Protein AF-0000000080553803 (afdb_homodimer)

Foldseek 3Di:
DCPPPPPPPPPPVPPPPPCPVPVVDDDPLLVCQQPQELAHEADPPDDAAHKYFDAQQVDWFQALCCVPPVDTGRQGDAPWEWSHKAKAKEQPDWDPPLLVDPPRSSVVSCVVSVALKAWEKEWEWADDNIIIIIMIITIDSDDDDCPAPVVCLQPPPDVVLVLQFKKKAKAWPWDDVVLRVLCVVPRMDRQSVAFPWDWDDDPRYIYIYTYQVRHPSSNVSVVVCVVTLQGTKMKMWIWGHDDDSSNDDIHTNGIMIHHRHDNVSHHYDYPPPPPPCPVPPVVVSVPVVPPPVPPD/DPPPPPPPPPPPVPPPPPCPVPVVDDDPLLVCQQPQELAHEADPPDDAAHKYFDAQQVDWFQALCCVPPVDTGRQGDAPWEWSHKAKAKEQPDWDPPLLVDPPRSSVVSCVVSVALKAWEKEWEWADDNIIIIIMIITIDSDDDDCPAPVVCLQPPPDVVLVLQFKKKAKAWPWDDVVLRVLCVVPRMDRQSVQFPWDWDDDPRYIYIYTYQVRHPSSNVSVVVCVVTLQGTKMKMWIWGHDDDSSNDDIHTNGIMIHHRHDNVSHHYDYPPPPPPCPVPPVVVSVPVVPPPVPPD

InterPro domains:
  IPR009769 Protein ENHANCED DISEASE RESISTANCE 2, C-terminal [PF07059] (51-262)
  IPR045096 Protein ENHANCED DISEASE RESISTANCE 2-like [PTHR12136] (18-272)

Nearest PDB structures (foldseek):
  6ezn-assembly1_H  TM=3.234E-01  e=1.136E-02  Saccharomyces cerevisiae S288C
  8age-assembly1_F  TM=3.409E-01  e=4.183E-02  Saccharomyces cerevisiae
  4m9q-assembly3_C  TM=5.114E-01  e=4.791E+00  Chlamydomonas reinhardtii
  8z9m-assembly1_C  TM=2.057E-01  e=4.791E+00  Homo sapiens
  6ezn-assembly1_H  TM=3.234E-01  e=8.336E-03  Saccharomyces cerevisiae S288C

Radius of gyration: 34.24 Å; Cα contacts (8 Å, |Δi|>4): 1120; chains: 2; bounding box: 95×106×85 Å

Secondary structure (DSSP, 8-state):
---------------------------HHHHHHHHHSSSEE--TTT--SEEE---GGGSEEE-TTHHHH--EEE--SBSSEEEEEEEEEESS----SGGGSTT-HHHHHHHHHT---EEEEEEEEE-SSSEEEEEEEEEESSPPPTTSHHHHHHH-S-HHHHHTTEEEEEEEEES-HHHHHHHHTTSEEEHHHHSEEEEEE-SSEEEEEEEGGG-HHHHHHHHHHHHTGGG-EEEEEEEE---SGGGPSP-EEEEEEEES--GGGPEE------SSTHHHHHHHHHHHHHGGGG--/---------------------------HHHHHHHHHSSSEE--TTT--SEEE---GGGSEEE-TTHHHH--EEE--SBSSEEEEEEEEEESS----SGGGSTT-HHHHHHHHHT---EEEEEEEEE-SSSEEEEEEEEEESSPPPTTSHHHHHHH-S-HHHHHTTEEEEEEEEES-HHHHHHHHTTSEEEHHHHSEEEEEE-SSEEEEEEEGGG-HHHHHHHHHHHHTGGG-EEEEEEEEPP-SGGGPSP-EEEEEEEES--GGGPEE------SSTHHHHHHHHHHHHHGGGG--

Solvent-accessible surface area (backbone atoms only — not comparable to full-atom values): 32830 Å² total; per-residue (Å²): 138,82,80,76,78,78,73,76,76,76,75,72,71,75,70,69,70,75,74,70,66,75,69,82,73,74,56,67,45,45,54,48,34,34,68,67,35,75,35,26,72,36,52,81,88,75,32,60,46,18,31,28,72,62,68,38,56,82,40,75,29,49,29,69,55,19,93,79,69,70,43,63,34,63,31,44,67,56,70,22,43,68,34,38,42,44,40,34,30,20,78,82,52,72,82,71,68,58,77,73,41,89,81,31,65,57,55,48,35,42,62,73,60,71,57,82,43,37,36,47,31,42,36,38,35,41,72,62,92,50,21,33,36,46,31,42,34,21,33,30,73,62,83,72,54,80,88,36,68,63,38,46,62,71,65,53,93,46,68,66,61,41,25,70,18,36,24,41,38,43,44,65,76,39,57,59,65,55,58,40,29,39,50,52,76,61,25,64,46,46,43,38,74,60,29,52,64,46,81,47,79,58,95,51,33,37,36,39,37,36,35,36,66,67,18,69,68,56,36,51,49,50,54,55,46,63,74,44,28,61,58,27,26,35,39,38,35,35,32,62,55,58,87,52,70,85,49,42,46,44,54,31,44,30,49,35,25,44,20,27,40,54,78,84,56,39,41,77,51,78,76,66,79,61,85,82,66,61,72,67,57,61,57,60,69,64,49,66,69,61,60,72,68,65,78,119,138,84,78,78,79,77,76,76,78,76,75,72,74,75,70,69,70,77,74,70,68,76,69,82,72,75,57,66,45,45,56,49,35,35,67,66,33,74,35,26,72,36,53,82,87,76,33,59,45,18,32,28,71,62,67,38,57,82,40,74,30,51,28,68,56,21,93,82,68,71,44,64,34,62,30,45,67,56,70,23,44,66,33,36,42,44,41,34,30,21,77,83,52,72,82,70,67,57,77,76,42,89,82,29,65,57,54,50,34,42,61,72,58,70,55,82,41,37,36,47,32,42,36,39,33,39,72,64,93,51,20,35,35,47,33,42,34,21,33,29,74,64,82,72,55,80,88,36,68,63,39,46,61,72,66,52,94,48,70,66,62,42,24,71,17,38,26,40,39,42,45,66,75,39,56,60,67,55,56,41,29,38,49,52,76,61,23,63,47,45,45,38,75,60,29,52,64,46,78,47,79,57,94,52,34,37,37,39,36,36,36,36,66,66,18,69,68,56,36,51,50,49,53,56,45,61,75,42,28,60,58,25,26,35,40,38,33,33,30,63,56,58,87,51,71,87,49,41,47,44,54,33,43,30,48,35,24,43,21,26,38,53,81,84,56,39,41,76,50,78,76,67,80,60,86,80,66,62,73,66,58,61,57,60,68,64,50,65,69,62,60,72,69,65,78,119

Structure (mmCIF, N/CA/C/O backbone):
data_AF-0000000080553803-model_v1
#
loop_
_entity.id
_entity.type
_entity.pdbx_description
1 polymer 'Protein ENHANCED DISEASE RESISTANCE 2 C-terminal domain-containing protein'
#
loop_
_atom_site.group_PDB
_atom_site.id
_atom_site.type_symbol
_atom_site.label_atom_id
_atom_site.label_alt_id
_atom_site.label_comp_id
_atom_site.label_asym_id
_atom_site.label_entity_id
_atom_site.label_seq_id
_atom_site.pdbx_PDB_ins_code
_atom_site.Cartn_x
_atom_site.Cartn_y
_atom_site.Cartn_z
_atom_site.occupancy
_atom_site.B_iso_or_equiv
_atom_site.auth_seq_id
_atom_site.auth_comp_id
_atom_site.auth_asym_id
_atom_site.auth_atom_id
_atom_site.pdbx_PDB_model_num
ATOM 1 N N . MET A 1 1 ? -37.656 -58.031 52.625 1 25.09 1 MET A N 1
ATOM 2 C CA . MET A 1 1 ? -37.719 -58.375 51.219 1 25.09 1 MET A CA 1
ATOM 3 C C . MET A 1 1 ? -36.656 -57.625 50.406 1 25.09 1 MET A C 1
ATOM 5 O O . MET A 1 1 ? -36.594 -56.406 50.469 1 25.09 1 MET A O 1
ATOM 9 N N . ASN A 1 2 ? -35.5 -58.312 50.156 1 25.55 2 ASN A N 1
ATOM 10 C CA . ASN A 1 2 ? -34.094 -58.219 49.719 1 25.55 2 ASN A CA 1
ATOM 11 C C . ASN A 1 2 ? -34 -57.906 48.219 1 25.55 2 ASN A C 1
ATOM 13 O O . ASN A 1 2 ? -34.094 -58.812 47.375 1 25.55 2 ASN A O 1
ATOM 17 N N . GLN A 1 3 ? -34.781 -56.906 47.781 1 27.84 3 GLN A N 1
ATOM 18 C CA . GLN A 1 3 ? -34.781 -56.688 46.344 1 27.84 3 GLN A CA 1
ATOM 19 C C . GLN A 1 3 ? -33.375 -56.469 45.812 1 27.84 3 GLN A C 1
ATOM 21 O O . GLN A 1 3 ? -32.656 -55.594 46.281 1 27.84 3 GLN A O 1
ATOM 26 N N . THR A 1 4 ? -32.781 -57.594 45.375 1 24.77 4 THR A N 1
ATOM 27 C CA . THR A 1 4 ? -31.438 -57.781 44.812 1 24.77 4 THR A CA 1
ATOM 28 C C . THR A 1 4 ? -31.266 -56.875 43.594 1 24.77 4 THR A C 1
ATOM 30 O O . THR A 1 4 ? -32.062 -56.938 42.656 1 24.77 4 THR A O 1
ATOM 33 N N . LYS A 1 5 ? -30.594 -55.688 43.781 1 29.11 5 LYS A N 1
ATOM 34 C CA . LYS A 1 5 ? -30.141 -54.656 42.906 1 29.11 5 LYS A CA 1
ATOM 35 C C . LYS A 1 5 ? -29.297 -55.219 41.75 1 29.11 5 LYS A C 1
ATOM 37 O O . LYS A 1 5 ? -28.172 -55.656 41.969 1 29.11 5 LYS A O 1
ATOM 42 N N . SER A 1 6 ? -29.984 -56.156 40.875 1 26 6 SER A N 1
ATOM 43 C CA . SER A 1 6 ? -29.172 -56.75 39.812 1 26 6 SER A CA 1
ATOM 44 C C . SER A 1 6 ? -28.5 -55.688 38.969 1 26 6 SER A C 1
ATOM 46 O O . SER A 1 6 ? -29.172 -54.781 38.469 1 26 6 SER A O 1
ATOM 48 N N . THR A 1 7 ? -27.266 -55.281 39.344 1 29.62 7 THR A N 1
ATOM 49 C CA . THR A 1 7 ? -26.281 -54.406 38.75 1 29.62 7 THR A CA 1
ATOM 50 C C . THR A 1 7 ? -25.938 -54.875 37.312 1 29.62 7 THR A C 1
ATOM 52 O O . THR A 1 7 ? -25.25 -55.875 37.156 1 29.62 7 THR A O 1
ATOM 55 N N . THR A 1 8 ? -27.016 -55.125 36.438 1 27.75 8 THR A N 1
ATOM 56 C CA . THR A 1 8 ? -26.594 -55.562 35.125 1 27.75 8 THR A CA 1
ATOM 57 C C . THR A 1 8 ? -25.594 -54.562 34.531 1 27.75 8 THR A C 1
ATOM 59 O O . THR A 1 8 ? -25.891 -53.375 34.406 1 27.75 8 THR A O 1
ATOM 62 N N . ASP A 1 9 ? -24.281 -54.812 34.75 1 27.23 9 ASP A N 1
ATOM 63 C CA . ASP A 1 9 ? -23.062 -54.219 34.188 1 27.23 9 ASP A CA 1
ATOM 64 C C . ASP A 1 9 ? -23.078 -54.281 32.656 1 27.23 9 ASP A C 1
ATOM 66 O O . ASP A 1 9 ? -22.953 -55.344 32.062 1 27.23 9 ASP A O 1
ATOM 70 N N . ASN A 1 10 ? -24.188 -53.656 32.031 1 27.34 10 ASN A N 1
ATOM 71 C CA . ASN A 1 10 ? -24.125 -53.625 30.562 1 27.34 10 ASN A CA 1
ATOM 72 C C . ASN A 1 10 ? -22.797 -53.094 30.062 1 27.34 10 ASN A C 1
ATOM 74 O O . ASN A 1 10 ? -22.438 -51.938 30.344 1 27.34 10 ASN A O 1
ATOM 78 N N . ASP A 1 11 ? -21.781 -54 30 1 29.2 11 ASP A N 1
ATOM 79 C CA . ASP A 1 11 ? -20.484 -53.844 29.344 1 29.2 11 ASP A CA 1
ATOM 80 C C . ASP A 1 11 ? -20.656 -53.344 27.906 1 29.2 11 ASP A C 1
ATOM 82 O O . ASP A 1 11 ? -20.953 -54.125 27 1 29.2 11 ASP A O 1
ATOM 86 N N . ASN A 1 12 ? -21.5 -52.281 27.734 1 26.81 12 ASN A N 1
ATOM 87 C CA . ASN A 1 12 ? -21.484 -51.75 26.375 1 26.81 12 ASN A CA 1
ATOM 88 C C . ASN A 1 12 ? -20.047 -51.5 25.891 1 26.81 12 ASN A C 1
ATOM 90 O O . ASN A 1 12 ? -19.391 -50.562 26.344 1 26.81 12 ASN A O 1
ATOM 94 N N . LYS A 1 13 ? -19.312 -52.625 25.578 1 28.53 13 LYS A N 1
ATOM 95 C CA . LYS A 1 13 ? -18.031 -52.562 24.891 1 28.53 13 LYS A CA 1
ATOM 96 C C . LYS A 1 13 ? -18.094 -51.656 23.672 1 28.53 13 LYS A C 1
ATOM 98 O O . LYS A 1 13 ? -18.875 -51.906 22.75 1 28.53 13 LYS A O 1
ATOM 103 N N . ASN A 1 14 ? -18 -50.312 24.016 1 28.55 14 ASN A N 1
ATOM 104 C CA . ASN A 1 14 ? -17.797 -49.312 22.984 1 28.55 14 ASN A CA 1
ATOM 105 C C . ASN A 1 14 ? -16.797 -49.781 21.922 1 28.55 14 ASN A C 1
ATOM 107 O O . ASN A 1 14 ? -15.625 -50 22.219 1 28.55 14 ASN A O 1
ATOM 111 N N . SER A 1 15 ? -17.234 -50.844 21.094 1 32.84 15 SER A N 1
ATOM 112 C CA . SER A 1 15 ? -16.422 -51.188 19.938 1 32.84 15 SER A CA 1
ATOM 113 C C . SER A 1 15 ? -15.898 -49.938 19.234 1 32.84 15 SER A C 1
ATOM 115 O O . SER A 1 15 ? -16.672 -49.031 18.906 1 32.84 15 SER A O 1
ATOM 117 N N . LYS A 1 16 ? -14.609 -49.656 19.516 1 34.75 16 LYS A N 1
ATOM 118 C CA . LYS A 1 16 ? -13.836 -48.625 18.812 1 34.75 16 LYS A CA 1
ATOM 119 C C . LYS A 1 16 ? -14.039 -48.75 17.312 1 34.75 16 LYS A C 1
ATOM 121 O O . LYS A 1 16 ? -13.844 -49.812 16.719 1 34.75 16 LYS A O 1
ATOM 126 N N . PRO A 1 17 ? -15.008 -48.094 16.812 1 32.72 17 PRO A N 1
ATOM 127 C CA . PRO A 1 17 ? -14.961 -48.188 15.359 1 32.72 17 PRO A CA 1
ATOM 128 C C . PRO A 1 17 ? -13.539 -48.156 14.812 1 32.72 17 PRO A C 1
ATOM 130 O O . PRO A 1 17 ? -12.664 -47.5 15.391 1 32.72 17 PRO A O 1
ATOM 133 N N . ALA A 1 18 ? -13.078 -49.156 14.172 1 32.66 18 ALA A N 1
ATOM 134 C CA . ALA A 1 18 ? -11.828 -49.156 13.414 1 32.66 18 ALA A CA 1
ATOM 135 C C . ALA A 1 18 ? -11.648 -47.844 12.648 1 32.66 18 ALA A C 1
ATOM 137 O O . ALA A 1 18 ? -12.469 -47.5 11.797 1 32.66 18 ALA A O 1
ATOM 138 N N . LYS A 1 19 ? -11.172 -46.875 13.352 1 34.78 19 LYS A N 1
ATOM 139 C CA . LYS A 1 19 ? -10.727 -45.688 12.633 1 34.78 19 LYS A CA 1
ATOM 140 C C . LYS A 1 19 ? -10.047 -46.062 11.312 1 34.78 19 LYS A C 1
ATOM 142 O O . LYS A 1 19 ? -8.891 -46.5 11.312 1 34.78 19 LYS A O 1
ATOM 147 N N . THR A 1 20 ? -10.805 -46.812 10.508 1 31.81 20 THR A N 1
ATOM 148 C CA . THR A 1 20 ? -10.164 -46.906 9.203 1 31.81 20 THR A CA 1
ATOM 149 C C . THR A 1 20 ? -9.609 -45.562 8.773 1 31.81 20 THR A C 1
ATOM 151 O O . THR A 1 20 ? -10.367 -44.625 8.516 1 31.81 20 THR A O 1
ATOM 154 N N . GLU A 1 21 ? -8.703 -45.125 9.438 1 35.12 21 GLU A N 1
ATOM 155 C CA . GLU A 1 21 ? -7.926 -43.969 8.977 1 35.12 21 GLU A CA 1
ATOM 156 C C . GLU A 1 21 ? -7.621 -44.062 7.484 1 35.12 21 GLU A C 1
ATOM 158 O O . GLU A 1 21 ? -6.91 -44.969 7.055 1 35.12 21 GLU A O 1
ATOM 163 N N . SER A 1 22 ? -8.586 -44.125 6.562 1 35.66 22 SER A N 1
ATOM 164 C CA . SER A 1 22 ? -8.273 -43.906 5.156 1 35.66 22 SER A CA 1
ATOM 165 C C . SER A 1 22 ? -7.086 -42.969 5.008 1 35.66 22 SER A C 1
ATOM 167 O O . SER A 1 22 ? -7.203 -41.75 5.285 1 35.66 22 SER A O 1
ATOM 169 N N . ILE A 1 23 ? -5.949 -43.25 5.445 1 40.53 23 ILE A N 1
ATOM 170 C CA . ILE A 1 23 ? -4.699 -42.562 5.156 1 40.53 23 ILE A CA 1
ATOM 171 C C . ILE A 1 23 ? -4.676 -42.125 3.691 1 40.53 23 ILE A C 1
ATOM 173 O O . ILE A 1 23 ? -4.691 -42.969 2.791 1 40.53 23 ILE A O 1
ATOM 177 N N . THR A 1 24 ? -5.488 -41.281 3.131 1 48.38 24 THR A N 1
ATOM 178 C CA . THR A 1 24 ? -5.355 -40.656 1.814 1 48.38 24 THR A CA 1
ATOM 179 C C . THR A 1 24 ? -3.889 -40.594 1.396 1 48.38 24 THR A C 1
ATOM 181 O O . THR A 1 24 ? -3.107 -39.844 1.98 1 48.38 24 THR A O 1
ATOM 184 N N . THR A 1 25 ? -3.223 -41.719 1.091 1 60.03 25 THR A N 1
ATOM 185 C CA . THR A 1 25 ? -1.844 -41.938 0.678 1 60.03 25 THR A CA 1
ATOM 186 C C . THR A 1 25 ? -1.479 -41.062 -0.513 1 60.03 25 THR A C 1
ATOM 188 O O . THR A 1 25 ? -2.23 -41 -1.486 1 60.03 25 THR A O 1
ATOM 191 N N . VAL A 1 26 ? -0.701 -40.062 -0.409 1 71.94 26 VAL A N 1
ATOM 192 C CA . VAL A 1 26 ? -0.118 -39.25 -1.476 1 71.94 26 VAL A CA 1
ATOM 193 C C . VAL A 1 26 ? 0.531 -40.156 -2.518 1 71.94 26 VAL A C 1
ATOM 195 O O . VAL A 1 26 ? 1.333 -41.031 -2.176 1 71.94 26 VAL A O 1
ATOM 198 N N . PRO A 1 27 ? -0.029 -40.188 -3.74 1 81.12 27 PRO A N 1
ATOM 199 C CA . PRO A 1 27 ? 0.591 -41 -4.793 1 81.12 27 PRO A CA 1
ATOM 200 C C . PRO A 1 27 ? 2.111 -40.844 -4.816 1 81.12 27 PRO A C 1
ATOM 202 O O . PRO A 1 27 ? 2.65 -39.781 -4.523 1 81.12 27 PRO A O 1
ATOM 205 N N . GLU A 1 28 ? 2.748 -41.938 -5.16 1 84.31 28 GLU A N 1
ATOM 206 C CA . GLU A 1 28 ? 4.207 -42 -5.152 1 84.31 28 GLU A CA 1
ATOM 207 C C . GLU A 1 28 ? 4.82 -40.938 -6.055 1 84.31 28 GLU A C 1
ATOM 209 O O . GLU A 1 28 ? 5.855 -40.375 -5.723 1 84.31 28 GLU A O 1
ATOM 214 N N . TRP A 1 29 ? 4.223 -40.75 -7.207 1 88.5 29 TRP A N 1
ATOM 215 C CA . TRP A 1 29 ? 4.82 -39.781 -8.141 1 88.5 29 TRP A CA 1
ATOM 216 C C . TRP A 1 29 ? 4.812 -38.375 -7.551 1 88.5 29 TRP A C 1
ATOM 218 O O . TRP A 1 29 ? 5.703 -37.594 -7.84 1 88.5 29 TRP A O 1
ATOM 228 N N . ILE A 1 30 ? 3.877 -38.062 -6.723 1 88.44 30 ILE A N 1
ATOM 229 C CA . ILE A 1 30 ? 3.814 -36.75 -6.082 1 88.44 30 ILE A CA 1
ATOM 230 C C . ILE A 1 30 ? 4.945 -36.625 -5.066 1 88.44 30 ILE A C 1
ATOM 232 O O . ILE A 1 30 ? 5.578 -35.562 -4.969 1 88.44 30 ILE A O 1
ATOM 236 N N . THR A 1 31 ? 5.16 -37.656 -4.359 1 86.88 31 THR A N 1
ATOM 237 C CA . THR A 1 31 ? 6.281 -37.656 -3.424 1 86.88 31 THR A CA 1
ATOM 238 C C . THR A 1 31 ? 7.598 -37.438 -4.156 1 86.88 31 THR A C 1
ATOM 240 O O . THR A 1 31 ? 8.453 -36.688 -3.688 1 86.88 31 THR A O 1
ATOM 243 N N . LYS A 1 32 ? 7.695 -38.062 -5.254 1 87.25 32 LYS A N 1
ATOM 244 C CA . LYS A 1 32 ? 8.891 -37.906 -6.07 1 87.25 32 LYS A CA 1
ATOM 245 C C . LYS A 1 32 ? 9.055 -36.469 -6.535 1 87.25 32 LYS A C 1
ATOM 247 O O . LYS A 1 32 ? 10.156 -35.906 -6.5 1 87.25 32 LYS A O 1
ATOM 252 N N . THR A 1 33 ? 8 -35.875 -6.949 1 88.88 33 THR A N 1
ATOM 253 C CA . THR A 1 33 ? 8.078 -34.5 -7.453 1 88.88 33 THR A CA 1
ATOM 254 C C . THR A 1 33 ? 8.312 -33.5 -6.316 1 88.88 33 THR A C 1
ATOM 256 O O . THR A 1 33 ? 8.992 -32.5 -6.492 1 88.88 33 THR A O 1
ATOM 259 N N . ILE A 1 34 ? 7.809 -33.75 -5.211 1 86.88 34 ILE A N 1
ATOM 260 C CA . ILE A 1 34 ? 8.016 -32.906 -4.043 1 86.88 34 ILE A CA 1
ATOM 261 C C . ILE A 1 34 ? 9.492 -32.906 -3.652 1 86.88 34 ILE A C 1
ATOM 263 O O . ILE A 1 34 ? 10.078 -31.859 -3.393 1 86.88 34 ILE A O 1
ATOM 267 N N . ASN A 1 35 ? 10.047 -34 -3.762 1 85.19 35 ASN A N 1
ATOM 268 C CA . ASN A 1 35 ? 11.414 -34.156 -3.27 1 85.19 35 ASN A CA 1
ATOM 269 C C . ASN A 1 35 ? 12.438 -33.906 -4.367 1 85.19 35 ASN A C 1
ATOM 271 O O . ASN A 1 35 ? 13.617 -33.688 -4.082 1 85.19 35 ASN A O 1
ATOM 275 N N . GLY A 1 36 ? 12.062 -33.906 -5.547 1 84.5 36 GLY A N 1
ATOM 276 C CA . GLY A 1 36 ? 13.008 -33.906 -6.648 1 84.5 36 GLY A CA 1
ATOM 277 C C . GLY A 1 36 ? 13.352 -32.5 -7.133 1 84.5 36 GLY A C 1
ATOM 278 O O . GLY A 1 36 ? 14.281 -32.312 -7.922 1 84.5 36 GLY A O 1
ATOM 279 N N . GLY A 1 37 ? 12.719 -31.5 -6.652 1 85.38 37 GLY A N 1
ATOM 280 C CA . GLY A 1 37 ? 12.969 -30.156 -7.176 1 85.38 37 GLY A CA 1
ATOM 281 C C . GLY A 1 37 ? 14.062 -29.422 -6.43 1 85.38 37 GLY A C 1
ATOM 282 O O . GLY A 1 37 ? 14.383 -29.766 -5.293 1 85.38 37 GLY A O 1
ATOM 283 N N . SER A 1 38 ? 14.719 -28.516 -7.227 1 81.88 38 SER A N 1
ATOM 284 C CA . SER A 1 38 ? 15.758 -27.688 -6.609 1 81.88 38 SER A CA 1
ATOM 285 C C . SER A 1 38 ? 15.172 -26.75 -5.566 1 81.88 38 SER A C 1
ATOM 287 O O . SER A 1 38 ? 15.836 -26.422 -4.582 1 81.88 38 SER A O 1
ATOM 289 N N . PHE A 1 39 ? 14.039 -26.297 -5.781 1 91.94 39 PHE A N 1
ATOM 290 C CA . PHE A 1 39 ? 13.297 -25.516 -4.805 1 91.94 39 PHE A CA 1
ATOM 291 C C . PHE A 1 39 ? 12.469 -26.406 -3.9 1 91.94 39 PHE A C 1
ATOM 293 O O . PHE A 1 39 ? 11.359 -26.812 -4.262 1 91.94 39 PHE A O 1
ATOM 300 N N . ARG A 1 40 ? 12.93 -26.656 -2.688 1 92.94 40 ARG A N 1
ATOM 301 C CA . ARG A 1 40 ? 12.5 -27.812 -1.894 1 92.94 40 ARG A CA 1
ATOM 302 C C . ARG A 1 40 ? 11.305 -27.453 -1.019 1 92.94 40 ARG A C 1
ATOM 304 O O . ARG A 1 40 ? 11.078 -26.281 -0.714 1 92.94 40 ARG A O 1
ATOM 311 N N . HIS A 1 41 ? 10.594 -28.5 -0.688 1 96.31 41 HIS A N 1
ATOM 312 C CA . HIS A 1 41 ? 9.539 -28.359 0.313 1 96.31 41 HIS A CA 1
ATOM 313 C C . HIS A 1 41 ? 10.125 -28.141 1.702 1 96.31 41 HIS A C 1
ATOM 315 O O . HIS A 1 41 ? 11.031 -28.859 2.125 1 96.31 41 HIS A O 1
ATOM 321 N N . VAL A 1 42 ? 9.633 -27.141 2.387 1 96.94 42 VAL A N 1
ATOM 322 C CA . VAL A 1 42 ? 10.188 -26.781 3.688 1 96.94 42 VAL A CA 1
ATOM 323 C C . VAL A 1 42 ? 9.055 -26.578 4.695 1 96.94 42 VAL A C 1
ATOM 325 O O . VAL A 1 42 ? 7.883 -26.703 4.348 1 96.94 42 VAL A O 1
ATOM 328 N N . ASP A 1 43 ? 9.453 -26.391 5.926 1 96.62 43 ASP A N 1
ATOM 329 C CA . ASP A 1 43 ? 8.492 -26.125 6.988 1 96.62 43 ASP A CA 1
ATOM 330 C C . ASP A 1 43 ? 7.785 -24.781 6.766 1 96.62 43 ASP A C 1
ATOM 332 O O . ASP A 1 43 ? 8.414 -23.797 6.391 1 96.62 43 ASP A O 1
ATOM 336 N N . LEU A 1 44 ? 6.559 -24.734 7.059 1 96.06 44 LEU A N 1
ATOM 337 C CA . LEU A 1 44 ? 5.699 -23.594 6.785 1 96.06 44 LEU A CA 1
ATOM 338 C C . LEU A 1 44 ? 6.156 -22.375 7.578 1 96.06 44 LEU A C 1
ATOM 340 O O . LEU A 1 44 ? 6.121 -21.25 7.074 1 96.06 44 LEU A O 1
ATOM 344 N N . GLU A 1 45 ? 6.613 -22.5 8.766 1 93.94 45 GLU A N 1
ATOM 345 C CA . GLU A 1 45 ? 6.902 -21.375 9.664 1 93.94 45 GLU A CA 1
ATOM 346 C C . GLU A 1 45 ? 8.391 -21.031 9.656 1 93.94 45 GLU A C 1
ATOM 348 O O . GLU A 1 45 ? 8.758 -19.859 9.727 1 93.94 45 GLU A O 1
ATOM 353 N N . THR A 1 46 ? 9.188 -22.062 9.477 1 94.44 46 THR A N 1
ATOM 354 C CA . THR A 1 46 ? 10.609 -21.828 9.711 1 94.44 46 THR A CA 1
ATOM 355 C C . THR A 1 46 ? 11.422 -22.109 8.445 1 94.44 46 THR A C 1
ATOM 357 O O . THR A 1 46 ? 12.625 -21.859 8.406 1 94.44 46 THR A O 1
ATOM 360 N N . GLY A 1 47 ? 10.781 -22.688 7.496 1 95.81 47 GLY A N 1
ATOM 361 C CA . GLY A 1 47 ? 11.5 -23.109 6.301 1 95.81 47 GLY A CA 1
ATOM 362 C C . GLY A 1 47 ? 12.164 -21.953 5.574 1 95.81 47 GLY A C 1
ATOM 363 O O . GLY A 1 47 ? 11.664 -20.828 5.594 1 95.81 47 GLY A O 1
ATOM 364 N N . THR A 1 48 ? 13.328 -22.266 4.992 1 96.19 48 THR A N 1
ATOM 365 C CA . THR A 1 48 ? 14.047 -21.297 4.164 1 96.19 48 THR A CA 1
ATOM 366 C C . THR A 1 48 ? 14.422 -21.922 2.82 1 96.19 48 THR A C 1
ATOM 368 O O . THR A 1 48 ? 14.578 -23.141 2.713 1 96.19 48 THR A O 1
ATOM 371 N N . ASN A 1 49 ? 14.484 -20.984 1.88 1 96.44 49 ASN A N 1
ATOM 372 C CA . ASN A 1 49 ? 14.859 -21.375 0.522 1 96.44 49 ASN A CA 1
ATOM 373 C C . ASN A 1 49 ? 14.031 -22.547 0.016 1 96.44 49 ASN A C 1
ATOM 375 O O . ASN A 1 49 ? 14.586 -23.562 -0.406 1 96.44 49 ASN A O 1
ATOM 379 N N . GLY A 1 50 ? 12.75 -22.359 0.062 1 97.19 50 GLY A N 1
ATOM 380 C CA . GLY A 1 50 ? 11.836 -23.422 -0.357 1 97.19 50 GLY A CA 1
ATOM 381 C C . GLY A 1 50 ? 10.383 -22.984 -0.36 1 97.19 50 GLY A C 1
ATOM 382 O O . GLY A 1 50 ? 10.094 -21.781 -0.339 1 97.19 50 GLY A O 1
ATOM 383 N N . TRP A 1 51 ? 9.578 -23.922 -0.541 1 97.88 51 TRP A N 1
ATOM 384 C CA . TRP A 1 51 ? 8.141 -23.656 -0.603 1 97.88 51 TRP A CA 1
ATOM 385 C C . TRP A 1 51 ? 7.387 -24.5 0.418 1 97.88 51 TRP A C 1
ATOM 387 O O . TRP A 1 51 ? 7.91 -25.5 0.917 1 97.88 51 TRP A O 1
ATOM 397 N N . ALA A 1 52 ? 6.227 -24.094 0.794 1 97.81 52 ALA A N 1
ATOM 398 C CA . ALA A 1 52 ? 5.297 -24.797 1.678 1 97.81 52 ALA A CA 1
ATOM 399 C C . ALA A 1 52 ? 3.852 -24.562 1.245 1 97.81 52 ALA A C 1
ATOM 401 O O . ALA A 1 52 ? 3.594 -23.859 0.266 1 97.81 52 ALA A O 1
ATOM 402 N N . SER A 1 53 ? 2.965 -25.266 1.843 1 97 53 SER A N 1
ATOM 403 C CA . SER A 1 53 ? 1.537 -25.125 1.57 1 97 53 SER A CA 1
ATOM 404 C C . SER A 1 53 ? 0.819 -24.422 2.727 1 97 53 SER A C 1
ATOM 406 O O . SER A 1 53 ? 0.588 -25.031 3.771 1 97 53 SER A O 1
ATOM 408 N N . PRO A 1 54 ? 0.463 -23.219 2.502 1 97.94 54 PRO A N 1
ATOM 409 C CA . PRO A 1 54 ? -0.267 -22.531 3.574 1 97.94 54 PRO A CA 1
ATOM 410 C C . PRO A 1 54 ? -1.722 -22.984 3.678 1 97.94 54 PRO A C 1
ATOM 412 O O . PRO A 1 54 ? -2.273 -23.531 2.715 1 97.94 54 PRO A O 1
ATOM 415 N N . PRO A 1 55 ? -2.311 -22.812 4.879 1 97.19 55 PRO A N 1
ATOM 416 C CA . PRO A 1 55 ? -3.75 -23.094 4.945 1 97.19 55 PRO A CA 1
ATOM 417 C C . PRO A 1 55 ? -4.566 -22.141 4.062 1 97.19 55 PRO A C 1
ATOM 419 O O . PRO A 1 55 ? -4.234 -20.969 3.934 1 97.19 55 PRO A O 1
ATOM 422 N N . GLY A 1 56 ? -5.574 -22.75 3.484 1 97.81 56 GLY A N 1
ATOM 423 C CA . GLY A 1 56 ? -6.379 -21.953 2.574 1 97.81 56 GLY A CA 1
ATOM 424 C C . GLY A 1 56 ? -7.059 -20.781 3.252 1 97.81 56 GLY A C 1
ATOM 425 O O . GLY A 1 56 ? -7.375 -19.781 2.604 1 97.81 56 GLY A O 1
ATOM 426 N N . ASN A 1 57 ? -7.215 -20.812 4.512 1 97.5 57 ASN A N 1
ATOM 427 C CA . ASN A 1 57 ? -7.965 -19.812 5.254 1 97.5 57 ASN A CA 1
ATOM 428 C C . ASN A 1 57 ? -7.18 -18.516 5.379 1 97.5 57 ASN A C 1
ATOM 430 O O . ASN A 1 57 ? -7.727 -17.5 5.816 1 97.5 57 ASN A O 1
ATOM 434 N N . VAL A 1 58 ? -5.953 -18.516 5.008 1 97.19 58 VAL A N 1
ATOM 435 C CA . VAL A 1 58 ? -5.191 -17.266 5.031 1 97.19 58 VAL A CA 1
ATOM 436 C C . VAL A 1 58 ? -5.672 -16.344 3.918 1 97.19 58 VAL A C 1
ATOM 438 O O . VAL A 1 58 ? -5.375 -15.148 3.924 1 97.19 58 VAL A O 1
ATOM 441 N N . PHE A 1 59 ? -6.391 -16.906 2.977 1 98.12 59 PHE A N 1
ATOM 442 C CA . PHE A 1 59 ? -6.922 -16.125 1.865 1 98.12 59 PHE A CA 1
ATOM 443 C C . PHE A 1 59 ? -8.406 -15.836 2.062 1 98.12 59 PHE A C 1
ATOM 445 O O . PHE A 1 59 ? -9.109 -16.609 2.707 1 98.12 59 PHE A O 1
ATOM 452 N N . SER A 1 60 ? -8.828 -14.75 1.512 1 97.94 60 SER A N 1
ATOM 453 C CA . SER A 1 60 ? -10.234 -14.367 1.511 1 97.94 60 SER A CA 1
ATOM 454 C C . SER A 1 60 ? -10.805 -14.359 0.095 1 97.94 60 SER A C 1
ATOM 456 O O . SER A 1 60 ? -10.266 -13.695 -0.792 1 97.94 60 SER A O 1
ATOM 458 N N . LEU A 1 61 ? -11.883 -15.086 -0.045 1 98.31 61 LEU A N 1
ATOM 459 C CA . LEU A 1 61 ? -12.508 -15.203 -1.358 1 98.31 61 LEU A CA 1
ATOM 460 C C . LEU A 1 61 ? -13.945 -14.711 -1.323 1 98.31 61 LEU A C 1
ATOM 462 O O . LEU A 1 61 ? -14.523 -14.523 -0.247 1 98.31 61 LEU A O 1
ATOM 466 N N . ARG A 1 62 ? -14.484 -14.516 -2.52 1 97.94 62 ARG A N 1
ATOM 467 C CA . ARG A 1 62 ? -15.883 -14.133 -2.625 1 97.94 62 ARG A CA 1
ATOM 468 C C . ARG A 1 62 ? -16.797 -15.227 -2.072 1 97.94 62 ARG A C 1
ATOM 470 O O . ARG A 1 62 ? -16.719 -16.375 -2.502 1 97.94 62 ARG A O 1
ATOM 477 N N . SER A 1 63 ? -17.656 -14.797 -1.175 1 97.38 63 SER A N 1
ATOM 478 C CA . SER A 1 63 ? -18.562 -15.734 -0.53 1 97.38 63 SER A CA 1
ATOM 479 C C . SER A 1 63 ? -19.797 -15.984 -1.387 1 97.38 63 SER A C 1
ATOM 481 O O . SER A 1 63 ? -19.906 -15.469 -2.502 1 97.38 63 SER A O 1
ATOM 483 N N . HIS A 1 64 ? -20.766 -16.766 -0.909 1 96.31 64 HIS A N 1
ATOM 484 C CA . HIS A 1 64 ? -21.969 -17.172 -1.622 1 96.31 64 HIS A CA 1
ATOM 485 C C . HIS A 1 64 ? -22.812 -15.977 -2.033 1 96.31 64 HIS A C 1
ATOM 487 O O . HIS A 1 64 ? -23.469 -16 -3.08 1 96.31 64 HIS A O 1
ATOM 493 N N . ASN A 1 65 ? -22.781 -14.977 -1.227 1 94.94 65 ASN A N 1
ATOM 494 C CA . ASN A 1 65 ? -23.641 -13.82 -1.488 1 94.94 65 ASN A CA 1
ATOM 495 C C . ASN A 1 65 ? -22.797 -12.57 -1.756 1 94.94 65 ASN A C 1
ATOM 497 O O . ASN A 1 65 ? -23.234 -11.453 -1.442 1 94.94 65 ASN A O 1
ATOM 501 N N . TYR A 1 66 ? -21.75 -12.648 -2.273 1 97.06 66 TYR A N 1
ATOM 502 C CA . TYR A 1 66 ? -20.797 -11.562 -2.41 1 97.06 66 TYR A CA 1
ATOM 503 C C . TYR A 1 66 ? -21.375 -10.414 -3.221 1 97.06 66 TYR A C 1
ATOM 505 O O . TYR A 1 66 ? -21.172 -9.242 -2.891 1 97.06 66 TYR A O 1
ATOM 513 N N . PHE A 1 67 ? -22.031 -10.703 -4.238 1 95.62 67 PHE A N 1
ATOM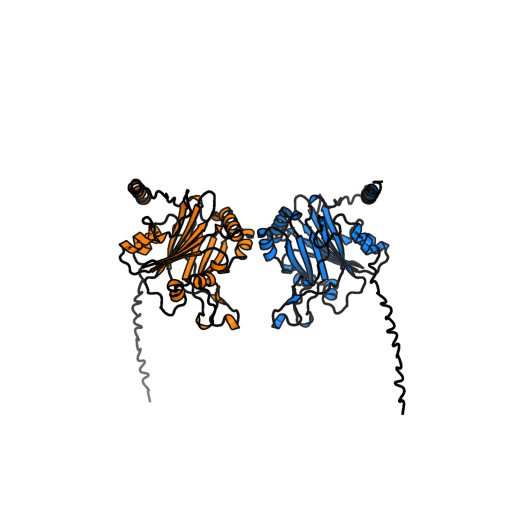 514 C CA . PHE A 1 67 ? -22.484 -9.633 -5.129 1 95.62 67 PHE A CA 1
ATOM 515 C C . PHE A 1 67 ? -23.547 -8.781 -4.457 1 95.62 67 PHE A C 1
ATOM 517 O O . PHE A 1 67 ? -23.766 -7.629 -4.844 1 95.62 67 PHE A O 1
ATOM 524 N N . THR A 1 68 ? -24.156 -9.273 -3.469 1 93.5 68 THR A N 1
ATOM 525 C CA . THR A 1 68 ? -25.156 -8.523 -2.701 1 93.5 68 THR A CA 1
ATOM 526 C C . THR A 1 68 ? -24.516 -7.895 -1.467 1 93.5 68 THR A C 1
ATOM 528 O O . THR A 1 68 ? -24.75 -6.719 -1.176 1 93.5 68 THR A O 1
ATOM 531 N N . THR A 1 69 ? -23.688 -8.672 -0.795 1 92 69 THR A N 1
ATOM 532 C CA . THR A 1 69 ? -23.203 -8.25 0.512 1 92 69 THR A CA 1
ATOM 533 C C . THR A 1 69 ? -21.797 -7.664 0.401 1 92 69 THR A C 1
ATOM 535 O O . THR A 1 69 ? -21.328 -6.957 1.301 1 92 69 THR A O 1
ATOM 538 N N . LYS A 1 70 ? -21.078 -8.07 -0.615 1 92.44 70 LYS A N 1
ATOM 539 C CA . LYS A 1 70 ? -19.688 -7.695 -0.832 1 92.44 70 LYS A CA 1
ATOM 540 C C . LYS A 1 70 ? -18.781 -8.242 0.278 1 92.44 70 LYS A C 1
ATOM 542 O O . LYS A 1 70 ? -17.75 -7.656 0.585 1 92.44 70 LYS A O 1
ATOM 547 N N . GLN A 1 71 ? -19.234 -9.344 0.86 1 93.88 71 GLN A N 1
ATOM 548 C CA . GLN A 1 71 ? -18.469 -9.977 1.938 1 93.88 71 GLN A CA 1
ATOM 549 C C . GLN A 1 71 ? -17.656 -11.156 1.421 1 93.88 71 GLN A C 1
ATOM 551 O O . GLN A 1 71 ? -18.141 -11.953 0.616 1 93.88 71 GLN A O 1
ATOM 556 N N . LYS A 1 72 ? -16.484 -11.227 1.898 1 97 72 LYS A N 1
ATOM 557 C CA . LYS A 1 72 ? -15.617 -12.352 1.571 1 97 72 LYS A CA 1
ATOM 558 C C . LYS A 1 72 ? -15.555 -13.352 2.721 1 97 72 LYS A C 1
ATOM 560 O O . LYS A 1 72 ? -15.992 -13.055 3.834 1 97 72 LYS A O 1
ATOM 565 N N . SER A 1 73 ? -15.117 -14.492 2.41 1 97.19 73 SER A N 1
ATOM 566 C CA . SER A 1 73 ? -14.953 -15.562 3.393 1 97.19 73 SER A CA 1
ATOM 567 C C . SER A 1 73 ? -13.617 -16.266 3.225 1 97.19 73 SER A C 1
ATOM 569 O O . SER A 1 73 ? -12.969 -16.156 2.18 1 97.19 73 SER A O 1
ATOM 571 N N . PRO A 1 74 ? -13.195 -16.969 4.34 1 97.25 74 PRO A N 1
ATOM 572 C CA . PRO A 1 74 ? -11.961 -17.75 4.203 1 97.25 74 PRO A CA 1
ATOM 573 C C . PRO A 1 74 ? -12.039 -18.766 3.068 1 97.25 74 PRO A C 1
ATOM 575 O O . PRO A 1 74 ? -13.102 -19.328 2.814 1 97.25 74 PRO A O 1
ATOM 578 N N . GLY A 1 75 ? -10.914 -19.016 2.418 1 96.56 75 GLY A N 1
ATOM 579 C CA . GLY A 1 75 ? -10.844 -19.797 1.195 1 96.56 75 GLY A CA 1
ATOM 580 C C . GLY A 1 75 ? -11.141 -21.266 1.416 1 96.56 75 GLY A C 1
ATOM 581 O O . GLY A 1 75 ? -11.633 -21.953 0.516 1 96.56 75 GLY A O 1
ATOM 582 N N . GLY A 1 76 ? -10.758 -21.828 2.576 1 95.62 76 GLY A N 1
ATOM 583 C CA . GLY A 1 76 ? -11 -23.234 2.854 1 95.62 76 GLY A CA 1
ATOM 584 C C . GLY A 1 76 ? -10.031 -24.156 2.148 1 95.62 76 GLY A C 1
ATOM 585 O O . GLY A 1 76 ? -8.844 -23.859 2.035 1 95.62 76 GLY A O 1
ATOM 586 N N . ASP A 1 77 ? -10.578 -25.312 1.622 1 95.62 77 ASP A N 1
ATOM 587 C CA . ASP A 1 77 ? -9.727 -26.344 1.035 1 95.62 77 ASP A CA 1
ATOM 588 C C . ASP A 1 77 ? -9.352 -26 -0.404 1 95.62 77 ASP A C 1
ATOM 590 O O . ASP A 1 77 ? -10.164 -25.422 -1.137 1 95.62 77 ASP A O 1
ATOM 594 N N . TYR A 1 78 ? -8.203 -26.484 -0.715 1 97.31 78 TYR A N 1
ATOM 595 C CA . TYR A 1 78 ? -7.758 -26.359 -2.1 1 97.31 78 TYR A CA 1
ATOM 596 C C . TYR A 1 78 ? -8.406 -27.422 -2.977 1 97.31 78 TYR A C 1
ATOM 598 O O . TYR A 1 78 ? -8.562 -28.562 -2.557 1 97.31 78 TYR A O 1
ATOM 606 N N . LEU A 1 79 ? -8.727 -27.016 -4.184 1 97.5 79 LEU A N 1
ATOM 607 C CA . LEU A 1 79 ? -9.211 -28 -5.152 1 97.5 79 LEU A CA 1
ATOM 608 C C . LEU A 1 79 ? -8.086 -28.938 -5.578 1 97.5 79 LEU A C 1
ATOM 610 O O . LEU A 1 79 ? -8.32 -30.125 -5.801 1 97.5 79 LEU A O 1
ATOM 614 N N . LEU A 1 80 ? -6.922 -28.375 -5.754 1 97.56 80 LEU A N 1
ATOM 615 C CA . LEU A 1 80 ? -5.75 -29.156 -6.137 1 97.56 80 LEU A CA 1
ATOM 616 C C . LEU A 1 80 ? -4.625 -28.984 -5.121 1 97.56 80 LEU A C 1
ATOM 618 O O . LEU A 1 80 ? -4.504 -27.922 -4.5 1 97.56 80 LEU A O 1
ATOM 622 N N . SER A 1 81 ? -3.812 -30.031 -5.027 1 95.69 81 SER A N 1
ATOM 623 C CA . SER A 1 81 ? -2.703 -30 -4.082 1 95.69 81 SER A CA 1
ATOM 624 C C . SER A 1 81 ? -1.407 -29.562 -4.758 1 95.69 81 SER A C 1
ATOM 626 O O . SER A 1 81 ? -1.142 -29.953 -5.902 1 95.69 81 SER A O 1
ATOM 628 N N . LEU A 1 82 ? -0.659 -28.828 -4.031 1 96.88 82 LEU A N 1
ATOM 629 C CA . LEU A 1 82 ? 0.646 -28.422 -4.539 1 96.88 82 LEU A CA 1
ATOM 630 C C . LEU A 1 82 ? 1.588 -29.609 -4.637 1 96.88 82 LEU A C 1
ATOM 632 O O . LEU A 1 82 ? 1.948 -30.203 -3.621 1 96.88 82 LEU A O 1
ATOM 636 N N . ALA A 1 83 ? 1.993 -29.922 -5.812 1 95.69 83 ALA A N 1
ATOM 637 C CA . ALA A 1 83 ? 2.793 -31.109 -6.055 1 95.69 83 ALA A CA 1
ATOM 638 C C . ALA A 1 83 ? 4.273 -30.766 -6.203 1 95.69 83 ALA A C 1
ATOM 640 O O . ALA A 1 83 ? 5.141 -31.609 -5.961 1 95.69 83 ALA A O 1
ATOM 641 N N . ALA A 1 84 ? 4.527 -29.562 -6.621 1 96.62 84 ALA A N 1
ATOM 642 C CA . ALA A 1 84 ? 5.91 -29.141 -6.805 1 96.62 84 ALA A CA 1
ATOM 643 C C . ALA A 1 84 ? 5.98 -27.641 -7.098 1 96.62 84 ALA A C 1
ATOM 645 O O . ALA A 1 84 ? 4.984 -27.031 -7.504 1 96.62 84 ALA A O 1
ATOM 646 N N . VAL A 1 85 ? 7.109 -27.109 -6.867 1 97.56 85 VAL A N 1
ATOM 647 C CA . VAL A 1 85 ? 7.48 -25.75 -7.289 1 97.56 85 VAL A CA 1
ATOM 648 C C . VAL A 1 85 ? 8.883 -25.766 -7.887 1 97.56 85 VAL A C 1
ATOM 650 O O . VAL A 1 85 ? 9.805 -26.344 -7.312 1 97.56 85 VAL A O 1
ATOM 653 N N . ASP A 1 86 ? 9.023 -25.125 -9.008 1 96.62 86 ASP A N 1
ATOM 654 C CA . ASP A 1 86 ? 10.344 -25.047 -9.625 1 96.62 86 ASP A CA 1
ATOM 655 C C . ASP A 1 86 ? 10.789 -23.594 -9.789 1 96.62 86 ASP A C 1
ATOM 657 O O . ASP A 1 86 ? 9.984 -22.734 -10.164 1 96.62 86 ASP A O 1
ATOM 661 N N . TRP A 1 87 ? 11.969 -23.391 -9.406 1 96.19 87 TRP A N 1
ATOM 662 C CA . TRP A 1 87 ? 12.711 -22.156 -9.695 1 96.19 87 TRP A CA 1
ATOM 663 C C . TRP A 1 87 ? 13.797 -22.422 -10.727 1 96.19 87 TRP A C 1
ATOM 665 O O . TRP A 1 87 ? 14.805 -23.078 -10.438 1 96.19 87 TRP A O 1
ATOM 675 N N . LEU A 1 88 ? 13.555 -21.859 -11.945 1 95.25 88 LEU A N 1
ATOM 676 C CA . LEU A 1 88 ? 14.398 -22.203 -13.086 1 95.25 88 LEU A CA 1
ATOM 677 C C . LEU A 1 88 ? 15.062 -20.953 -13.664 1 95.25 88 LEU A C 1
ATOM 679 O O . LEU A 1 88 ? 14.539 -19.844 -13.539 1 95.25 88 LEU A O 1
ATOM 683 N N . LYS A 1 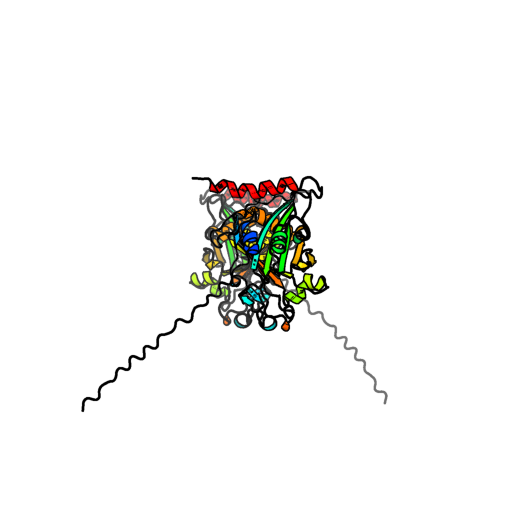89 ? 16.188 -21.219 -14.234 1 93.88 89 LYS A N 1
ATOM 684 C CA . LYS A 1 89 ? 16.922 -20.156 -14.914 1 93.88 89 LYS A CA 1
ATOM 685 C C . LYS A 1 89 ? 17.375 -20.609 -16.297 1 93.88 89 LYS A C 1
ATOM 687 O O . LYS A 1 89 ? 17.812 -21.75 -16.469 1 93.88 89 LYS A O 1
ATOM 692 N N . SER A 1 90 ? 17.109 -19.75 -17.266 1 91.06 90 SER A N 1
ATOM 693 C CA . SER A 1 90 ? 17.594 -19.984 -18.625 1 91.06 90 SER A CA 1
ATOM 694 C C . SER A 1 90 ? 18.344 -18.766 -19.141 1 91.06 90 SER A C 1
ATOM 696 O O . SER A 1 90 ? 17.938 -17.625 -18.906 1 91.06 90 SER A O 1
ATOM 698 N N . THR A 1 91 ? 19.484 -18.938 -19.859 1 83.88 91 THR A N 1
ATOM 699 C CA . THR A 1 91 ? 20.312 -17.828 -20.312 1 83.88 91 THR A CA 1
ATOM 700 C C . THR A 1 91 ? 19.875 -17.344 -21.688 1 83.88 91 THR A C 1
ATOM 702 O O . THR A 1 91 ? 20.234 -16.234 -22.109 1 83.88 91 THR A O 1
ATOM 705 N N . THR A 1 92 ? 19.125 -18.062 -22.281 1 82.94 92 THR A N 1
ATOM 706 C CA . THR A 1 92 ? 18.844 -17.734 -23.672 1 82.94 92 THR A CA 1
ATOM 707 C C . THR A 1 92 ? 17.453 -17.125 -23.812 1 82.94 92 THR A C 1
ATOM 709 O O . THR A 1 92 ? 17.297 -16 -24.328 1 82.94 92 THR A O 1
ATOM 712 N N . ASN A 1 93 ? 16.438 -17.891 -23.422 1 85.88 93 ASN A N 1
ATOM 713 C CA . ASN A 1 93 ? 15.062 -17.422 -23.578 1 85.88 93 ASN A CA 1
ATOM 714 C C . ASN A 1 93 ? 14.188 -17.844 -22.406 1 85.88 93 ASN A C 1
ATOM 716 O O . ASN A 1 93 ? 14.531 -18.781 -21.672 1 85.88 93 ASN A O 1
ATOM 720 N N . LYS A 1 94 ? 13.133 -17.078 -22.297 1 88.75 94 LYS A N 1
ATOM 721 C CA . LYS A 1 94 ? 12.141 -17.562 -21.344 1 88.75 94 LYS A CA 1
ATOM 722 C C . LYS A 1 94 ? 11.594 -18.922 -21.75 1 88.75 94 LYS A C 1
ATOM 724 O O . LYS A 1 94 ? 11.539 -19.234 -22.938 1 88.75 94 LYS A O 1
ATOM 729 N N . LEU A 1 95 ? 11.172 -19.703 -20.797 1 92.81 95 LEU A N 1
ATOM 730 C CA . LEU A 1 95 ? 10.648 -21.047 -21.078 1 92.81 95 LEU A CA 1
ATOM 731 C C . LEU A 1 95 ? 9.125 -21.031 -21.172 1 92.81 95 LEU A C 1
ATOM 733 O O . LEU A 1 95 ? 8.445 -20.703 -20.203 1 92.81 95 LEU A O 1
ATOM 737 N N . ASP A 1 96 ? 8.656 -21.281 -22.328 1 94.88 96 ASP A N 1
ATOM 738 C CA . ASP A 1 96 ? 7.219 -21.406 -22.562 1 94.88 96 ASP A CA 1
ATOM 739 C C . ASP A 1 96 ? 6.766 -22.859 -22.422 1 94.88 96 ASP A C 1
ATOM 741 O O . ASP A 1 96 ? 7.547 -23.781 -22.641 1 94.88 96 ASP A O 1
ATOM 745 N N . HIS A 1 97 ? 5.52 -23.016 -22.016 1 97.5 97 HIS A N 1
ATOM 746 C CA . HIS A 1 97 ? 4.898 -24.328 -22.047 1 97.5 97 HIS A CA 1
ATOM 747 C C . HIS A 1 97 ? 5.82 -25.375 -21.438 1 97.5 97 HIS A C 1
ATOM 749 O O . HIS A 1 97 ? 6.133 -26.391 -22.078 1 97.5 97 HIS A O 1
ATOM 755 N N . ILE A 1 98 ? 6.086 -25.172 -20.203 1 96.25 98 ILE A N 1
ATOM 756 C CA . ILE A 1 98 ? 7.102 -25.938 -19.484 1 96.25 98 ILE A CA 1
ATOM 757 C C . ILE A 1 98 ? 6.719 -27.406 -19.453 1 96.25 98 ILE A C 1
ATOM 759 O O . ILE A 1 98 ? 7.586 -28.281 -19.5 1 96.25 98 ILE A O 1
ATOM 763 N N . LEU A 1 99 ? 5.457 -27.75 -19.406 1 97.06 99 LEU A N 1
ATOM 764 C CA . LEU A 1 99 ? 5.02 -29.125 -19.266 1 97.06 99 LEU A CA 1
ATOM 765 C C . LEU A 1 99 ? 5.121 -29.875 -20.594 1 97.06 99 LEU A C 1
ATOM 767 O O . LEU A 1 99 ? 4.984 -31.094 -20.625 1 97.06 99 LEU A O 1
ATOM 771 N N . SER A 1 100 ? 5.332 -29.188 -21.656 1 95.94 100 SER A N 1
ATOM 772 C CA . SER A 1 100 ? 5.531 -29.844 -22.938 1 95.94 100 SER A CA 1
ATOM 773 C C . SER A 1 100 ? 6.984 -30.266 -23.125 1 95.94 100 SER A C 1
ATOM 775 O O . SER A 1 100 ? 7.301 -31.031 -24.031 1 95.94 100 SER A O 1
ATOM 777 N N . ARG A 1 101 ? 7.848 -29.797 -22.297 1 93.25 101 ARG A N 1
ATOM 778 C CA . ARG A 1 101 ? 9.273 -30.078 -22.438 1 93.25 101 ARG A CA 1
ATOM 779 C C . ARG A 1 101 ? 9.586 -31.531 -22.078 1 93.25 101 ARG A C 1
ATOM 781 O O . ARG A 1 101 ? 9.062 -32.062 -21.094 1 93.25 101 ARG A O 1
ATOM 788 N N . PRO A 1 102 ? 10.477 -32.031 -22.812 1 89.38 102 PRO A N 1
ATOM 789 C CA . PRO A 1 102 ? 10.82 -33.438 -22.531 1 89.38 102 PRO A CA 1
ATOM 790 C C . PRO A 1 102 ? 11.586 -33.625 -21.219 1 89.38 102 PRO A C 1
ATOM 792 O O . PRO A 1 102 ? 11.562 -34.688 -20.625 1 89.38 102 PRO A O 1
ATOM 795 N N . ASP A 1 103 ? 12.25 -32.562 -20.719 1 88.75 103 ASP A N 1
ATOM 796 C CA . ASP A 1 103 ? 13.07 -32.688 -19.531 1 88.75 103 ASP A CA 1
ATOM 797 C C . ASP A 1 103 ? 12.312 -32.219 -18.281 1 88.75 103 ASP A C 1
ATOM 799 O O . ASP A 1 103 ? 12.898 -32.062 -17.219 1 88.75 103 ASP A O 1
ATOM 803 N N . ASN A 1 104 ? 11.086 -31.984 -18.484 1 93.25 104 ASN A N 1
ATOM 804 C CA . ASN A 1 104 ? 10.312 -31.562 -17.312 1 93.25 104 ASN A CA 1
ATOM 805 C C . ASN A 1 104 ? 10.117 -32.719 -16.328 1 93.25 104 ASN A C 1
ATOM 807 O O . ASN A 1 104 ? 9.523 -33.719 -16.672 1 93.25 104 ASN A O 1
ATOM 811 N N . ARG A 1 105 ? 10.547 -32.469 -15.172 1 92.62 105 ARG A N 1
ATOM 812 C CA . ARG A 1 105 ? 10.594 -33.531 -14.18 1 92.62 105 ARG A CA 1
ATOM 813 C C . ARG A 1 105 ? 9.188 -33.906 -13.711 1 92.62 105 ARG A C 1
ATOM 815 O O . ARG A 1 105 ? 8.945 -35.062 -13.32 1 92.62 105 ARG A O 1
ATOM 822 N N . VAL A 1 106 ? 8.297 -33.031 -13.68 1 94.44 106 VAL A N 1
ATOM 823 C CA . VAL A 1 106 ? 6.973 -33.281 -13.117 1 94.44 106 VAL A CA 1
ATOM 824 C C . VAL A 1 106 ? 6.141 -34.125 -14.078 1 94.44 106 VAL A C 1
ATOM 826 O O . VAL A 1 106 ? 5.555 -35.125 -13.688 1 94.44 106 VAL A O 1
ATOM 829 N N . ILE A 1 107 ? 6.109 -33.719 -15.297 1 91.88 107 ILE A N 1
ATOM 830 C CA . ILE A 1 107 ? 5.348 -34.5 -16.281 1 91.88 107 ILE A CA 1
ATOM 831 C C . ILE A 1 107 ? 5.934 -35.875 -16.438 1 91.88 107 ILE A C 1
ATOM 833 O O . ILE A 1 107 ? 5.199 -36.844 -16.641 1 91.88 107 ILE A O 1
ATOM 837 N N . HIS A 1 108 ? 7.23 -36 -16.375 1 91.94 108 HIS A N 1
ATOM 838 C CA . HIS A 1 108 ? 7.883 -37.281 -16.438 1 91.94 108 HIS A CA 1
ATOM 839 C C . HIS A 1 108 ? 7.441 -38.188 -15.297 1 91.94 108 HIS A C 1
ATOM 841 O O . HIS A 1 108 ? 7.176 -39.375 -15.5 1 91.94 108 HIS A O 1
ATOM 847 N N . ALA A 1 109 ? 7.453 -37.594 -14.164 1 92.81 109 ALA A N 1
ATOM 848 C CA . ALA A 1 109 ? 7.02 -38.344 -12.992 1 92.81 109 ALA A CA 1
ATOM 849 C C . ALA A 1 109 ? 5.57 -38.812 -13.148 1 92.81 109 ALA A C 1
ATOM 851 O O . ALA A 1 109 ? 5.234 -39.938 -12.836 1 92.81 109 ALA A O 1
ATOM 852 N N . LEU A 1 110 ? 4.742 -37.969 -13.609 1 91.62 110 LEU A N 1
ATOM 853 C CA . LEU A 1 110 ? 3.33 -38.312 -13.805 1 91.62 110 LEU A CA 1
ATOM 854 C C . LEU A 1 110 ? 3.16 -39.438 -14.812 1 91.62 110 LEU A C 1
ATOM 856 O O . LEU A 1 110 ? 2.465 -40.406 -14.547 1 91.62 110 LEU A O 1
ATOM 860 N N . LYS A 1 111 ? 3.809 -39.312 -15.906 1 89.06 111 LYS A N 1
ATOM 861 C CA . LYS A 1 111 ? 3.664 -40.281 -17 1 89.06 111 LYS A CA 1
ATOM 862 C C . LYS A 1 111 ? 4.215 -41.656 -16.594 1 89.06 111 LYS A C 1
ATOM 864 O O . LYS A 1 111 ? 3.641 -42.688 -16.953 1 89.06 111 LYS A O 1
ATOM 869 N N . THR A 1 112 ? 5.281 -41.625 -15.938 1 89.38 112 THR A N 1
ATOM 870 C CA . THR A 1 112 ? 5.922 -42.875 -15.539 1 89.38 112 THR A CA 1
ATOM 871 C C . THR A 1 112 ? 5.078 -43.594 -14.5 1 89.38 112 THR A C 1
ATOM 873 O O . THR A 1 112 ? 5.125 -44.844 -14.406 1 89.38 112 THR A O 1
ATOM 876 N N . SER A 1 113 ? 4.355 -42.906 -13.75 1 88.5 113 SER A N 1
ATOM 877 C CA . SER A 1 113 ? 3.541 -43.5 -12.695 1 88.5 113 SER A CA 1
ATOM 878 C C . SER A 1 113 ? 2.24 -44.062 -13.258 1 88.5 113 SER A C 1
ATOM 880 O O . SER A 1 113 ? 1.537 -44.812 -12.578 1 88.5 113 SER A O 1
ATOM 882 N N . HIS A 1 114 ? 1.871 -43.812 -14.461 1 81.81 114 HIS A N 1
ATOM 883 C CA . HIS A 1 114 ? 0.604 -44.188 -15.07 1 81.81 114 HIS A CA 1
ATOM 884 C C . HIS A 1 114 ? -0.578 -43.719 -14.234 1 81.81 114 HIS A C 1
ATOM 886 O O . HIS A 1 114 ? -1.559 -44.469 -14.07 1 81.81 114 HIS A O 1
ATOM 892 N N . SER A 1 115 ? -0.32 -42.688 -13.609 1 82.19 115 SER A N 1
ATOM 893 C CA . SER A 1 115 ? -1.374 -42.062 -12.797 1 82.19 115 SER A CA 1
ATOM 894 C C . SER A 1 115 ? -2.389 -41.344 -13.672 1 82.19 115 SER A C 1
ATOM 896 O O . SER A 1 115 ? -2.047 -40.844 -14.742 1 82.19 115 SER A O 1
ATOM 898 N N . ARG A 1 116 ? -3.613 -41.344 -13.289 1 85 116 ARG A N 1
ATOM 899 C CA . ARG A 1 116 ? -4.668 -40.594 -13.984 1 85 116 ARG A CA 1
ATOM 900 C C . ARG A 1 116 ? -4.848 -39.219 -13.406 1 85 116 ARG A C 1
ATOM 902 O O . ARG A 1 116 ? -5.926 -38.625 -13.5 1 85 116 ARG A O 1
ATOM 909 N N . SER A 1 117 ? -3.854 -38.75 -12.812 1 91.38 117 SER A N 1
ATOM 910 C CA . SER A 1 117 ? -3.889 -37.438 -12.172 1 91.38 117 SER A CA 1
ATOM 911 C C . SER A 1 117 ? -3.871 -36.312 -13.203 1 91.38 117 SER A C 1
ATOM 913 O O . SER A 1 117 ? -3.559 -36.562 -14.375 1 91.38 117 SER A O 1
ATOM 915 N N . PHE A 1 118 ? -4.367 -35.25 -12.82 1 95.69 118 PHE A N 1
ATOM 916 C CA . PHE A 1 118 ? -4.375 -34.031 -13.633 1 95.69 118 PHE A CA 1
ATOM 917 C C . PHE A 1 118 ? -3.529 -32.938 -12.992 1 95.69 118 PHE A C 1
ATOM 919 O O . PHE A 1 118 ? -3.574 -32.75 -11.773 1 95.69 118 PHE A O 1
ATOM 926 N N . ILE A 1 119 ? -2.715 -32.219 -13.844 1 97.38 119 ILE A N 1
ATOM 927 C CA . ILE A 1 119 ? -1.839 -31.172 -13.336 1 97.38 119 ILE A CA 1
ATOM 928 C C . ILE A 1 119 ? -2.326 -29.812 -13.828 1 97.38 119 ILE A C 1
ATOM 930 O O . ILE A 1 119 ? -2.654 -29.656 -15.008 1 97.38 119 ILE A O 1
ATOM 934 N N . PHE A 1 120 ? -2.488 -28.891 -12.938 1 98.44 120 PHE A N 1
ATOM 935 C CA . PHE A 1 120 ? -2.67 -27.484 -13.234 1 98.44 120 PHE A CA 1
ATOM 936 C C . PHE A 1 120 ? -1.409 -26.688 -12.898 1 98.44 120 PHE A C 1
ATOM 938 O O . PHE A 1 120 ? -1.03 -26.578 -11.734 1 98.44 120 PHE A O 1
ATOM 945 N N . ALA A 1 121 ? -0.745 -26.125 -13.938 1 98.75 121 ALA A N 1
ATOM 946 C CA . ALA A 1 121 ? 0.53 -25.453 -13.719 1 98.75 121 ALA A CA 1
ATOM 947 C C . ALA A 1 121 ? 0.419 -23.953 -14.023 1 98.75 121 ALA A C 1
ATOM 949 O O . ALA A 1 121 ? -0.302 -23.562 -14.938 1 98.75 121 ALA A O 1
ATOM 950 N N . VAL A 1 122 ? 1.047 -23.188 -13.25 1 98.81 122 VAL A N 1
ATOM 951 C CA . VAL A 1 122 ? 1.207 -21.75 -13.484 1 98.81 122 VAL A CA 1
ATOM 952 C C . VAL A 1 122 ? 2.689 -21.406 -13.617 1 98.81 122 VAL A C 1
ATOM 954 O O . VAL A 1 122 ? 3.473 -21.656 -12.695 1 98.81 122 VAL A O 1
ATOM 957 N N . ASN A 1 123 ? 3.068 -20.906 -14.742 1 98.56 123 ASN A N 1
ATOM 958 C CA . ASN A 1 123 ? 4.449 -20.562 -15.07 1 98.56 123 ASN A CA 1
ATOM 959 C C . ASN A 1 123 ? 4.641 -19.062 -15.164 1 98.56 123 ASN A C 1
ATOM 961 O O . ASN A 1 123 ? 4.273 -18.438 -16.172 1 98.56 123 ASN A O 1
ATOM 965 N N . PHE A 1 124 ? 5.227 -18.469 -14.125 1 98.06 124 PHE A N 1
ATOM 966 C CA . PHE A 1 124 ? 5.586 -17.062 -14.164 1 98.06 124 PHE A CA 1
ATOM 967 C C . PHE A 1 124 ? 6.91 -16.859 -14.883 1 98.06 124 PHE A C 1
ATOM 969 O O . PHE A 1 124 ? 7.941 -17.375 -14.453 1 98.06 124 PHE A O 1
ATOM 976 N N . GLN A 1 125 ? 6.852 -16.125 -15.906 1 97.56 125 GLN A N 1
ATOM 977 C CA . GLN A 1 125 ? 8.047 -15.781 -16.672 1 97.56 125 GLN A CA 1
ATOM 978 C C . GLN A 1 125 ? 8.578 -14.406 -16.297 1 97.56 125 GLN A C 1
ATOM 980 O O . GLN A 1 125 ? 7.926 -13.391 -16.547 1 97.56 125 GLN A O 1
ATOM 985 N N . ILE A 1 126 ? 9.711 -14.406 -15.734 1 94.38 126 ILE A N 1
ATOM 986 C CA . ILE A 1 126 ? 10.297 -13.195 -15.164 1 94.38 126 ILE A CA 1
ATOM 987 C C . ILE A 1 126 ? 11.398 -12.68 -16.078 1 94.38 126 ILE A C 1
ATOM 989 O O . ILE A 1 126 ? 12.367 -13.383 -16.359 1 94.38 126 ILE A O 1
ATOM 993 N N . PRO A 1 127 ? 11.242 -11.438 -16.484 1 82.94 127 PRO A N 1
ATOM 994 C CA . PRO A 1 127 ? 12.242 -10.883 -17.406 1 82.94 127 PRO A CA 1
ATOM 995 C C . PRO A 1 127 ? 13.531 -10.469 -16.688 1 82.94 127 PRO A C 1
ATOM 997 O O . PRO A 1 127 ? 13.523 -10.211 -15.484 1 82.94 127 PRO A O 1
ATOM 1000 N N . GLY A 1 128 ? 14.664 -10.344 -17.406 1 81.44 128 GLY A N 1
ATOM 1001 C CA . GLY A 1 128 ? 15.953 -9.852 -16.953 1 81.44 128 GLY A CA 1
ATOM 1002 C C . GLY A 1 128 ? 17.109 -10.25 -17.859 1 81.44 128 GLY A C 1
ATOM 1003 O O . GLY A 1 128 ? 16.875 -10.719 -18.984 1 81.44 128 GLY A O 1
ATOM 1004 N N . LYS A 1 129 ? 18.312 -9.898 -17.406 1 81.88 129 LYS A N 1
ATOM 1005 C CA . LYS A 1 129 ? 19.484 -10.375 -18.125 1 81.88 129 LYS A CA 1
ATOM 1006 C C . LYS A 1 129 ? 19.469 -11.891 -18.281 1 81.88 129 LYS A C 1
ATOM 1008 O O . LYS A 1 129 ? 19.781 -12.422 -19.344 1 81.88 129 LYS A O 1
ATOM 1013 N N . GLU A 1 130 ? 19.094 -12.461 -17.156 1 86.69 130 GLU A N 1
ATOM 1014 C CA . GLU A 1 130 ? 18.766 -13.875 -17.141 1 86.69 130 GLU A CA 1
ATOM 1015 C C . GLU A 1 130 ? 17.25 -14.086 -17.047 1 86.69 130 GLU A C 1
ATOM 1017 O O . GLU A 1 130 ? 16.547 -13.266 -16.469 1 86.69 130 GLU A O 1
ATOM 1022 N N . HIS A 1 131 ? 16.812 -15.133 -17.719 1 91.12 131 HIS A N 1
ATOM 1023 C CA . HIS A 1 131 ? 15.391 -15.438 -17.703 1 91.12 131 HIS A CA 1
ATOM 1024 C C . HIS A 1 131 ? 15.055 -16.438 -16.609 1 91.12 131 HIS A C 1
ATOM 1026 O O . HIS A 1 131 ? 15.562 -17.562 -16.594 1 91.12 131 HIS A O 1
ATOM 1032 N N . TYR A 1 132 ? 14.227 -16 -15.734 1 94.12 132 TYR A N 1
ATOM 1033 C CA . TYR A 1 132 ? 13.789 -16.891 -14.656 1 94.12 132 TYR A CA 1
ATOM 1034 C C . TYR A 1 132 ? 12.352 -17.344 -14.875 1 94.12 132 TYR A C 1
ATOM 1036 O O . TYR A 1 132 ? 11.555 -16.625 -15.492 1 94.12 132 TYR A O 1
ATOM 1044 N N . ASN A 1 133 ? 12.117 -18.516 -14.477 1 96.56 133 ASN A N 1
ATOM 1045 C CA . ASN A 1 133 ? 10.758 -19.047 -14.414 1 96.56 133 ASN A CA 1
ATOM 1046 C C . ASN A 1 133 ? 10.422 -19.578 -13.023 1 96.56 133 ASN A C 1
ATOM 1048 O O . ASN A 1 133 ? 11.203 -20.312 -12.43 1 96.56 133 ASN A O 1
ATOM 1052 N N . PHE A 1 134 ? 9.367 -19.109 -12.531 1 97.06 134 PHE A N 1
ATOM 1053 C CA . PHE A 1 134 ? 8.812 -19.609 -11.281 1 97.06 134 PHE A CA 1
ATOM 1054 C C . PHE A 1 134 ? 7.539 -20.406 -11.531 1 97.06 134 PHE A C 1
ATOM 1056 O O . PHE A 1 134 ? 6.508 -19.844 -11.906 1 97.06 134 PHE A O 1
ATOM 1063 N N . VAL A 1 135 ? 7.582 -21.703 -11.273 1 98 135 VAL A N 1
ATOM 1064 C CA . VAL A 1 135 ? 6.516 -22.578 -11.75 1 98 135 VAL A CA 1
ATOM 1065 C C . VAL A 1 135 ? 5.859 -23.297 -10.57 1 98 135 VAL A C 1
ATOM 1067 O O . VAL A 1 135 ? 6.547 -23.891 -9.75 1 98 135 VAL A O 1
ATOM 1070 N N . PHE A 1 136 ? 4.586 -23.219 -10.523 1 98.44 136 PHE A N 1
ATOM 1071 C CA . PHE A 1 136 ? 3.777 -23.969 -9.562 1 98.44 136 PHE A CA 1
ATOM 1072 C C . PHE A 1 136 ? 3.057 -25.125 -10.25 1 98.44 136 PHE A C 1
ATOM 1074 O O . PHE A 1 136 ? 2.473 -24.953 -11.32 1 98.44 136 PHE A O 1
ATOM 1081 N N . TYR A 1 137 ? 3.113 -26.281 -9.617 1 98.19 137 TYR A N 1
ATOM 1082 C CA . TYR A 1 137 ? 2.395 -27.453 -10.102 1 98.19 137 TYR A CA 1
ATOM 1083 C C . TYR A 1 137 ? 1.36 -27.906 -9.078 1 98.19 137 TYR A C 1
ATOM 1085 O O . TYR A 1 137 ? 1.715 -28.375 -7.992 1 98.19 137 TYR A O 1
ATOM 1093 N N . PHE A 1 138 ? 0.128 -27.828 -9.469 1 98.12 138 PHE A N 1
ATOM 1094 C CA . PHE A 1 138 ? -0.96 -28.344 -8.641 1 98.12 138 PHE A CA 1
ATOM 1095 C C . PHE A 1 138 ? -1.549 -29.609 -9.25 1 98.12 138 PHE A C 1
ATOM 1097 O O . PHE A 1 138 ? -1.713 -29.703 -10.469 1 98.12 138 PHE A O 1
ATOM 1104 N N . ALA A 1 139 ? -1.891 -30.562 -8.359 1 96.81 139 ALA A N 1
ATOM 1105 C CA . ALA A 1 139 ? -2.342 -31.844 -8.883 1 96.81 139 ALA A CA 1
ATOM 1106 C C . ALA A 1 139 ? -3.596 -32.312 -8.156 1 96.81 139 ALA A C 1
ATOM 1108 O O . ALA A 1 139 ? -3.834 -31.953 -7.004 1 96.81 139 ALA A O 1
ATOM 1109 N N . THR A 1 140 ? -4.348 -33.062 -8.883 1 95.38 140 THR A N 1
ATOM 1110 C CA . THR A 1 140 ? -5.48 -33.781 -8.289 1 95.38 140 THR A CA 1
ATOM 1111 C C . THR A 1 140 ? -5.598 -35.188 -8.867 1 95.38 140 THR A C 1
ATOM 1113 O O . THR A 1 140 ? -5.336 -35.406 -10.055 1 95.38 140 THR A O 1
ATOM 1116 N N . GLN A 1 141 ? -5.938 -36.062 -8.008 1 91.12 141 GLN A N 1
ATOM 1117 C CA . GLN A 1 141 ? -6.199 -37.438 -8.422 1 91.12 141 GLN A CA 1
ATOM 1118 C C . GLN A 1 141 ? -7.676 -37.656 -8.75 1 91.12 141 GLN A C 1
ATOM 1120 O O . GLN A 1 141 ? -8.039 -38.594 -9.438 1 91.12 141 GLN A O 1
ATOM 1125 N N . LYS A 1 142 ? -8.422 -36.812 -8.219 1 90.69 142 LYS A N 1
ATOM 1126 C CA . LYS A 1 142 ? -9.859 -36.875 -8.477 1 90.69 142 LYS A CA 1
ATOM 1127 C C . LYS A 1 142 ? -10.227 -36.031 -9.688 1 90.69 142 LYS A C 1
ATOM 1129 O O . LYS A 1 142 ? -9.641 -34.969 -9.914 1 90.69 142 LYS A O 1
ATOM 1134 N N . PRO A 1 143 ? -11.195 -36.562 -10.406 1 91.75 143 PRO A N 1
ATOM 1135 C CA . PRO A 1 143 ? -11.625 -35.75 -11.547 1 91.75 143 PRO A CA 1
ATOM 1136 C C . PRO A 1 143 ? -12.188 -34.406 -11.117 1 91.75 143 PRO A C 1
ATOM 1138 O O . PRO A 1 143 ? -12.859 -34.312 -10.086 1 91.75 143 PRO A O 1
ATOM 1141 N N . ILE A 1 144 ? -11.891 -33.375 -11.844 1 94.31 144 ILE A N 1
ATOM 1142 C CA . ILE A 1 144 ? -12.477 -32.062 -11.633 1 94.31 144 ILE A CA 1
ATOM 1143 C C . ILE A 1 144 ? -13.945 -32.094 -12.055 1 94.31 144 ILE A C 1
ATOM 1145 O O . ILE A 1 144 ? -14.266 -32.406 -13.195 1 94.31 144 ILE A O 1
ATOM 1149 N N . PRO A 1 145 ? -14.82 -31.703 -11.148 1 94.25 145 PRO A N 1
ATOM 1150 C CA . PRO A 1 145 ? -16.25 -31.766 -11.469 1 94.25 145 PRO A CA 1
ATOM 1151 C C . PRO A 1 145 ? -16.609 -30.969 -12.727 1 94.25 145 PRO A C 1
ATOM 1153 O O . PRO A 1 145 ? -16.188 -29.812 -12.875 1 94.25 145 PRO A O 1
ATOM 1156 N N . SER A 1 146 ? -17.453 -31.547 -13.555 1 94.12 146 SER A N 1
ATOM 1157 C CA . SER A 1 146 ? -17.781 -30.969 -14.859 1 94.12 146 SER A CA 1
ATOM 1158 C C . SER A 1 146 ? -18.594 -29.703 -14.711 1 94.12 146 SER A C 1
ATOM 1160 O O . SER A 1 146 ? -18.609 -28.859 -15.609 1 94.12 146 SER A O 1
ATOM 1162 N N . ASP A 1 147 ? -19.297 -29.531 -13.594 1 93.31 147 ASP A N 1
ATOM 1163 C CA . ASP A 1 147 ? -20.141 -28.359 -13.391 1 93.31 147 ASP A CA 1
ATOM 1164 C C . ASP A 1 147 ? -19.406 -27.266 -12.633 1 93.31 147 ASP A C 1
ATOM 1166 O O . ASP A 1 147 ? -19.984 -26.219 -12.32 1 93.31 147 ASP A O 1
ATOM 1170 N N . SER A 1 148 ? -18.188 -27.516 -12.383 1 95.81 148 SER A N 1
ATOM 1171 C CA . SER A 1 148 ? -17.406 -26.531 -11.641 1 95.81 148 SER A CA 1
ATOM 1172 C C . SER A 1 148 ? -16.875 -25.422 -12.555 1 95.81 148 SER A C 1
ATOM 1174 O O . SER A 1 148 ? -16.719 -25.641 -13.758 1 95.81 148 SER A O 1
ATOM 1176 N N . LEU A 1 149 ? -16.688 -24.281 -11.984 1 97.31 149 LEU A N 1
ATOM 1177 C CA . LEU A 1 149 ? -16.125 -23.156 -12.727 1 97.31 149 LEU A CA 1
ATOM 1178 C C . LEU A 1 149 ? -14.719 -23.484 -13.211 1 97.31 149 LEU A C 1
ATOM 1180 O O . LEU A 1 149 ? -14.328 -23.078 -14.312 1 97.31 149 LEU A O 1
ATOM 1184 N N . LEU A 1 150 ? -13.977 -24.234 -12.469 1 98.12 150 LEU A N 1
ATOM 1185 C CA . LEU A 1 150 ? -12.633 -24.641 -12.867 1 98.12 150 LEU A CA 1
ATOM 1186 C C . LEU A 1 150 ? -12.688 -25.516 -14.117 1 98.12 150 LEU A C 1
ATOM 1188 O O . LEU A 1 150 ? -11.867 -25.359 -15.023 1 98.12 150 LEU A O 1
ATOM 1192 N N . HIS A 1 151 ? -13.562 -26.422 -14.094 1 97.75 151 HIS A N 1
ATOM 1193 C CA . HIS A 1 151 ? -13.727 -27.266 -15.273 1 97.75 151 HIS A CA 1
ATOM 1194 C C . HIS A 1 151 ? -14 -26.438 -16.516 1 97.75 151 HIS A C 1
ATOM 1196 O O . HIS A 1 151 ? -13.414 -26.688 -17.578 1 97.75 151 HIS A O 1
ATOM 1202 N N . LYS A 1 152 ? -14.883 -25.5 -16.375 1 97.25 152 LYS A N 1
ATOM 1203 C CA . LYS A 1 152 ? -15.18 -24.609 -17.5 1 97.25 152 LYS A CA 1
ATOM 1204 C C . LYS A 1 152 ? -13.938 -23.844 -17.938 1 97.25 152 LYS A C 1
ATOM 1206 O O . LYS A 1 152 ? -13.656 -23.734 -19.125 1 97.25 152 LYS A O 1
ATOM 1211 N N . PHE A 1 153 ? -13.219 -23.359 -17.047 1 98.12 153 PHE A N 1
ATOM 1212 C CA . PHE A 1 153 ? -12.008 -22.594 -17.297 1 98.12 153 PHE A CA 1
ATOM 1213 C C . PHE A 1 153 ? -11.008 -23.406 -18.109 1 98.12 153 PHE A C 1
ATOM 1215 O O . PHE A 1 153 ? -10.391 -22.891 -19.047 1 98.12 153 PHE A O 1
ATOM 1222 N N . ILE A 1 154 ? -10.852 -24.641 -17.734 1 97.81 154 ILE A N 1
ATOM 1223 C CA . ILE A 1 154 ? -9.867 -25.531 -18.328 1 97.81 154 ILE A CA 1
ATOM 1224 C C . ILE A 1 154 ? -10.32 -25.938 -19.734 1 97.81 154 ILE A C 1
ATOM 1226 O O . ILE A 1 154 ? -9.508 -26.062 -20.641 1 97.81 154 ILE A O 1
ATOM 1230 N N . ASN A 1 155 ? -11.625 -26.047 -19.938 1 96.12 155 ASN A N 1
ATOM 1231 C CA . ASN A 1 155 ? -12.086 -26.734 -21.141 1 96.12 155 ASN A CA 1
ATOM 1232 C C . ASN A 1 155 ? -12.734 -25.781 -22.125 1 96.12 155 ASN A C 1
ATOM 1234 O O . ASN A 1 155 ? -12.977 -26.141 -23.281 1 96.12 155 ASN A O 1
ATOM 1238 N N . VAL A 1 156 ? -12.938 -24.625 -21.719 1 93.19 156 VAL A N 1
ATOM 1239 C CA . VAL A 1 156 ? -13.555 -23.672 -22.625 1 93.19 156 VAL A CA 1
ATOM 1240 C C . VAL A 1 156 ? -12.594 -23.344 -23.766 1 93.19 156 VAL A C 1
ATOM 1242 O O . VAL A 1 156 ? -11.375 -23.312 -23.562 1 93.19 156 VAL A O 1
ATOM 1245 N N . ASP A 1 157 ? -13.109 -23.25 -24.922 1 89.62 157 ASP A N 1
ATOM 1246 C CA . ASP A 1 157 ? -12.297 -22.844 -26.062 1 89.62 157 ASP A CA 1
ATOM 1247 C C . ASP A 1 157 ? -12.406 -21.328 -26.297 1 89.62 157 ASP A C 1
ATOM 1249 O O . ASP A 1 157 ? -12.875 -20.906 -27.359 1 89.62 157 ASP A O 1
ATOM 1253 N N . ASP A 1 158 ? -12.102 -20.484 -25.344 1 90.12 158 ASP A N 1
ATOM 1254 C CA . ASP A 1 158 ? -12.188 -19.031 -25.359 1 90.12 158 ASP A CA 1
ATOM 1255 C C . ASP A 1 158 ? -11.141 -18.406 -24.438 1 90.12 158 ASP A C 1
ATOM 1257 O O . ASP A 1 158 ? -11.328 -18.375 -23.219 1 90.12 158 ASP A O 1
ATOM 1261 N N . SER A 1 159 ? -10.164 -17.875 -25.016 1 92.06 159 SER A N 1
ATOM 1262 C CA . SER A 1 159 ? -9.094 -17.266 -24.234 1 92.06 159 SER A CA 1
ATOM 1263 C C . SER A 1 159 ? -9.578 -16.016 -23.516 1 92.06 159 SER A C 1
ATOM 1265 O O . SER A 1 159 ? -9.062 -15.648 -22.469 1 92.06 159 SER A O 1
ATOM 1267 N N . SER A 1 160 ? -10.539 -15.391 -24.062 1 95.12 160 SER A N 1
ATOM 1268 C CA . SER A 1 160 ? -11.07 -14.188 -23.438 1 95.12 160 SER A CA 1
ATOM 1269 C C . SER A 1 160 ? -11.727 -14.508 -22.094 1 95.12 160 SER A C 1
ATOM 1271 O O . SER A 1 160 ? -11.602 -13.75 -21.141 1 95.12 160 SER A O 1
ATOM 1273 N N . PHE A 1 161 ? -12.43 -15.648 -22.109 1 97.12 161 PHE A N 1
ATOM 1274 C CA . PHE A 1 161 ? -13.023 -16.109 -20.859 1 97.12 161 PHE A CA 1
ATOM 1275 C C . PHE A 1 161 ? -11.953 -16.312 -19.797 1 97.12 161 PHE A C 1
ATOM 1277 O O . PHE A 1 161 ? -12.109 -15.883 -18.656 1 97.12 161 PHE A O 1
ATOM 1284 N N . ARG A 1 162 ? -10.852 -16.891 -20.141 1 98 162 ARG A N 1
ATOM 1285 C CA . ARG A 1 162 ? -9.758 -17.188 -19.219 1 98 162 ARG A CA 1
ATOM 1286 C C . ARG A 1 162 ? -9.078 -15.891 -18.766 1 98 162 ARG A C 1
ATOM 1288 O O . ARG A 1 162 ? -8.812 -15.719 -17.578 1 98 162 ARG A O 1
ATOM 1295 N N . ASP A 1 163 ? -8.906 -15 -19.688 1 97.94 163 ASP A N 1
ATOM 1296 C CA . ASP A 1 163 ? -8.234 -13.734 -19.391 1 97.94 163 ASP A CA 1
ATOM 1297 C C . ASP A 1 163 ? -9.023 -12.906 -18.391 1 97.94 163 ASP A C 1
ATOM 1299 O O . ASP A 1 163 ? -8.438 -12.195 -17.562 1 97.94 163 ASP A O 1
ATOM 1303 N N . GLU A 1 164 ? -10.25 -13.078 -18.375 1 97.88 164 GLU A N 1
ATOM 1304 C CA . GLU A 1 164 ? -11.117 -12.242 -17.531 1 97.88 164 GLU A CA 1
ATOM 1305 C C . GLU A 1 164 ? -11.32 -12.859 -16.156 1 97.88 164 GLU A C 1
ATOM 1307 O O . GLU A 1 164 ? -11.875 -12.227 -15.258 1 97.88 164 GLU A O 1
ATOM 1312 N N . ARG A 1 165 ? -10.797 -14.086 -16.031 1 97.94 165 ARG A N 1
ATOM 1313 C CA . ARG A 1 165 ? -11.227 -14.789 -14.82 1 97.94 165 ARG A CA 1
ATOM 1314 C C . ARG A 1 165 ? -10.031 -15.297 -14.023 1 97.94 165 ARG A C 1
ATOM 1316 O O . ARG A 1 165 ? -10.148 -15.602 -12.836 1 97.94 165 ARG A O 1
ATOM 1323 N N . PHE A 1 166 ? -8.93 -15.516 -14.68 1 98.5 166 PHE A N 1
ATOM 1324 C CA . PHE A 1 166 ? -7.777 -16.047 -13.961 1 98.5 166 PHE A CA 1
ATOM 1325 C C . PHE A 1 166 ? -7.25 -15.031 -12.953 1 98.5 166 PHE A C 1
ATOM 1327 O O . PHE A 1 166 ? -6.719 -13.992 -13.336 1 98.5 166 PHE A O 1
ATOM 1334 N N . LYS A 1 167 ? -7.336 -15.391 -11.711 1 98.56 167 LYS A N 1
ATOM 1335 C CA . LYS A 1 167 ? -7.09 -14.445 -10.633 1 98.56 167 LYS A CA 1
ATOM 1336 C C . LYS A 1 167 ? -6 -14.953 -9.695 1 98.56 167 LYS A C 1
ATOM 1338 O O . LYS A 1 167 ? -5.949 -16.141 -9.375 1 98.56 167 LYS A O 1
ATOM 1343 N N . ILE A 1 168 ? -5.129 -14.023 -9.266 1 98.69 168 ILE A N 1
ATOM 1344 C CA . ILE A 1 168 ? -4.102 -14.32 -8.273 1 98.69 168 ILE A CA 1
ATOM 1345 C C . ILE A 1 168 ? -4.379 -13.539 -6.992 1 98.69 168 ILE A C 1
ATOM 1347 O O . ILE A 1 168 ? -4.855 -12.398 -7.043 1 98.69 168 ILE A O 1
ATOM 1351 N N . ILE A 1 169 ? -4.227 -14.117 -5.887 1 98.56 169 ILE A N 1
ATOM 1352 C CA . ILE A 1 169 ? -4.223 -13.484 -4.574 1 98.56 169 ILE A CA 1
ATOM 1353 C C . ILE A 1 169 ? -2.887 -13.734 -3.881 1 98.56 169 ILE A C 1
ATOM 1355 O O . ILE A 1 169 ? -2.414 -14.875 -3.826 1 98.56 169 ILE A O 1
ATOM 1359 N N . SER A 1 170 ? -2.25 -12.758 -3.432 1 98.12 170 SER A N 1
ATOM 1360 C CA . SER A 1 170 ? -0.951 -12.898 -2.781 1 98.12 170 SER A CA 1
ATOM 1361 C C . SER A 1 170 ? -0.834 -11.984 -1.567 1 98.12 170 SER A C 1
ATOM 1363 O O . SER A 1 170 ? -1.511 -10.961 -1.49 1 98.12 170 SER A O 1
ATOM 1365 N N . ASN A 1 171 ? -0.052 -12.406 -0.625 1 97.62 171 ASN A N 1
ATOM 1366 C CA . ASN A 1 171 ? 0.217 -11.648 0.596 1 97.62 171 ASN A CA 1
ATOM 1367 C C . ASN A 1 171 ? 1.659 -11.836 1.061 1 97.62 171 ASN A C 1
ATOM 1369 O O . ASN A 1 171 ? 2.135 -12.969 1.186 1 97.62 171 ASN A O 1
ATOM 1373 N N . VAL A 1 172 ? 2.334 -10.742 1.244 1 97.81 172 VAL A N 1
ATOM 1374 C CA . VAL A 1 172 ? 3.652 -10.82 1.864 1 97.81 172 VAL A CA 1
ATOM 1375 C C . VAL A 1 172 ? 3.504 -11.023 3.371 1 97.81 172 VAL A C 1
ATOM 1377 O O . VAL A 1 172 ? 3.111 -10.102 4.09 1 97.81 172 VAL A O 1
ATOM 1380 N N . VAL A 1 173 ? 3.855 -12.148 3.816 1 97.06 173 VAL A N 1
ATOM 1381 C CA . VAL A 1 173 ? 3.701 -12.539 5.215 1 97.06 173 VAL A CA 1
ATOM 1382 C C . VAL A 1 173 ? 4.828 -11.938 6.047 1 97.06 173 VAL A C 1
ATOM 1384 O O . VAL A 1 173 ? 4.594 -11.43 7.145 1 97.06 173 VAL A O 1
ATOM 1387 N N . LYS A 1 174 ? 6.004 -12.023 5.574 1 97.5 174 LYS A N 1
ATOM 1388 C CA . LYS A 1 174 ? 7.195 -11.438 6.191 1 97.5 174 LYS A CA 1
ATOM 1389 C C . LYS A 1 174 ? 8.008 -10.648 5.172 1 97.5 174 LYS A C 1
ATOM 1391 O O . LYS A 1 174 ? 8.148 -11.062 4.023 1 97.5 174 LYS A O 1
ATOM 1396 N N . GLY A 1 175 ? 8.508 -9.531 5.609 1 97.12 175 GLY A N 1
ATOM 1397 C CA . GLY A 1 175 ? 9.344 -8.695 4.766 1 97.12 175 GLY A CA 1
ATOM 1398 C C . GLY A 1 175 ? 9.32 -7.234 5.156 1 97.12 175 GLY A C 1
ATOM 1399 O O . GLY A 1 175 ? 8.586 -6.84 6.066 1 97.12 175 GLY A O 1
ATOM 1400 N N . PRO A 1 176 ? 10.18 -6.465 4.504 1 96.12 176 PRO A N 1
ATOM 1401 C CA . PRO A 1 176 ? 10.156 -5.023 4.766 1 96.12 176 PRO A CA 1
ATOM 1402 C C . PRO A 1 176 ? 8.789 -4.398 4.527 1 96.12 176 PRO A C 1
ATOM 1404 O O . PRO A 1 176 ? 8.086 -4.781 3.59 1 96.12 176 PRO A O 1
ATOM 1407 N N . TRP A 1 177 ? 8.461 -3.455 5.273 1 94.62 177 TRP A N 1
ATOM 1408 C CA . TRP A 1 177 ? 7.121 -2.879 5.242 1 94.62 177 TRP A CA 1
ATOM 1409 C C . TRP A 1 177 ? 6.852 -2.199 3.904 1 94.62 177 TRP A C 1
ATOM 1411 O O . TRP A 1 177 ? 5.715 -2.197 3.42 1 94.62 177 TRP A O 1
ATOM 1421 N N . VAL A 1 178 ? 7.875 -1.622 3.301 1 95.38 178 VAL A N 1
ATOM 1422 C CA . VAL A 1 178 ? 7.723 -0.947 2.016 1 95.38 178 VAL A CA 1
ATOM 1423 C C . VAL A 1 178 ? 7.328 -1.96 0.942 1 95.38 178 VAL A C 1
ATOM 1425 O O . VAL A 1 178 ? 6.5 -1.667 0.078 1 95.38 178 VAL A O 1
ATOM 1428 N N . VAL A 1 179 ? 7.953 -3.131 0.995 1 96.81 179 VAL A N 1
ATOM 1429 C CA . VAL A 1 179 ? 7.621 -4.188 0.044 1 96.81 179 VAL A CA 1
ATOM 1430 C C . VAL A 1 179 ? 6.199 -4.684 0.295 1 96.81 179 VAL A C 1
ATOM 1432 O O . VAL A 1 179 ? 5.43 -4.887 -0.648 1 96.81 179 VAL A O 1
ATOM 1435 N N . LYS A 1 180 ? 5.918 -4.844 1.544 1 97.31 180 LYS A N 1
ATOM 1436 C CA . LYS A 1 180 ? 4.559 -5.23 1.909 1 97.31 180 LYS A CA 1
ATOM 1437 C C . LYS A 1 180 ? 3.541 -4.234 1.365 1 97.31 180 LYS A C 1
ATOM 1439 O O . LYS A 1 180 ? 2.512 -4.629 0.813 1 97.31 180 LYS A O 1
ATOM 1444 N N . ALA A 1 181 ? 3.889 -3.018 1.45 1 96.56 181 ALA A N 1
ATOM 1445 C CA . ALA A 1 181 ? 2.988 -1.969 0.978 1 96.56 181 ALA A CA 1
ATOM 1446 C C . ALA A 1 181 ? 2.867 -1.994 -0.543 1 96.56 181 ALA A C 1
ATOM 1448 O O . ALA A 1 181 ? 1.761 -1.952 -1.085 1 96.56 181 ALA A O 1
ATOM 1449 N N . ALA A 1 182 ? 3.953 -2.041 -1.213 1 96.62 182 ALA A N 1
ATOM 1450 C CA . ALA A 1 182 ? 3.959 -2.066 -2.674 1 96.62 182 ALA A CA 1
ATOM 1451 C C . ALA A 1 182 ? 3.215 -3.289 -3.203 1 96.62 182 ALA A C 1
ATOM 1453 O O . ALA A 1 182 ? 2.334 -3.164 -4.059 1 96.62 182 ALA A O 1
ATOM 1454 N N . ALA A 1 183 ? 3.561 -4.395 -2.672 1 97.31 183 ALA A N 1
ATOM 1455 C CA . ALA A 1 183 ? 2.93 -5.637 -3.109 1 97.31 183 ALA A CA 1
ATOM 1456 C C . ALA A 1 183 ? 1.448 -5.656 -2.746 1 97.31 183 ALA A C 1
ATOM 1458 O O . ALA A 1 183 ? 0.64 -6.273 -3.445 1 97.31 183 ALA A O 1
ATOM 1459 N N . GLY A 1 184 ? 1.201 -5.051 -1.639 1 96.19 184 GLY A N 1
ATOM 1460 C CA . GLY A 1 184 ? -0.179 -4.996 -1.186 1 96.19 184 GLY A CA 1
ATOM 1461 C C . GLY A 1 184 ? -1.111 -4.344 -2.188 1 96.19 184 GLY A C 1
ATOM 1462 O O . GLY A 1 184 ? -2.307 -4.645 -2.221 1 96.19 184 GLY A O 1
ATOM 1463 N N . LYS A 1 185 ? -0.583 -3.486 -3.018 1 94.88 185 LYS A N 1
ATOM 1464 C CA . LYS A 1 185 ? -1.381 -2.859 -4.066 1 94.88 185 LYS A CA 1
ATOM 1465 C C . LYS A 1 185 ? -1.825 -3.883 -5.105 1 94.88 185 LYS A C 1
ATOM 1467 O O . LYS A 1 185 ? -2.77 -3.641 -5.859 1 94.88 185 LYS A O 1
ATOM 1472 N N . PHE A 1 186 ? -1.188 -4.969 -5.102 1 95.38 186 PHE A N 1
ATOM 1473 C CA . PHE A 1 186 ? -1.47 -6.043 -6.051 1 95.38 186 PHE A CA 1
ATOM 1474 C C . PHE A 1 186 ? -1.786 -7.34 -5.32 1 95.38 186 PHE A C 1
ATOM 1476 O O . PHE A 1 186 ? -1.349 -8.414 -5.738 1 95.38 186 PHE A O 1
ATOM 1483 N N . GLY A 1 187 ? -2.438 -7.191 -4.254 1 96.19 187 GLY A N 1
ATOM 1484 C CA . GLY A 1 187 ? -2.73 -8.336 -3.408 1 96.19 187 GLY A CA 1
ATOM 1485 C C . GLY A 1 187 ? -3.695 -9.32 -4.043 1 96.19 187 GLY A C 1
ATOM 1486 O O . GLY A 1 187 ? -3.67 -10.516 -3.736 1 96.19 187 GLY A O 1
ATOM 1487 N N . ALA A 1 188 ? -4.641 -8.805 -4.848 1 97.5 188 ALA A N 1
ATOM 1488 C CA . ALA A 1 188 ? -5.613 -9.609 -5.578 1 97.5 188 ALA A CA 1
ATOM 1489 C C . ALA A 1 188 ? -6.02 -8.93 -6.883 1 97.5 188 ALA A C 1
ATOM 1491 O O . ALA A 1 188 ? -6.488 -7.789 -6.879 1 97.5 188 ALA A O 1
ATOM 1492 N N . PHE A 1 189 ? -5.797 -9.617 -7.941 1 97.19 189 PHE A N 1
ATOM 1493 C CA . PHE A 1 189 ? -6.195 -9.039 -9.219 1 97.19 189 PHE A CA 1
ATOM 1494 C C . PHE A 1 189 ? -6.324 -10.117 -10.281 1 97.19 189 PHE A C 1
ATOM 1496 O O . PHE A 1 189 ? -5.773 -11.211 -10.133 1 97.19 189 PHE A O 1
ATOM 1503 N N . VAL A 1 190 ? -7.082 -9.836 -11.32 1 98.19 190 VAL A N 1
ATOM 1504 C CA . VAL A 1 190 ? -7.199 -10.727 -12.461 1 98.19 190 VAL A CA 1
ATOM 1505 C C . VAL A 1 190 ? -5.961 -10.609 -13.344 1 98.19 190 VAL A C 1
ATOM 1507 O O . VAL A 1 190 ? -5.727 -9.562 -13.953 1 98.19 190 VAL A O 1
ATOM 1510 N N . VAL A 1 191 ? -5.266 -11.648 -13.461 1 97.69 191 VAL A N 1
ATOM 1511 C CA . VAL A 1 191 ? -3.951 -11.648 -14.086 1 97.69 191 VAL A CA 1
ATOM 1512 C C . VAL A 1 191 ? -4.094 -11.375 -15.586 1 97.69 191 VAL A C 1
ATOM 1514 O O . VAL A 1 191 ? -3.369 -10.547 -16.141 1 97.69 191 VAL A O 1
ATOM 1517 N N . GLY A 1 192 ? -5.062 -11.984 -16.219 1 95.38 192 GLY A N 1
ATOM 1518 C CA . GLY A 1 192 ? -5.211 -11.906 -17.656 1 95.38 192 GLY A CA 1
ATOM 1519 C C . GLY A 1 192 ? -5.609 -10.523 -18.141 1 95.38 192 GLY A C 1
ATOM 1520 O O . GLY A 1 192 ? -5.508 -10.219 -19.328 1 95.38 192 GLY A O 1
ATOM 1521 N N . LYS A 1 193 ? -6.039 -9.711 -17.281 1 95.81 193 LYS A N 1
ATOM 1522 C CA . LYS A 1 193 ? -6.379 -8.336 -17.641 1 95.81 193 LYS A CA 1
ATOM 1523 C C . LYS A 1 193 ? -5.164 -7.422 -17.531 1 95.81 193 LYS A C 1
ATOM 1525 O O . LYS A 1 193 ? -5.156 -6.32 -18.078 1 95.81 193 LYS A O 1
ATOM 1530 N N . SER A 1 194 ? -4.176 -7.891 -16.828 1 95 194 SER A N 1
ATOM 1531 C CA . SER A 1 194 ? -3.055 -7.023 -16.5 1 95 194 SER A CA 1
ATOM 1532 C C . SER A 1 194 ? -1.781 -7.461 -17.203 1 95 194 SER A C 1
ATOM 1534 O O . SER A 1 194 ? -0.871 -6.656 -17.422 1 95 194 SER A O 1
ATOM 1536 N N . VAL A 1 195 ? -1.739 -8.711 -17.469 1 96.88 195 VAL A N 1
ATOM 1537 C CA . VAL A 1 195 ? -0.535 -9.312 -18.047 1 96.88 195 VAL A CA 1
ATOM 1538 C C . VAL A 1 195 ? -0.917 -10.281 -19.156 1 96.88 195 VAL A C 1
ATOM 1540 O O . VAL A 1 195 ? -2.006 -10.859 -19.141 1 96.88 195 VAL A O 1
ATOM 1543 N N . LYS A 1 196 ? 0.014 -10.453 -20.062 1 97.44 196 LYS A N 1
ATOM 1544 C CA . LYS A 1 196 ? -0.23 -11.414 -21.125 1 97.44 196 LYS A CA 1
ATOM 1545 C C . LYS A 1 196 ? -0.125 -12.852 -20.609 1 97.44 196 LYS A C 1
ATOM 1547 O O . LYS A 1 196 ? 0.896 -13.234 -20.047 1 97.44 196 LYS A O 1
ATOM 1552 N N . CYS A 1 197 ? -1.188 -13.562 -20.891 1 98.12 197 CYS A N 1
ATOM 1553 C CA . CYS A 1 197 ? -1.22 -14.969 -20.5 1 98.12 197 CYS A CA 1
ATOM 1554 C C . CYS A 1 197 ? -1.383 -15.875 -21.719 1 98.12 197 CYS A C 1
ATOM 1556 O O . CYS A 1 197 ? -2.059 -15.508 -22.672 1 98.12 197 CYS A O 1
ATOM 1558 N N . SER A 1 198 ? -0.678 -16.969 -21.672 1 98.06 198 SER A N 1
ATOM 1559 C CA . SER A 1 198 ? -0.876 -18.062 -22.625 1 98.06 198 SER A CA 1
ATOM 1560 C C . SER A 1 198 ? -1.374 -19.312 -21.938 1 98.06 198 SER A C 1
ATOM 1562 O O . SER A 1 198 ? -0.966 -19.609 -20.812 1 98.06 198 SER A O 1
ATOM 1564 N N . TYR A 1 199 ? -2.246 -19.984 -22.672 1 98.19 199 TYR A N 1
ATOM 1565 C CA . TYR A 1 199 ? -2.885 -21.156 -22.094 1 98.19 199 TYR A CA 1
ATOM 1566 C C . TYR A 1 199 ? -2.598 -22.406 -22.938 1 98.19 199 TYR A C 1
ATOM 1568 O O . TYR A 1 199 ? -2.729 -22.375 -24.156 1 98.19 199 TYR A O 1
ATOM 1576 N N . TYR A 1 200 ? -2.209 -23.453 -22.281 1 97.75 200 TYR A N 1
ATOM 1577 C CA . TYR A 1 200 ? -1.89 -24.703 -22.969 1 97.75 200 TYR A CA 1
ATOM 1578 C C . TYR A 1 200 ? -2.639 -25.875 -22.328 1 97.75 200 TYR A C 1
ATOM 1580 O O . TYR A 1 200 ? -2.623 -26.047 -21.109 1 97.75 200 TYR A O 1
ATOM 1588 N N . ARG A 1 201 ? -3.283 -26.656 -23.172 1 96.12 201 ARG A N 1
ATOM 1589 C CA . ARG A 1 201 ? -4.008 -27.828 -22.719 1 96.12 201 ARG A CA 1
ATOM 1590 C C . ARG A 1 201 ? -3.357 -29.109 -23.234 1 96.12 201 ARG A C 1
ATOM 1592 O O . ARG A 1 201 ? -3.172 -29.266 -24.453 1 96.12 201 ARG A O 1
ATOM 1599 N N . GLY A 1 202 ? -2.896 -29.938 -22.359 1 94 202 GLY A N 1
ATOM 1600 C CA . GLY A 1 202 ? -2.482 -31.281 -22.688 1 94 202 GLY A CA 1
ATOM 1601 C C . GLY A 1 202 ? -3.502 -32.344 -22.281 1 94 202 GLY A C 1
ATOM 1602 O O . GLY A 1 202 ? -4.629 -32 -21.906 1 94 202 GLY A O 1
ATOM 1603 N N . VAL A 1 203 ? -3.111 -33.562 -22.438 1 91.19 203 VAL A N 1
ATOM 1604 C CA . VAL A 1 203 ? -4.012 -34.688 -22.125 1 91.19 203 VAL A CA 1
ATOM 1605 C C . VAL A 1 203 ? -4.301 -34.688 -20.625 1 91.19 203 VAL A C 1
ATOM 1607 O O . VAL A 1 203 ? -5.461 -34.781 -20.219 1 91.19 203 VAL A O 1
ATOM 1610 N N . ASP A 1 204 ? -3.279 -34.562 -19.812 1 93.62 204 ASP A N 1
ATOM 1611 C CA . ASP A 1 204 ? -3.441 -34.688 -18.359 1 93.62 204 ASP A CA 1
ATOM 1612 C C . ASP A 1 204 ? -2.973 -33.438 -17.641 1 93.62 204 ASP A C 1
ATOM 1614 O O . ASP A 1 204 ? -2.561 -33.5 -16.484 1 93.62 204 ASP A O 1
ATOM 1618 N N . TYR A 1 205 ? -3.023 -32.344 -18.391 1 97.19 205 TYR A N 1
ATOM 1619 C CA . TYR A 1 205 ? -2.58 -31.141 -17.672 1 97.19 205 TYR A CA 1
ATOM 1620 C C . TYR A 1 205 ? -3.113 -29.875 -18.344 1 97.19 205 TYR A C 1
ATOM 1622 O O . TYR A 1 205 ? -3.609 -29.938 -19.484 1 97.19 205 TYR A O 1
ATOM 1630 N N . PHE A 1 206 ? -3.148 -28.797 -17.656 1 98.12 206 PHE A N 1
ATOM 1631 C CA . PHE A 1 206 ? -3.418 -27.438 -18.094 1 98.12 206 PHE A CA 1
ATOM 1632 C C . PHE A 1 206 ? -2.371 -26.469 -17.562 1 98.12 206 PHE A C 1
ATOM 1634 O O . PHE A 1 206 ? -1.994 -26.547 -16.391 1 98.12 206 PHE A O 1
ATOM 1641 N N . GLU A 1 207 ? -1.805 -25.625 -18.438 1 98.69 207 GLU A N 1
ATOM 1642 C CA . GLU A 1 207 ? -0.744 -24.719 -18.031 1 98.69 207 GLU A CA 1
ATOM 1643 C C . GLU A 1 207 ? -1.09 -23.281 -18.406 1 98.69 207 GLU A C 1
ATOM 1645 O O . GLU A 1 207 ? -1.553 -23 -19.516 1 98.69 207 GLU A O 1
ATOM 1650 N N . VAL A 1 208 ? -0.902 -22.406 -17.469 1 98.69 208 VAL A N 1
ATOM 1651 C CA . VAL A 1 208 ? -0.987 -20.969 -17.703 1 98.69 208 VAL A CA 1
ATOM 1652 C C . VAL A 1 208 ? 0.41 -20.359 -17.656 1 98.69 208 VAL A C 1
ATOM 1654 O O . VAL A 1 208 ? 1.097 -20.453 -16.641 1 98.69 208 VAL A O 1
ATOM 1657 N N . ASP A 1 209 ? 0.85 -19.75 -18.766 1 98.56 209 ASP A N 1
ATOM 1658 C CA . ASP A 1 209 ? 2.076 -18.953 -18.781 1 98.56 209 ASP A CA 1
ATOM 1659 C C . ASP A 1 209 ? 1.774 -17.484 -18.578 1 98.56 209 ASP A C 1
ATOM 1661 O O . ASP A 1 209 ? 0.979 -16.891 -19.328 1 98.56 209 ASP A O 1
ATOM 1665 N N . VAL A 1 210 ? 2.389 -16.922 -17.594 1 98.38 210 VAL A N 1
ATOM 1666 C CA . VAL A 1 210 ? 2.203 -15.523 -17.25 1 98.38 210 VAL A CA 1
ATOM 1667 C C . VAL A 1 210 ? 3.469 -14.734 -17.594 1 98.38 210 VAL A C 1
ATOM 1669 O O . VAL A 1 210 ? 4.484 -14.852 -16.906 1 98.38 210 VAL A O 1
ATOM 1672 N N . ASP A 1 211 ? 3.373 -13.891 -18.547 1 97.75 211 ASP A N 1
ATOM 1673 C CA . ASP A 1 211 ? 4.516 -13.109 -19 1 97.75 211 ASP A CA 1
ATOM 1674 C C . ASP A 1 211 ? 4.621 -11.789 -18.25 1 97.75 211 ASP A C 1
ATOM 1676 O O . ASP A 1 211 ? 4.098 -10.766 -18.703 1 97.75 211 ASP A O 1
ATOM 1680 N N . ILE A 1 212 ? 5.402 -11.781 -17.25 1 97.5 212 ILE A N 1
ATOM 1681 C CA . ILE A 1 212 ? 5.512 -10.617 -16.375 1 97.5 212 ILE A CA 1
ATOM 1682 C C . ILE A 1 212 ? 6.043 -9.422 -17.156 1 97.5 212 ILE A C 1
ATOM 1684 O O . ILE A 1 212 ? 5.676 -8.273 -16.891 1 97.5 212 ILE A O 1
ATOM 1688 N N . SER A 1 213 ? 6.863 -9.625 -18.141 1 95.19 213 SER A N 1
ATOM 1689 C CA . SER A 1 213 ? 7.5 -8.547 -18.906 1 95.19 213 SER A CA 1
ATOM 1690 C C . SER A 1 213 ? 6.473 -7.723 -19.672 1 95.19 213 SER A C 1
ATOM 1692 O O . SER A 1 213 ? 6.77 -6.617 -20.125 1 95.19 213 SER A O 1
ATOM 1694 N N . SER A 1 214 ? 5.328 -8.25 -19.781 1 96.94 214 SER A N 1
ATOM 1695 C CA . SER A 1 214 ? 4.297 -7.547 -20.547 1 96.94 214 SER A CA 1
ATOM 1696 C C . SER A 1 214 ? 3.637 -6.457 -19.703 1 96.94 214 SER A C 1
ATOM 1698 O O . SER A 1 214 ? 2.834 -5.676 -20.219 1 96.94 214 SER A O 1
ATOM 1700 N N . SER A 1 215 ? 3.887 -6.379 -18.516 1 96.38 215 SER A N 1
ATOM 1701 C CA . SER A 1 215 ? 3.377 -5.355 -17.609 1 96.38 215 SER A CA 1
ATOM 1702 C C . SER A 1 215 ? 4.516 -4.625 -16.891 1 96.38 215 SER A C 1
ATOM 1704 O O . SER A 1 215 ? 5.137 -5.172 -15.984 1 96.38 215 SER A O 1
ATOM 1706 N N . PRO A 1 216 ? 4.715 -3.387 -17.297 1 94.62 216 PRO A N 1
ATOM 1707 C CA . PRO A 1 216 ? 5.816 -2.643 -16.688 1 94.62 216 PRO A CA 1
ATOM 1708 C C . PRO A 1 216 ? 5.68 -2.531 -15.164 1 94.62 216 PRO A C 1
ATOM 1710 O O . PRO A 1 216 ? 6.676 -2.625 -14.445 1 94.62 216 PRO A O 1
ATOM 1713 N N . ILE A 1 217 ? 4.512 -2.32 -14.656 1 93.88 217 ILE A N 1
ATOM 1714 C CA . ILE A 1 217 ? 4.324 -2.137 -13.219 1 93.88 217 ILE A CA 1
ATOM 1715 C C . ILE A 1 217 ? 4.578 -3.457 -12.492 1 93.88 217 ILE A C 1
ATOM 1717 O O . ILE A 1 217 ? 5.16 -3.473 -11.406 1 93.88 217 ILE A O 1
ATOM 1721 N N . LEU A 1 218 ? 4.117 -4.566 -13.055 1 95.88 218 LEU A N 1
ATOM 1722 C CA . LEU A 1 218 ? 4.387 -5.852 -12.422 1 95.88 218 LEU A CA 1
ATOM 1723 C C . LEU A 1 218 ? 5.859 -6.223 -12.555 1 95.88 218 LEU A C 1
ATOM 1725 O O . LEU A 1 218 ? 6.43 -6.855 -11.656 1 95.88 218 LEU A O 1
ATOM 1729 N N . THR A 1 219 ? 6.469 -5.84 -13.656 1 96 219 THR A N 1
ATOM 1730 C CA . THR A 1 219 ? 7.91 -6.008 -13.781 1 96 219 THR A CA 1
ATOM 1731 C C . THR A 1 219 ? 8.641 -5.27 -12.664 1 96 219 THR A C 1
ATOM 1733 O O . THR A 1 219 ? 9.531 -5.828 -12.023 1 96 219 THR A O 1
ATOM 1736 N N . ALA A 1 220 ? 8.258 -4.051 -12.445 1 95.44 220 ALA A N 1
ATOM 1737 C CA . ALA A 1 220 ? 8.875 -3.25 -11.391 1 95.44 220 ALA A CA 1
ATOM 1738 C C . ALA A 1 220 ? 8.641 -3.877 -10.016 1 95.44 220 ALA A C 1
ATOM 1740 O O . ALA A 1 220 ? 9.562 -3.938 -9.195 1 95.44 220 ALA A O 1
ATOM 1741 N N . LEU A 1 221 ? 7.496 -4.34 -9.797 1 96.38 221 LEU A N 1
ATOM 1742 C CA . LEU A 1 221 ? 7.168 -4.977 -8.523 1 96.38 221 LEU A CA 1
ATOM 1743 C C . LEU A 1 221 ? 8.023 -6.219 -8.305 1 96.38 221 LEU A C 1
ATOM 1745 O O . LEU A 1 221 ? 8.602 -6.398 -7.227 1 96.38 221 LEU A O 1
ATOM 1749 N N . VAL A 1 222 ? 8.047 -7.078 -9.297 1 96.06 222 VAL A N 1
ATOM 1750 C CA . VAL A 1 222 ? 8.805 -8.32 -9.172 1 96.06 222 VAL A CA 1
ATOM 1751 C C . VAL A 1 222 ? 10.281 -8.008 -8.961 1 96.06 222 VAL A C 1
ATOM 1753 O O . VAL A 1 222 ? 10.945 -8.648 -8.141 1 96.06 222 VAL A O 1
ATOM 1756 N N . ARG A 1 223 ? 10.766 -7.055 -9.711 1 95.44 223 ARG A N 1
ATOM 1757 C CA . ARG A 1 223 ? 12.156 -6.645 -9.508 1 95.44 223 ARG A CA 1
ATOM 1758 C C . ARG A 1 223 ? 12.383 -6.184 -8.07 1 95.44 223 ARG A C 1
ATOM 1760 O O . ARG A 1 223 ? 13.391 -6.543 -7.453 1 95.44 223 ARG A O 1
ATOM 1767 N N . LEU A 1 224 ? 11.492 -5.355 -7.551 1 95.88 224 LEU A N 1
ATOM 1768 C CA . LEU A 1 224 ? 11.57 -4.918 -6.16 1 95.88 224 LEU A CA 1
ATOM 1769 C C . LEU A 1 224 ? 11.594 -6.113 -5.215 1 95.88 224 LEU A C 1
ATOM 1771 O O . LEU A 1 224 ? 12.461 -6.195 -4.336 1 95.88 224 LEU A O 1
ATOM 1775 N N . MET A 1 225 ? 10.766 -6.988 -5.395 1 96.56 225 MET A N 1
ATOM 1776 C CA . MET A 1 225 ? 10.656 -8.156 -4.52 1 96.56 225 MET A CA 1
ATOM 1777 C C . MET A 1 225 ? 11.906 -9.023 -4.605 1 96.56 225 MET A C 1
ATOM 1779 O O . MET A 1 225 ? 12.383 -9.539 -3.592 1 96.56 225 MET A O 1
ATOM 1783 N N . LEU A 1 226 ? 12.367 -9.227 -5.801 1 94.88 226 LEU A N 1
ATOM 1784 C CA . LEU A 1 226 ? 13.57 -10.031 -5.98 1 94.88 226 LEU A CA 1
ATOM 1785 C C . LEU A 1 226 ? 14.758 -9.406 -5.262 1 94.88 226 LEU A C 1
ATOM 1787 O O . LEU A 1 226 ? 15.648 -10.117 -4.781 1 94.88 226 LEU A O 1
ATOM 1791 N N . GLY A 1 227 ? 14.758 -8.133 -5.137 1 95 227 GLY A N 1
ATOM 1792 C CA . GLY A 1 227 ? 15.789 -7.445 -4.383 1 95 227 GLY A CA 1
ATOM 1793 C C . GLY A 1 227 ? 15.766 -7.762 -2.9 1 95 227 GLY A C 1
ATOM 1794 O O . GLY A 1 227 ? 16.766 -7.605 -2.207 1 95 227 GLY A O 1
ATOM 1795 N N . TYR A 1 228 ? 14.609 -8.227 -2.432 1 96.62 228 TYR A N 1
ATOM 1796 C CA . TYR A 1 228 ? 14.438 -8.531 -1.018 1 96.62 228 TYR A CA 1
ATOM 1797 C C . TYR A 1 228 ? 14.062 -10 -0.821 1 96.62 228 TYR A C 1
ATOM 1799 O O . TYR A 1 228 ? 13.492 -10.367 0.206 1 96.62 228 TYR A O 1
ATOM 1807 N N . VAL A 1 229 ? 14.297 -10.82 -1.689 1 95.38 229 VAL A N 1
ATOM 1808 C CA . VAL A 1 229 ? 13.695 -12.148 -1.792 1 95.38 229 VAL A CA 1
ATOM 1809 C C . VAL A 1 229 ? 14.141 -13.016 -0.616 1 95.38 229 VAL A C 1
ATOM 1811 O O . VAL A 1 229 ? 13.375 -13.836 -0.112 1 95.38 229 VAL A O 1
ATOM 1814 N N . THR A 1 230 ? 15.328 -12.836 -0.1 1 96.06 230 THR A N 1
ATOM 1815 C CA . THR A 1 230 ? 15.836 -13.656 1 1 96.06 230 THR A CA 1
ATOM 1816 C C . THR A 1 230 ? 15.125 -13.297 2.305 1 96.06 230 THR A C 1
ATOM 1818 O O . THR A 1 230 ? 15.148 -14.078 3.262 1 96.06 230 THR A O 1
ATOM 1821 N N . SER A 1 231 ? 14.484 -12.148 2.355 1 97.19 231 SER A N 1
ATOM 1822 C CA . SER A 1 231 ? 13.797 -11.719 3.566 1 97.19 231 SER A CA 1
ATOM 1823 C C . SER A 1 231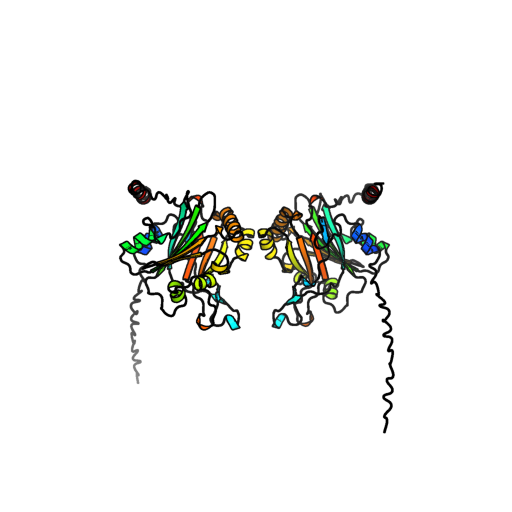 ? 12.281 -11.859 3.42 1 97.19 231 SER A C 1
ATOM 1825 O O . SER A 1 231 ? 11.531 -11.539 4.344 1 97.19 231 SER A O 1
ATOM 1827 N N . LEU A 1 232 ? 11.867 -12.367 2.34 1 97.81 232 LEU A N 1
ATOM 1828 C CA . LEU A 1 232 ? 10.438 -12.367 2.059 1 97.81 232 LEU A CA 1
ATOM 1829 C C . LEU A 1 232 ? 9.836 -13.742 2.299 1 97.81 232 LEU A C 1
ATOM 1831 O O . LEU A 1 232 ? 10.461 -14.766 2.004 1 97.81 232 LEU A O 1
ATOM 1835 N N . MET A 1 233 ? 8.703 -13.727 2.836 1 98.5 233 MET A N 1
ATOM 1836 C CA . MET A 1 233 ? 7.773 -14.852 2.836 1 98.5 233 MET A CA 1
ATOM 1837 C C . MET A 1 233 ? 6.445 -14.453 2.201 1 98.5 233 MET A C 1
ATOM 1839 O O . MET A 1 233 ? 5.797 -13.5 2.65 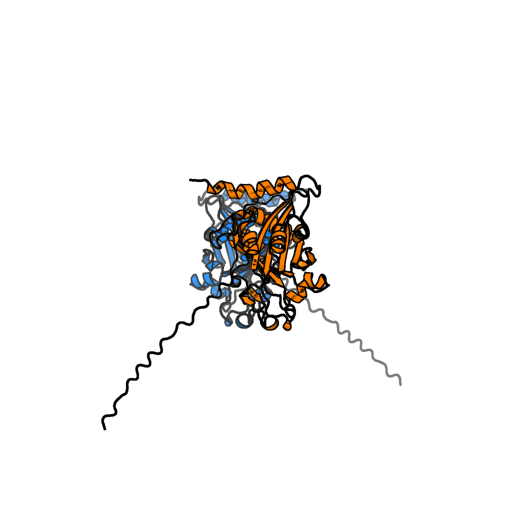1 98.5 233 MET A O 1
ATOM 1843 N N . VAL A 1 234 ? 6.051 -15.156 1.178 1 98.44 234 VAL A N 1
ATOM 1844 C CA . VAL A 1 234 ? 4.895 -14.734 0.398 1 98.44 234 VAL A CA 1
ATOM 1845 C C . VAL A 1 234 ? 3.922 -15.898 0.242 1 98.44 234 VAL A C 1
ATOM 1847 O O . VAL A 1 234 ? 4.316 -17 -0.16 1 98.44 234 VAL A O 1
ATOM 1850 N N . ASP A 1 235 ? 2.684 -15.68 0.557 1 98.69 235 ASP A N 1
ATOM 1851 C CA . ASP A 1 235 ? 1.598 -16.594 0.215 1 98.69 235 ASP A CA 1
ATOM 1852 C C . ASP A 1 235 ? 0.961 -16.219 -1.12 1 98.69 235 ASP A C 1
ATOM 1854 O O . ASP A 1 235 ? 0.702 -15.039 -1.379 1 98.69 235 ASP A O 1
ATOM 1858 N N . VAL A 1 236 ? 0.729 -17.219 -1.92 1 98.69 236 VAL A N 1
ATOM 1859 C CA . VAL A 1 236 ? 0.066 -16.969 -3.195 1 98.69 236 VAL A CA 1
ATOM 1860 C C . VAL A 1 236 ? -0.945 -18.062 -3.479 1 98.69 236 VAL A C 1
ATOM 1862 O O . VAL A 1 236 ? -0.717 -19.234 -3.129 1 98.69 236 VAL A O 1
ATOM 1865 N N . CYS A 1 237 ? -2.059 -17.703 -4.059 1 98.75 237 CYS A N 1
ATOM 1866 C CA . CYS A 1 237 ? -3.025 -18.688 -4.527 1 98.75 237 CYS A CA 1
ATOM 1867 C C . CYS A 1 237 ? -3.686 -18.234 -5.824 1 98.75 237 CYS A C 1
ATOM 1869 O O . CYS A 1 237 ? -3.52 -17.078 -6.238 1 98.75 237 CYS A O 1
ATOM 1871 N N . PHE A 1 238 ? -4.367 -19.109 -6.43 1 98.81 238 PHE A N 1
ATOM 1872 C CA . PHE A 1 238 ? -5.023 -18.859 -7.707 1 98.81 238 PHE A CA 1
ATOM 1873 C C . PHE A 1 238 ? -6.5 -19.25 -7.645 1 98.81 238 PHE A C 1
ATOM 1875 O O . PHE A 1 238 ? -6.863 -20.219 -6.992 1 98.81 238 PHE A O 1
ATOM 1882 N N . VAL A 1 239 ? -7.246 -18.453 -8.305 1 98.56 239 VAL A N 1
ATOM 1883 C CA . VAL A 1 239 ? -8.695 -18.609 -8.305 1 98.56 239 VAL A CA 1
ATOM 1884 C C . VAL A 1 239 ? -9.25 -18.297 -9.695 1 98.56 239 VAL A C 1
ATOM 1886 O O . VAL A 1 239 ? -8.648 -17.547 -10.453 1 98.56 239 VAL A O 1
ATOM 1889 N N . VAL A 1 240 ? -10.297 -19.031 -10.078 1 98.56 240 VAL A N 1
ATOM 1890 C CA . VAL A 1 240 ? -11.133 -18.547 -11.172 1 98.56 240 VAL A CA 1
ATOM 1891 C C . VAL A 1 240 ? -12.18 -17.578 -10.633 1 98.56 240 VAL A C 1
ATOM 1893 O O . VAL A 1 240 ? -13.047 -17.969 -9.836 1 98.56 240 VAL A O 1
ATOM 1896 N N . GLU A 1 241 ? -12.094 -16.375 -11.047 1 98.44 241 GLU A N 1
ATOM 1897 C CA . GLU A 1 241 ? -12.969 -15.352 -10.477 1 98.44 241 GLU A CA 1
ATOM 1898 C C . GLU A 1 241 ? -14.414 -15.562 -10.906 1 98.44 241 GLU A C 1
ATOM 1900 O O . GLU A 1 241 ? -14.711 -15.648 -12.102 1 98.44 241 GLU A O 1
ATOM 1905 N N . ALA A 1 242 ? -15.305 -15.609 -9.922 1 98.25 242 ALA A N 1
ATOM 1906 C CA . ALA A 1 242 ? -16.734 -15.672 -10.195 1 98.25 242 ALA A CA 1
ATOM 1907 C C . ALA A 1 242 ? -17.266 -14.312 -10.648 1 98.25 242 ALA A C 1
ATOM 1909 O O . ALA A 1 242 ? -16.906 -13.281 -10.086 1 98.25 242 ALA A O 1
ATOM 1910 N N . GLN A 1 243 ? -18.109 -14.391 -11.648 1 97.19 243 GLN A N 1
ATOM 1911 C CA . GLN A 1 243 ? -18.656 -13.141 -12.164 1 97.19 243 GLN A CA 1
ATOM 1912 C C . GLN A 1 243 ? -20.188 -13.164 -12.133 1 97.19 243 GLN A C 1
ATOM 1914 O O . GLN A 1 243 ? -20.828 -12.172 -12.461 1 97.19 243 GLN A O 1
ATOM 1919 N N . THR A 1 244 ? -20.781 -14.266 -11.797 1 96.62 244 THR A N 1
ATOM 1920 C CA . THR A 1 244 ? -22.219 -14.406 -11.609 1 96.62 244 THR A CA 1
ATOM 1921 C C . THR A 1 244 ? -22.531 -15.109 -10.289 1 96.62 244 THR A C 1
ATOM 1923 O O . THR A 1 244 ? -21.641 -15.742 -9.695 1 96.62 244 THR A O 1
ATOM 1926 N N . GLU A 1 245 ? -23.75 -15.086 -9.906 1 96.25 245 GLU A N 1
ATOM 1927 C CA . GLU A 1 245 ? -24.172 -15.688 -8.641 1 96.25 245 GLU A CA 1
ATOM 1928 C C . GLU A 1 245 ? -24.016 -17.203 -8.672 1 96.25 245 GLU A C 1
ATOM 1930 O O . GLU A 1 245 ? -23.703 -17.828 -7.664 1 96.25 245 GLU A O 1
ATOM 1935 N N . GLU A 1 246 ? -24.234 -17.797 -9.797 1 96 246 GLU A N 1
ATOM 1936 C CA . GLU A 1 246 ? -24.203 -19.25 -9.953 1 96 246 GLU A CA 1
ATOM 1937 C C . GLU A 1 246 ? -22.781 -19.781 -9.805 1 96 246 GLU A C 1
ATOM 1939 O O . GLU A 1 246 ? -22.578 -20.969 -9.531 1 96 246 GLU A O 1
ATOM 1944 N N . GLU A 1 247 ? -21.844 -18.891 -9.938 1 97.44 247 GLU A N 1
ATOM 1945 C CA . GLU A 1 247 ? -20.438 -19.297 -9.914 1 97.44 247 GLU A CA 1
ATOM 1946 C C . GLU A 1 247 ? -19.859 -19.172 -8.508 1 97.44 247 GLU A C 1
ATOM 1948 O O . GLU A 1 247 ? -18.703 -19.531 -8.273 1 97.44 247 GLU A O 1
ATOM 1953 N N . LEU A 1 248 ? -20.703 -18.703 -7.57 1 97.19 248 LEU A N 1
ATOM 1954 C CA . LEU A 1 248 ? -20.281 -18.531 -6.184 1 97.19 248 LEU A CA 1
ATOM 1955 C C . LEU A 1 248 ? -20.609 -19.781 -5.367 1 97.19 248 LEU A C 1
ATOM 1957 O O . LEU A 1 248 ? -21.531 -20.531 -5.707 1 97.19 248 LEU A O 1
ATOM 1961 N N . PRO A 1 249 ? -19.781 -19.984 -4.258 1 97.62 249 PRO A N 1
ATOM 1962 C CA . PRO A 1 249 ? -18.609 -19.234 -3.805 1 97.62 249 PRO A CA 1
ATOM 1963 C C . PRO A 1 249 ? -17.344 -19.562 -4.605 1 97.62 249 PRO A C 1
ATOM 1965 O O . PRO A 1 249 ? -17.297 -20.594 -5.273 1 97.62 249 PRO A O 1
ATOM 1968 N N . GLU A 1 250 ? -16.406 -18.719 -4.578 1 98.25 250 GLU A N 1
ATOM 1969 C CA . GLU A 1 250 ? -15.102 -18.984 -5.168 1 98.25 250 GLU A CA 1
ATOM 1970 C C . GLU A 1 250 ? -14.367 -20.078 -4.406 1 98.25 250 GLU A C 1
ATOM 1972 O O . GLU A 1 250 ? -14.586 -20.266 -3.205 1 98.25 250 GLU A O 1
ATOM 1977 N N . ARG A 1 251 ? -13.539 -20.797 -5.188 1 97.81 251 ARG A N 1
ATOM 1978 C CA . ARG A 1 251 ? -12.719 -21.859 -4.605 1 97.81 251 ARG A CA 1
ATOM 1979 C C . ARG A 1 251 ? -11.258 -21.703 -4.996 1 97.81 251 ARG A C 1
ATOM 1981 O O . ARG A 1 251 ? -10.945 -21.219 -6.094 1 97.81 251 ARG A O 1
ATOM 1988 N N . LEU A 1 252 ? -10.438 -22.141 -4.059 1 98.5 252 LEU A N 1
ATOM 1989 C CA . LEU A 1 252 ? -9 -22.109 -4.324 1 98.5 252 LEU A CA 1
ATOM 1990 C C . LEU A 1 252 ? -8.594 -23.219 -5.273 1 98.5 252 LEU A C 1
ATOM 1992 O O . LEU A 1 252 ? -8.836 -24.406 -4.996 1 98.5 252 LEU A O 1
ATOM 1996 N N . ILE A 1 253 ? -7.969 -22.797 -6.371 1 98.56 253 ILE A N 1
ATOM 1997 C CA . ILE A 1 253 ? -7.371 -23.828 -7.207 1 98.56 253 ILE A CA 1
ATOM 1998 C C . ILE A 1 253 ? -6.223 -24.5 -6.453 1 98.56 253 ILE A C 1
ATOM 2000 O O . ILE A 1 253 ? -6.227 -25.719 -6.266 1 98.56 253 ILE A O 1
ATOM 2004 N N . GLY A 1 254 ? -5.289 -23.766 -6.047 1 98.56 254 GLY A N 1
ATOM 2005 C CA . GLY A 1 254 ? -4.102 -24.125 -5.297 1 98.56 254 GLY A CA 1
ATOM 2006 C C . GLY A 1 254 ? -3.342 -22.922 -4.758 1 98.56 254 GLY A C 1
ATOM 2007 O O . GLY A 1 254 ? -3.613 -21.797 -5.141 1 98.56 254 GLY A O 1
ATOM 2008 N N . GLY A 1 255 ? -2.441 -23.219 -3.836 1 98.56 255 GLY A N 1
ATOM 2009 C CA . GLY A 1 255 ? -1.654 -22.156 -3.229 1 98.56 255 GLY A CA 1
ATOM 2010 C C . GLY A 1 255 ? -0.296 -22.625 -2.742 1 98.56 255 GLY A C 1
ATOM 2011 O O . GLY A 1 255 ? -0.041 -23.828 -2.66 1 98.56 255 GLY A O 1
ATOM 2012 N N . ALA A 1 256 ? 0.527 -21.641 -2.475 1 98.62 256 ALA A N 1
ATOM 2013 C CA . ALA A 1 256 ? 1.891 -21.906 -2.023 1 98.62 256 ALA A CA 1
ATOM 2014 C C . ALA A 1 256 ? 2.41 -20.781 -1.143 1 98.62 256 ALA A C 1
ATOM 2016 O O . ALA A 1 256 ? 1.925 -19.641 -1.226 1 98.62 256 ALA A O 1
ATOM 2017 N N . ARG A 1 257 ? 3.264 -21.156 -0.262 1 98.56 257 ARG A N 1
ATOM 2018 C CA . ARG A 1 257 ? 4.094 -20.172 0.437 1 98.56 257 ARG A CA 1
ATOM 2019 C C . ARG A 1 257 ? 5.543 -20.25 -0.039 1 98.56 257 ARG A C 1
ATOM 2021 O O . ARG A 1 257 ? 6.152 -21.312 -0.027 1 98.56 257 ARG A O 1
ATOM 2028 N N . ILE A 1 258 ? 6.078 -19.172 -0.48 1 98.12 258 ILE A N 1
ATOM 2029 C CA . ILE A 1 258 ? 7.484 -19.031 -0.845 1 98.12 258 ILE A CA 1
ATOM 2030 C C . ILE A 1 258 ? 8.281 -18.516 0.349 1 98.12 258 ILE A C 1
ATOM 2032 O O . ILE A 1 258 ? 7.977 -17.453 0.89 1 98.12 258 ILE A O 1
ATOM 2036 N N . CYS A 1 259 ? 9.312 -19.234 0.711 1 98 259 CYS A N 1
ATOM 2037 C CA . CYS A 1 259 ? 10 -18.938 1.962 1 98 259 CYS A CA 1
ATOM 2038 C C . CYS A 1 259 ? 11.438 -18.516 1.701 1 98 259 CYS A C 1
ATOM 2040 O O . CYS A 1 259 ? 12.289 -19.328 1.344 1 98 259 CYS A O 1
ATOM 2042 N N . HIS A 1 260 ? 11.781 -17.266 1.915 1 97.56 260 HIS A N 1
ATOM 2043 C CA . HIS A 1 260 ? 13.148 -16.75 1.954 1 97.56 260 HIS A CA 1
ATOM 2044 C C . HIS A 1 260 ? 13.992 -17.344 0.835 1 97.56 260 HIS A C 1
ATOM 2046 O O . HIS A 1 260 ? 15.055 -17.906 1.094 1 97.56 260 HIS A O 1
ATOM 2052 N N . MET A 1 261 ? 13.547 -17.078 -0.328 1 96.25 261 MET A N 1
ATOM 2053 C CA . MET A 1 261 ? 14.164 -17.719 -1.49 1 96.25 261 MET A CA 1
ATOM 2054 C C . MET A 1 261 ? 15.562 -17.156 -1.74 1 96.25 261 MET A C 1
ATOM 2056 O O . MET A 1 261 ? 15.797 -15.961 -1.582 1 96.25 261 MET A O 1
ATOM 2060 N N . GLU A 1 262 ? 16.422 -18.031 -2.133 1 94.56 262 GLU A N 1
ATOM 2061 C CA . GLU A 1 262 ? 17.719 -17.641 -2.654 1 94.56 262 GLU A CA 1
ATOM 2062 C C . GLU A 1 262 ? 17.734 -17.641 -4.18 1 94.56 262 GLU A C 1
ATOM 2064 O O . GLU A 1 262 ? 17.578 -18.688 -4.809 1 94.56 262 GLU A O 1
ATOM 2069 N N . LEU A 1 263 ? 18.016 -16.547 -4.75 1 91.38 263 LEU A N 1
ATOM 2070 C CA . LEU A 1 263 ? 17.969 -16.391 -6.199 1 91.38 263 LEU A CA 1
ATOM 2071 C C . LEU A 1 263 ? 18.938 -17.359 -6.879 1 91.38 263 LEU A C 1
ATOM 2073 O O . LEU A 1 263 ? 18.641 -17.906 -7.938 1 91.38 263 LEU A O 1
ATOM 2077 N N . SER A 1 264 ? 20 -17.578 -6.285 1 90.75 264 SER A N 1
ATOM 2078 C CA . SER A 1 264 ? 21.078 -18.375 -6.875 1 90.75 264 SER A CA 1
ATOM 2079 C C . SER A 1 264 ? 20.734 -19.859 -6.855 1 90.75 264 SER A C 1
ATOM 2081 O O . SER A 1 264 ? 21.422 -20.672 -7.488 1 90.75 264 SER A O 1
ATOM 2083 N N . SER A 1 265 ? 19.688 -20.203 -6.238 1 91.75 265 SER A N 1
ATOM 2084 C CA . SER A 1 265 ? 19.328 -21.609 -6.121 1 91.75 265 SER A CA 1
ATOM 2085 C C . SER A 1 265 ? 18.578 -22.094 -7.352 1 91.75 265 SER A C 1
ATOM 2087 O O . SER A 1 265 ? 18.203 -23.266 -7.438 1 91.75 265 SER A O 1
ATOM 2089 N N . ALA A 1 266 ? 18.406 -21.266 -8.328 1 93.69 266 ALA A N 1
ATOM 2090 C CA . ALA A 1 266 ? 17.672 -21.625 -9.531 1 93.69 266 ALA A CA 1
ATOM 2091 C C . ALA A 1 266 ? 18.375 -22.75 -10.289 1 93.69 266 ALA A C 1
ATOM 2093 O O . ALA A 1 266 ? 19.594 -22.75 -10.414 1 93.69 266 ALA A O 1
ATOM 2094 N N . PHE A 1 267 ? 17.562 -23.656 -10.695 1 93.5 267 PHE A N 1
ATOM 2095 C CA . PHE A 1 267 ? 18.078 -24.719 -11.555 1 93.5 267 PHE A CA 1
ATOM 2096 C C . PHE A 1 267 ? 18.266 -24.219 -12.984 1 93.5 267 PHE A C 1
ATOM 2098 O O . PHE A 1 267 ? 17.344 -23.656 -13.57 1 93.5 267 PHE A O 1
ATOM 2105 N N . VAL A 1 268 ? 19.406 -24.406 -13.57 1 92.44 268 VAL A N 1
ATOM 2106 C CA . VAL A 1 268 ? 19.719 -23.906 -14.906 1 92.44 268 VAL A CA 1
ATOM 2107 C C . VAL A 1 268 ? 19.203 -24.891 -15.961 1 92.44 268 VAL A C 1
ATOM 2109 O O . VAL A 1 268 ? 19.531 -26.078 -15.922 1 92.44 268 VAL A O 1
ATOM 2112 N N . VAL A 1 269 ? 18.344 -24.438 -16.797 1 88.81 269 VAL A N 1
ATOM 2113 C CA . VAL A 1 269 ? 17.797 -25.234 -17.891 1 88.81 269 VAL A CA 1
ATOM 2114 C C . VAL A 1 269 ? 18.422 -24.797 -19.219 1 88.81 269 VAL A C 1
ATOM 2116 O O . VAL A 1 269 ? 18.453 -23.609 -19.531 1 88.81 269 VAL A O 1
ATOM 2119 N N . ASP A 1 270 ? 19.312 -25.672 -19.859 1 73.25 270 ASP A N 1
ATOM 2120 C CA . ASP A 1 270 ? 19.969 -25.391 -21.141 1 73.25 270 ASP A CA 1
ATOM 2121 C C . ASP A 1 270 ? 18.984 -25.469 -22.297 1 73.25 270 ASP A C 1
ATOM 2123 O O . ASP A 1 270 ? 18.047 -26.281 -22.266 1 73.25 270 ASP A O 1
ATOM 2127 N N . ASP A 1 271 ? 18.75 -24.469 -22.984 1 60.16 271 ASP A N 1
ATOM 2128 C CA . ASP A 1 271 ? 17.922 -24.516 -24.188 1 60.16 271 ASP A CA 1
ATOM 2129 C C . ASP A 1 271 ? 18.516 -25.438 -25.234 1 60.16 271 ASP A C 1
ATOM 2131 O O . ASP A 1 271 ? 18.172 -25.359 -26.422 1 60.16 271 ASP A O 1
ATOM 2135 N N . ASP A 1 272 ? 19.594 -26.156 -24.953 1 50.84 272 ASP A N 1
ATOM 2136 C CA . ASP A 1 272 ? 20.125 -26.797 -26.156 1 50.84 272 ASP A CA 1
ATOM 2137 C C . ASP A 1 272 ? 19.062 -27.672 -26.828 1 50.84 272 ASP A C 1
ATOM 2139 O O . ASP A 1 272 ? 18.641 -28.688 -26.25 1 50.84 272 ASP A O 1
ATOM 2143 N N . ASP A 1 273 ? 18.156 -27.234 -27.391 1 45.06 273 ASP A N 1
ATOM 2144 C CA . ASP A 1 273 ? 17.484 -28.062 -28.391 1 45.06 273 ASP A CA 1
ATOM 2145 C C . ASP A 1 273 ? 18.5 -28.922 -29.141 1 45.06 273 ASP A C 1
ATOM 2147 O O . ASP A 1 273 ? 18.203 -29.438 -30.219 1 45.06 273 ASP A O 1
ATOM 2151 N N . ASP A 1 274 ? 19.891 -28.859 -29.031 1 43.12 274 ASP A N 1
ATOM 2152 C CA . ASP A 1 274 ? 20.625 -29.828 -29.844 1 43.12 274 ASP A CA 1
ATOM 2153 C C . ASP A 1 274 ? 20.562 -31.219 -29.234 1 43.12 274 ASP A C 1
ATOM 2155 O O . ASP A 1 274 ? 20.641 -31.375 -28.016 1 43.12 274 ASP A O 1
ATOM 2159 N N . ASP A 1 275 ? 20.219 -32.438 -29.891 1 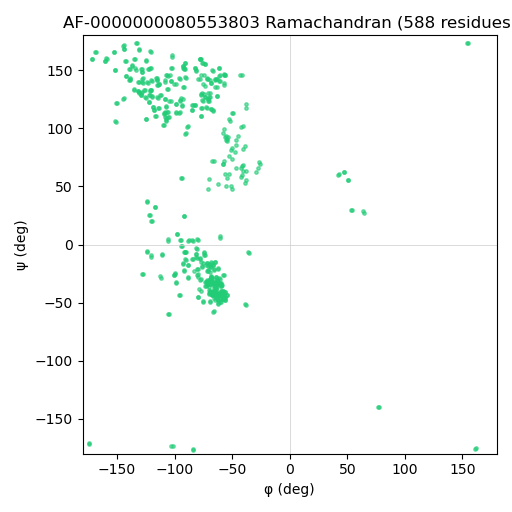41.78 275 ASP A N 1
ATOM 2160 C CA . ASP A 1 275 ? 20.062 -33.875 -29.703 1 41.78 275 ASP A CA 1
ATOM 2161 C C . ASP A 1 275 ? 21.172 -34.438 -28.781 1 41.78 275 ASP A C 1
ATOM 2163 O O . ASP A 1 275 ? 20.922 -35.312 -27.969 1 41.78 275 ASP A O 1
ATOM 2167 N N . ASP A 1 276 ? 22.594 -34.219 -28.953 1 41.38 276 ASP A N 1
ATOM 2168 C CA . ASP A 1 276 ? 23.703 -35.031 -28.453 1 41.38 276 ASP A CA 1
ATOM 2169 C C . ASP A 1 276 ? 23.953 -34.75 -26.969 1 41.38 276 ASP A C 1
ATOM 2171 O O . ASP A 1 276 ? 24.422 -35.656 -26.25 1 41.38 276 ASP A O 1
ATOM 2175 N N . ASP A 1 277 ? 23.891 -33.625 -26.359 1 41.28 277 ASP A N 1
ATOM 2176 C CA . ASP A 1 277 ? 24.344 -33.312 -25 1 41.28 277 ASP A CA 1
ATOM 2177 C C . ASP A 1 277 ? 23.266 -33.594 -23.969 1 41.28 277 ASP A C 1
ATOM 2179 O O . ASP A 1 277 ? 23.438 -33.312 -22.781 1 41.28 277 ASP A O 1
ATOM 2183 N N . GLU A 1 278 ? 22.219 -34.062 -24.125 1 42.22 278 GLU A N 1
ATOM 2184 C CA . GLU A 1 278 ? 21.109 -34.375 -23.219 1 42.22 278 GLU A CA 1
ATOM 2185 C C . GLU A 1 278 ? 21.469 -35.531 -22.281 1 42.22 278 GLU A C 1
ATOM 2187 O O . GLU A 1 278 ? 20.891 -35.656 -21.203 1 42.22 278 GLU A O 1
ATOM 2192 N N . LYS A 1 279 ? 22.281 -36.594 -22.625 1 35.53 279 LYS A N 1
ATOM 2193 C CA . LYS A 1 279 ? 22.672 -37.75 -21.797 1 35.53 279 LYS A CA 1
ATOM 2194 C C . LYS A 1 279 ? 23.578 -37.312 -20.656 1 35.53 279 LYS A C 1
ATOM 2196 O O . LYS A 1 279 ? 23.594 -37.938 -19.594 1 35.53 279 LYS A O 1
ATOM 2201 N N . LYS A 1 280 ? 24.328 -36.188 -20.938 1 46.06 280 LYS A N 1
ATOM 2202 C CA . LYS A 1 280 ? 25.312 -35.938 -19.906 1 46.06 280 LYS A CA 1
ATOM 2203 C C . LYS A 1 280 ? 24.703 -35.188 -18.719 1 46.06 280 LYS A C 1
ATOM 2205 O O . LYS A 1 280 ? 25.312 -35.062 -17.656 1 46.06 280 LYS A O 1
ATOM 2210 N N . ARG A 1 281 ? 23.703 -34.531 -18.828 1 42.88 281 ARG A N 1
ATOM 2211 C CA . ARG A 1 281 ? 23.156 -33.656 -17.797 1 42.88 281 ARG A CA 1
ATOM 2212 C C . ARG A 1 281 ? 22.219 -34.406 -16.875 1 42.88 281 ARG A C 1
ATOM 2214 O O . ARG A 1 281 ? 22.031 -34 -15.719 1 42.88 281 ARG A O 1
ATOM 2221 N N . ARG A 1 282 ? 21.547 -35.375 -17.156 1 42.03 282 ARG A N 1
ATOM 2222 C CA . ARG A 1 282 ? 20.75 -36.25 -16.312 1 42.03 282 ARG A CA 1
ATOM 2223 C C . ARG A 1 282 ? 21.609 -36.906 -15.234 1 42.03 282 ARG A C 1
ATOM 2225 O O . ARG A 1 282 ? 21.141 -37.219 -14.141 1 42.03 282 ARG A O 1
ATOM 2232 N N . ARG A 1 283 ? 22.828 -37.25 -15.438 1 42.66 283 ARG A N 1
ATOM 2233 C CA . ARG A 1 283 ? 23.719 -37.938 -14.508 1 42.66 283 ARG A CA 1
ATOM 2234 C C . ARG A 1 283 ? 24.141 -37 -13.359 1 42.66 283 ARG A C 1
ATOM 2236 O O . ARG A 1 283 ? 24.391 -37.469 -12.25 1 42.66 283 ARG A O 1
ATOM 2243 N N . ARG A 1 284 ? 24.328 -35.75 -13.547 1 40.94 284 ARG A N 1
ATOM 2244 C CA . ARG A 1 284 ? 24.781 -34.844 -12.492 1 40.94 284 ARG A CA 1
ATOM 2245 C C . ARG A 1 284 ? 23.656 -34.562 -11.492 1 40.94 284 ARG A C 1
ATOM 2247 O O . ARG A 1 284 ? 23.922 -34.312 -10.312 1 40.94 284 ARG A O 1
ATOM 2254 N N . MET A 1 285 ? 22.391 -34.469 -11.875 1 38.09 285 MET A N 1
ATOM 2255 C CA . MET A 1 285 ? 21.234 -34.219 -11.008 1 38.09 285 MET A CA 1
ATOM 2256 C C . MET A 1 285 ? 21 -35.406 -10.07 1 38.09 285 MET A C 1
ATOM 2258 O O . MET A 1 285 ? 20.656 -35.219 -8.898 1 38.09 285 MET A O 1
ATOM 2262 N N . MET A 1 286 ? 21.094 -36.75 -10.469 1 37.53 286 MET A N 1
ATOM 2263 C CA . MET A 1 286 ? 20.953 -37.938 -9.625 1 37.53 286 MET A CA 1
ATOM 2264 C C . MET A 1 286 ? 22.141 -38.062 -8.656 1 37.53 286 MET A C 1
ATOM 2266 O O . MET A 1 286 ? 22.031 -38.688 -7.621 1 37.53 286 MET A O 1
ATOM 2270 N N . GLY A 1 287 ? 23.312 -37.594 -8.977 1 39.97 287 GLY A N 1
ATOM 2271 C CA . GLY A 1 287 ? 24.531 -37.812 -8.219 1 39.97 287 GLY A CA 1
ATOM 2272 C C . GLY A 1 287 ? 24.641 -36.938 -6.992 1 39.97 287 GLY A C 1
ATOM 2273 O O . GLY A 1 287 ? 25.359 -37.25 -6.051 1 39.97 287 GLY A O 1
ATOM 2274 N N . VAL A 1 288 ? 24.078 -35.719 -6.984 1 41 288 VAL A N 1
ATOM 2275 C CA . VAL A 1 288 ? 24.25 -34.875 -5.797 1 41 288 VAL A CA 1
ATOM 2276 C C . VAL A 1 288 ? 23.344 -35.375 -4.676 1 41 288 VAL A C 1
ATOM 2278 O O . VAL A 1 288 ? 23.547 -35.031 -3.506 1 41 288 VAL A O 1
ATOM 2281 N N . ALA A 1 289 ? 22.312 -36.219 -4.824 1 38.69 289 ALA A N 1
ATOM 2282 C CA . ALA A 1 289 ? 21.562 -36.844 -3.723 1 38.69 289 ALA A CA 1
ATOM 2283 C C . ALA A 1 289 ? 22.406 -37.906 -3.029 1 38.69 289 ALA A C 1
ATOM 2285 O O . ALA A 1 289 ? 22.219 -38.188 -1.847 1 38.69 289 ALA A O 1
ATOM 2286 N N . GLU A 1 290 ? 23.297 -38.594 -3.648 1 34.66 290 GLU A N 1
ATOM 2287 C CA . GLU A 1 290 ? 23.984 -39.719 -3.039 1 34.66 290 GLU A CA 1
ATOM 2288 C C . GLU A 1 290 ? 25.125 -39.25 -2.129 1 34.66 290 GLU A C 1
ATOM 2290 O O . GLU A 1 290 ? 25.625 -40.031 -1.318 1 34.66 290 GLU A O 1
ATOM 2295 N N . GLU A 1 291 ? 25.609 -38.062 -2.303 1 36.59 291 GLU A N 1
ATOM 2296 C CA . GLU A 1 291 ? 26.859 -37.875 -1.568 1 36.59 291 GLU A CA 1
ATOM 2297 C C . GLU A 1 291 ? 26.594 -37.594 -0.095 1 36.59 291 GLU A C 1
ATOM 2299 O O . GLU A 1 291 ? 27.516 -37.656 0.732 1 36.59 291 GLU A O 1
ATOM 2304 N N . ASN A 1 292 ? 25.438 -37 0.271 1 35.88 292 ASN A N 1
ATOM 2305 C CA . ASN A 1 292 ? 25.531 -36.594 1.673 1 35.88 292 ASN A CA 1
ATOM 2306 C C . ASN A 1 292 ? 25.266 -37.781 2.605 1 35.88 292 ASN A C 1
ATOM 2308 O O . ASN A 1 292 ? 25.141 -37.594 3.82 1 35.88 292 ASN A O 1
ATOM 2312 N N . ASP A 1 293 ? 24.922 -38.969 2.082 1 31.75 293 ASP A N 1
ATOM 2313 C CA . ASP A 1 293 ? 24.625 -39.969 3.096 1 31.75 293 ASP A CA 1
ATOM 2314 C C . ASP A 1 293 ? 25.922 -40.5 3.715 1 31.75 293 ASP A C 1
ATOM 2316 O O . ASP A 1 293 ? 25.891 -41.344 4.609 1 31.75 293 ASP A O 1
ATOM 2320 N N . ASP A 1 294 ? 27.078 -40.312 3.025 1 30.28 294 ASP A N 1
ATOM 2321 C CA . ASP A 1 294 ? 28.156 -41.125 3.559 1 30.28 294 ASP A CA 1
ATOM 2322 C C . ASP A 1 294 ? 28.766 -40.5 4.805 1 30.28 294 ASP A C 1
ATOM 2324 O O . ASP A 1 294 ? 29.875 -40.844 5.215 1 30.28 294 ASP A O 1
ATOM 2328 N N . GLY A 1 295 ? 28.281 -39.375 5.371 1 26.81 295 GLY A N 1
ATOM 2329 C CA . GLY A 1 295 ? 28.969 -39.094 6.621 1 26.81 295 GLY A CA 1
ATOM 2330 C C . GLY A 1 295 ? 28.688 -40.094 7.703 1 26.81 295 GLY A C 1
ATOM 2331 O O . GLY A 1 295 ? 27.562 -40.219 8.188 1 26.81 295 GLY A O 1
ATOM 2332 N N . ARG A 1 296 ? 29.25 -41.438 7.609 1 19.8 296 ARG A N 1
ATOM 2333 C CA . ARG A 1 296 ? 29.641 -42.125 8.836 1 19.8 296 ARG A CA 1
ATOM 2334 C C . ARG A 1 296 ? 30.766 -41.375 9.555 1 19.8 296 ARG A C 1
ATOM 2336 O O . ARG A 1 296 ? 31.672 -40.844 8.914 1 19.8 296 ARG A O 1
ATOM 2343 N N . MET B 1 1 ? -65.375 41.375 -33.906 1 26.53 1 MET B N 1
ATOM 2344 C CA . MET B 1 1 ? -64.938 42 -32.688 1 26.53 1 MET B CA 1
ATOM 2345 C C . MET B 1 1 ? -63.438 41.844 -32.531 1 26.53 1 MET B C 1
ATOM 2347 O O . MET B 1 1 ? -62.906 40.75 -32.5 1 26.53 1 MET B O 1
ATOM 2351 N N . ASN B 1 2 ? -62.625 42.875 -33 1 27.86 2 ASN B N 1
ATOM 2352 C CA . ASN B 1 2 ? -61.25 43.219 -33.344 1 27.86 2 ASN B CA 1
ATOM 2353 C C . ASN B 1 2 ? -60.375 43.312 -32.094 1 27.86 2 ASN B C 1
ATOM 2355 O O . ASN B 1 2 ? -60.438 44.312 -31.359 1 27.86 2 ASN B O 1
ATOM 2359 N N . GLN B 1 3 ? -60.344 42.219 -31.312 1 28.31 3 GLN B N 1
ATOM 2360 C CA . GLN B 1 3 ? -59.656 42.25 -30.016 1 28.31 3 GLN B CA 1
ATOM 2361 C C . GLN B 1 3 ? -58.188 42.625 -30.188 1 28.31 3 GLN B C 1
ATOM 2363 O O . GLN B 1 3 ? -57.469 42.031 -30.984 1 28.31 3 GLN B O 1
ATOM 2368 N N . THR B 1 4 ? -57.875 43.938 -30 1 26.62 4 THR B N 1
ATOM 2369 C CA . THR B 1 4 ? -56.625 44.688 -30.031 1 26.62 4 THR B CA 1
ATOM 2370 C C . THR B 1 4 ? -55.625 44.062 -29.047 1 26.62 4 THR B C 1
ATOM 2372 O O . THR B 1 4 ? -55.875 44.062 -27.844 1 26.62 4 THR B O 1
ATOM 2375 N N . LYS B 1 5 ? -54.781 43.062 -29.516 1 30.52 5 LYS B N 1
ATOM 2376 C CA . LYS B 1 5 ? -53.719 42.344 -28.844 1 30.52 5 LYS B CA 1
ATOM 2377 C C . LYS B 1 5 ? -52.656 43.281 -28.328 1 30.52 5 LYS B C 1
ATOM 2379 O O . LYS B 1 5 ? -51.938 43.906 -29.109 1 30.52 5 LYS B O 1
ATOM 2384 N N . SER B 1 6 ? -53.031 44.156 -27.203 1 27.58 6 SER B N 1
ATOM 2385 C CA . SER B 1 6 ? -52.062 45.094 -26.625 1 27.58 6 SER B CA 1
ATOM 2386 C C . SER B 1 6 ? -50.781 44.375 -26.203 1 27.58 6 SER B C 1
ATOM 2388 O O . SER B 1 6 ? -50.812 43.438 -25.438 1 27.58 6 SER B O 1
ATOM 2390 N N . THR B 1 7 ? -49.781 44.25 -27.109 1 30.86 7 THR B N 1
ATOM 2391 C CA . THR B 1 7 ? -48.438 43.688 -26.984 1 30.86 7 THR B CA 1
ATOM 2392 C C . THR B 1 7 ? -47.625 44.5 -25.953 1 30.86 7 THR B C 1
ATOM 2394 O O . THR B 1 7 ? -47.156 45.594 -26.25 1 30.86 7 THR B O 1
ATOM 2397 N N . THR B 1 8 ? -48.188 44.719 -24.672 1 28.31 8 THR B N 1
ATOM 2398 C CA . THR B 1 8 ? -47.344 45.469 -23.75 1 28.31 8 THR B CA 1
ATOM 2399 C C . THR B 1 8 ? -46 44.812 -23.578 1 28.31 8 THR B C 1
ATOM 2401 O O . THR B 1 8 ? -45.906 43.625 -23.203 1 28.31 8 THR B O 1
ATOM 2404 N N . ASP B 1 9 ? -44.969 45.219 -24.406 1 28.8 9 ASP B N 1
ATOM 2405 C CA . ASP B 1 9 ? -43.562 44.906 -24.406 1 28.8 9 ASP B CA 1
ATOM 2406 C C . ASP B 1 9 ? -42.938 45.25 -23.047 1 28.8 9 ASP B C 1
ATOM 2408 O O . ASP B 1 9 ? -42.844 46.438 -22.688 1 28.8 9 ASP B O 1
ATOM 2412 N N . ASN B 1 10 ? -43.438 44.594 -21.938 1 27.73 10 ASN B N 1
ATOM 2413 C CA . ASN B 1 10 ? -42.781 44.812 -20.641 1 27.73 10 ASN B CA 1
ATOM 2414 C C . ASN B 1 10 ? -41.281 44.594 -20.719 1 27.73 10 ASN B C 1
ATOM 2416 O O . ASN B 1 10 ? -40.812 43.469 -20.984 1 27.73 10 ASN B O 1
ATOM 2420 N N . ASP B 1 11 ? -40.562 45.656 -21.203 1 30.89 11 ASP B N 1
ATOM 2421 C CA . ASP B 1 11 ? -39.094 45.812 -21.141 1 30.89 11 ASP B CA 1
ATOM 2422 C C . ASP B 1 11 ? -38.594 45.594 -19.734 1 30.89 11 ASP B C 1
ATOM 2424 O O . ASP B 1 11 ? -38.688 46.469 -18.875 1 30.89 11 ASP B O 1
ATOM 2428 N N . ASN B 1 12 ? -39.031 44.438 -19.109 1 26.88 12 ASN B N 1
ATOM 2429 C CA . ASN B 1 12 ? -38.406 44.188 -17.828 1 26.88 12 ASN B CA 1
ATOM 2430 C C . ASN B 1 12 ? -36.875 44.219 -17.922 1 26.88 12 ASN B C 1
ATOM 2432 O O . ASN B 1 12 ? -36.25 43.344 -18.5 1 26.88 12 ASN B O 1
ATOM 2436 N N . LYS B 1 13 ? -36.312 45.469 -18.016 1 28.42 13 LYS B N 1
ATOM 2437 C CA . LYS B 1 13 ? -34.875 45.719 -17.859 1 28.42 13 LYS B CA 1
ATOM 2438 C C . LYS B 1 13 ? -34.312 45 -16.641 1 28.42 13 LYS B C 1
ATOM 2440 O O . LYS B 1 13 ? -34.75 45.25 -15.516 1 28.42 13 LYS B O 1
ATOM 2445 N N . ASN B 1 14 ? -33.969 43.75 -16.922 1 28.28 14 ASN B N 1
ATOM 2446 C CA . ASN B 1 14 ? -33.25 42.906 -15.977 1 28.28 14 ASN B CA 1
ATOM 2447 C C . ASN B 1 14 ? -32.062 43.656 -15.359 1 28.28 14 ASN B C 1
ATOM 2449 O O . ASN B 1 14 ? -31.109 44 -16.062 1 28.28 14 ASN B O 1
ATOM 2453 N N . SER B 1 15 ? -32.375 44.719 -14.555 1 30.75 15 SER B N 1
ATOM 2454 C CA . SER B 1 15 ? -31.281 45.312 -13.805 1 30.75 15 SER B CA 1
ATOM 2455 C C . SER B 1 15 ? -30.375 44.25 -13.203 1 30.75 15 SER B C 1
ATOM 2457 O O . SER B 1 15 ? -30.859 43.344 -12.516 1 30.75 15 SER B O 1
ATOM 2459 N N . LYS B 1 16 ? -29.25 44.062 -13.906 1 33.41 16 LYS B N 1
ATOM 2460 C CA . LYS B 1 16 ? -28.172 43.219 -13.406 1 33.41 16 LYS B CA 1
ATOM 2461 C C . LYS B 1 16 ? -27.875 43.5 -11.938 1 33.41 16 LYS B C 1
ATOM 2463 O O . LYS B 1 16 ? -27.656 44.656 -11.562 1 33.41 16 LYS B O 1
ATOM 2468 N N . PRO B 1 17 ? -28.5 42.75 -11.102 1 29.84 17 PRO B N 1
ATOM 2469 C CA . PRO B 1 17 ? -28.062 43.094 -9.742 1 29.84 17 PRO B CA 1
ATOM 2470 C C . PRO B 1 17 ? -26.562 43.406 -9.664 1 29.84 17 PRO B C 1
ATOM 2472 O O . PRO B 1 17 ? -25.781 42.906 -10.469 1 29.84 17 PRO B O 1
ATOM 2475 N N . ALA B 1 18 ? -26.203 44.531 -9.25 1 33.16 18 ALA B N 1
ATOM 2476 C CA . ALA B 1 18 ? -24.828 44.875 -8.898 1 33.16 18 ALA B CA 1
ATOM 2477 C C . ALA B 1 18 ? -24.141 43.719 -8.188 1 33.16 18 ALA B C 1
ATOM 2479 O O . ALA B 1 18 ? -24.594 43.281 -7.125 1 33.16 18 ALA B O 1
ATOM 2480 N N . LYS B 1 19 ? -23.625 42.844 -8.977 1 34.75 19 LYS B N 1
ATOM 2481 C CA . LYS B 1 19 ? -22.719 41.844 -8.43 1 34.75 19 LYS B CA 1
ATOM 2482 C C . LYS B 1 19 ? -21.812 42.438 -7.359 1 34.75 19 LYS B C 1
ATOM 2484 O O . LYS B 1 19 ? -20.828 43.125 -7.676 1 34.75 19 LYS B O 1
ATOM 2489 N N . THR B 1 20 ? -22.484 43.094 -6.387 1 31.8 20 THR B N 1
ATOM 2490 C CA . THR B 1 20 ? -21.547 43.406 -5.309 1 31.8 20 THR B CA 1
ATOM 2491 C C . THR B 1 20 ? -20.609 42.219 -5.047 1 31.8 20 THR B C 1
ATOM 2493 O O . THR B 1 20 ? -21.047 41.188 -4.562 1 31.8 20 THR B O 1
ATOM 2496 N N . GLU B 1 21 ? -19.828 41.938 -5.906 1 35.41 21 GLU B N 1
ATOM 2497 C CA . GLU B 1 21 ? -18.719 41.031 -5.676 1 35.41 21 GLU B CA 1
ATOM 2498 C C . GLU B 1 21 ? -18.047 41.312 -4.336 1 35.41 21 GLU B C 1
ATOM 2500 O O . GLU B 1 21 ? -17.453 42.375 -4.145 1 35.41 21 GLU B O 1
ATOM 2505 N N . SER B 1 22 ? -18.688 41.281 -3.178 1 35.69 22 SER B N 1
ATOM 2506 C CA . SER B 1 22 ? -17.953 41.219 -1.918 1 35.69 22 SER B CA 1
ATOM 2507 C C . SER B 1 22 ? -16.594 40.531 -2.105 1 35.69 22 SER B C 1
ATOM 2509 O O . SER B 1 22 ? -16.531 39.312 -2.336 1 35.69 22 SER B O 1
ATOM 2511 N N . ILE B 1 23 ? -15.719 41.062 -2.811 1 40.44 23 ILE B N 1
ATOM 2512 C CA . ILE B 1 23 ? -14.312 40.656 -2.885 1 40.44 23 ILE B CA 1
ATOM 2513 C C . ILE B 1 23 ? -13.797 40.312 -1.488 1 40.44 23 ILE B C 1
ATOM 2515 O O . ILE B 1 23 ? -13.758 41.188 -0.606 1 40.44 23 ILE B O 1
ATOM 2519 N N . THR B 1 24 ? -14.227 39.344 -0.717 1 48.03 24 THR B N 1
ATOM 2520 C CA . THR B 1 24 ? -13.625 38.844 0.509 1 48.03 24 THR B CA 1
ATOM 2521 C C . THR B 1 24 ? -12.117 39.094 0.518 1 48.03 24 THR B C 1
ATOM 2523 O O . THR B 1 24 ? -11.375 38.5 -0.263 1 48.03 24 THR B O 1
ATOM 2526 N N . THR B 1 25 ? -11.656 40.344 0.665 1 59.69 25 THR B N 1
ATOM 2527 C CA . THR B 1 25 ? -10.297 40.875 0.704 1 59.69 25 THR B CA 1
ATOM 2528 C C . THR B 1 25 ? -9.453 40.125 1.727 1 59.69 25 THR B C 1
ATOM 2530 O O . THR B 1 25 ? -9.883 39.938 2.867 1 59.69 25 THR B O 1
ATOM 2533 N N . VAL B 1 26 ? -8.555 39.281 1.399 1 71.44 26 VAL B N 1
ATOM 2534 C CA . VAL B 1 26 ? -7.555 38.625 2.244 1 71.44 26 VAL B CA 1
ATOM 2535 C C . VAL B 1 26 ? -6.832 39.656 3.09 1 71.44 26 VAL B C 1
ATOM 2537 O O . VAL B 1 26 ? -6.344 40.656 2.564 1 71.44 26 VAL B O 1
ATOM 2540 N N . PRO B 1 27 ? -7.023 39.625 4.426 1 81.38 27 PRO B N 1
ATOM 2541 C CA . PRO B 1 27 ? -6.309 40.562 5.285 1 81.38 27 PRO B CA 1
ATOM 2542 C C . PRO B 1 27 ? -4.844 40.75 4.887 1 81.38 27 PRO B C 1
ATOM 2544 O O . PRO B 1 27 ? -4.211 39.781 4.426 1 81.38 27 PRO B O 1
ATOM 2547 N N . GLU B 1 28 ? -4.359 41.938 5.082 1 84.38 28 GLU B N 1
ATOM 2548 C CA . GLU B 1 28 ? -3.006 42.281 4.672 1 84.38 28 GLU B CA 1
ATOM 2549 C C . GLU B 1 28 ? -1.968 41.406 5.344 1 84.38 28 GLU B C 1
ATOM 2551 O O . GLU B 1 28 ? -0.973 41.031 4.723 1 84.38 28 GLU B O 1
ATOM 2556 N N . TRP B 1 29 ? -2.176 41.125 6.609 1 88.38 29 TRP B N 1
ATOM 2557 C CA . TRP B 1 29 ? -1.173 40.312 7.312 1 88.38 29 TRP B CA 1
ATOM 2558 C C . TRP B 1 29 ? -1.064 38.938 6.715 1 88.38 29 TRP B C 1
ATOM 2560 O O . TRP B 1 29 ? 0.01 38.312 6.727 1 88.38 29 TRP B O 1
ATOM 2570 N N . ILE B 1 30 ? -2.104 38.406 6.168 1 88.19 30 ILE B N 1
ATOM 2571 C CA . ILE B 1 30 ? -2.084 37.094 5.535 1 88.19 30 ILE B CA 1
ATOM 2572 C C . ILE B 1 30 ? -1.27 37.156 4.246 1 88.19 30 ILE B C 1
ATOM 2574 O O . ILE B 1 30 ? -0.494 36.219 3.949 1 88.19 30 ILE B O 1
ATOM 2578 N N . THR B 1 31 ? -1.468 38.188 3.527 1 86.62 31 THR B N 1
ATOM 2579 C CA . THR B 1 31 ? -0.672 38.375 2.32 1 86.62 31 THR B CA 1
ATOM 2580 C C . THR B 1 31 ? 0.815 38.438 2.656 1 86.62 31 THR B C 1
ATOM 2582 O O . THR B 1 31 ? 1.641 37.844 1.947 1 86.62 31 THR B O 1
ATOM 2585 N N . LYS B 1 32 ? 1.082 39.094 3.719 1 86.88 32 LYS B N 1
ATOM 2586 C CA . LYS B 1 32 ? 2.467 39.188 4.168 1 86.88 32 LYS B CA 1
ATOM 2587 C C . LYS B 1 32 ? 3.027 37.812 4.531 1 86.88 32 LYS B C 1
ATOM 2589 O O . LYS B 1 32 ? 4.164 37.5 4.184 1 86.88 32 LYS B O 1
ATOM 2594 N N . THR B 1 33 ? 2.275 37.062 5.188 1 88.5 33 THR B N 1
ATOM 2595 C CA . THR B 1 33 ? 2.754 35.75 5.617 1 88.5 33 THR B CA 1
ATOM 2596 C C . THR B 1 33 ? 2.854 34.781 4.43 1 88.5 33 THR B C 1
ATOM 2598 O O . THR B 1 33 ? 3.74 33.938 4.387 1 88.5 33 THR B O 1
ATOM 2601 N N . ILE B 1 34 ? 2.035 34.906 3.508 1 86.38 34 ILE B N 1
ATOM 2602 C CA . ILE B 1 34 ? 2.076 34.062 2.305 1 86.38 34 ILE B CA 1
ATOM 2603 C C . ILE B 1 34 ? 3.355 34.375 1.523 1 86.38 34 ILE B C 1
ATOM 2605 O O . ILE B 1 34 ? 4.043 33.438 1.08 1 86.38 34 ILE B O 1
ATOM 2609 N N . ASN B 1 35 ? 3.701 35.562 1.513 1 84.81 35 ASN B N 1
ATOM 2610 C CA . ASN B 1 35 ? 4.816 35.969 0.67 1 84.81 35 ASN B CA 1
ATOM 2611 C C . ASN B 1 35 ? 6.137 35.938 1.437 1 84.81 35 ASN B C 1
ATOM 2613 O O . ASN B 1 35 ? 7.211 35.969 0.832 1 84.81 35 ASN B O 1
ATOM 2617 N N . GLY B 1 36 ? 6.098 35.906 2.68 1 84.5 36 GLY B N 1
ATOM 2618 C CA . GLY B 1 36 ? 7.289 36.125 3.482 1 84.5 36 GLY B CA 1
ATOM 2619 C C . GLY B 1 36 ? 8.031 34.844 3.812 1 84.5 36 GLY B C 1
ATOM 2620 O O . GLY B 1 36 ? 9.156 34.875 4.316 1 84.5 36 GLY B O 1
ATOM 2621 N N . GLY B 1 37 ? 7.508 33.688 3.494 1 85.5 37 GLY B N 1
ATOM 2622 C CA . GLY B 1 37 ? 8.148 32.469 3.889 1 85.5 37 GLY B CA 1
ATOM 2623 C C . GLY B 1 37 ? 9.117 31.922 2.848 1 85.5 37 GLY B C 1
ATOM 2624 O O . GLY B 1 37 ? 9.039 32.312 1.676 1 85.5 37 GLY B O 1
ATOM 2625 N N . SER B 1 38 ? 10.133 31.172 3.404 1 82.12 38 SER B N 1
ATOM 2626 C CA . SER B 1 38 ? 11.102 30.562 2.498 1 82.12 38 SER B CA 1
ATOM 2627 C C . SER B 1 38 ? 10.445 29.5 1.628 1 82.12 38 SER B C 1
ATOM 2629 O O . SER B 1 38 ? 10.867 29.266 0.491 1 82.12 38 SER B O 1
ATOM 2631 N N . PHE B 1 39 ? 9.531 28.844 2.139 1 92.12 39 PHE B N 1
ATOM 2632 C CA . PHE B 1 39 ? 8.719 27.891 1.385 1 92.12 39 PHE B CA 1
ATOM 2633 C C . PHE B 1 39 ? 7.508 28.594 0.773 1 92.12 39 PHE B C 1
ATOM 2635 O O . PHE B 1 39 ? 6.484 28.766 1.438 1 92.12 39 PHE B O 1
ATOM 2642 N N . ARG B 1 40 ? 7.562 28.906 -0.509 1 92.94 40 ARG B N 1
ATOM 2643 C CA . ARG B 1 40 ? 6.715 29.922 -1.117 1 92.94 40 ARG B CA 1
ATOM 2644 C C . ARG B 1 40 ? 5.418 29.312 -1.643 1 92.94 40 ARG B C 1
ATOM 2646 O O . ARG B 1 40 ? 5.359 28.109 -1.917 1 92.94 40 ARG B O 1
ATOM 2653 N N . HIS B 1 41 ? 4.449 30.188 -1.73 1 96.31 41 HIS B N 1
ATOM 2654 C CA . HIS B 1 41 ?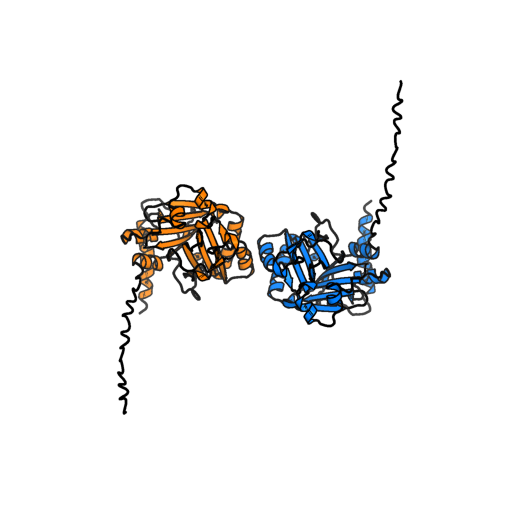 3.211 29.828 -2.408 1 96.31 41 HIS B CA 1
ATOM 2655 C C . HIS B 1 41 ? 3.428 29.672 -3.91 1 96.31 41 HIS B C 1
ATOM 2657 O O . HIS B 1 41 ? 4.031 30.547 -4.543 1 96.31 41 HIS B O 1
ATOM 2663 N N . VAL B 1 42 ? 2.969 28.578 -4.465 1 96.94 42 VAL B N 1
ATOM 2664 C CA . VAL B 1 42 ? 3.203 28.312 -5.879 1 96.94 42 VAL B CA 1
ATOM 2665 C C . VAL B 1 42 ? 1.903 27.859 -6.543 1 96.94 42 VAL B C 1
ATOM 2667 O O . VAL B 1 42 ? 0.867 27.75 -5.883 1 96.94 42 VAL B O 1
ATOM 2670 N N . ASP B 1 43 ? 1.976 27.719 -7.836 1 96.56 43 ASP B N 1
ATOM 2671 C CA . ASP B 1 43 ? 0.83 27.234 -8.602 1 96.56 43 ASP B CA 1
ATOM 2672 C C . ASP B 1 43 ? 0.489 25.797 -8.227 1 96.56 43 ASP B C 1
ATOM 2674 O O . ASP B 1 43 ? 1.384 24.969 -8.07 1 96.56 43 ASP B O 1
ATOM 2678 N N . LEU B 1 44 ? -0.737 25.484 -8.172 1 96.06 44 LEU B N 1
ATOM 2679 C CA . LEU B 1 44 ? -1.239 24.203 -7.707 1 96.06 44 LEU B CA 1
ATOM 2680 C C . LEU B 1 44 ? -0.788 23.078 -8.633 1 96.06 44 LEU B C 1
ATOM 2682 O O . LEU B 1 44 ? -0.461 21.984 -8.164 1 96.06 44 LEU B O 1
ATOM 2686 N N . GLU B 1 45 ? -0.711 23.266 -9.898 1 93.88 45 GLU B N 1
ATOM 2687 C CA . GLU B 1 45 ? -0.464 22.203 -10.867 1 93.88 45 GLU B CA 1
ATOM 2688 C C . GLU B 1 45 ? 1.005 22.172 -11.281 1 93.88 45 GLU B C 1
ATOM 2690 O O . GLU B 1 45 ? 1.569 21.094 -11.484 1 93.88 45 GLU B O 1
ATOM 2695 N N . THR B 1 46 ? 1.599 23.328 -11.297 1 94.56 46 THR B N 1
ATOM 2696 C CA . THR B 1 46 ? 2.916 23.375 -11.922 1 94.56 46 THR B CA 1
ATOM 2697 C C . THR B 1 46 ? 3.971 23.859 -10.922 1 94.56 46 THR B C 1
ATOM 2699 O O . THR B 1 46 ? 5.164 23.859 -11.234 1 94.56 46 THR B O 1
ATOM 2702 N N . GLY B 1 47 ? 3.518 24.297 -9.812 1 95.81 47 GLY B N 1
ATOM 2703 C CA . GLY B 1 47 ? 4.438 24.891 -8.852 1 95.81 47 GLY B CA 1
ATOM 2704 C C . GLY B 1 47 ? 5.5 23.906 -8.375 1 95.81 47 GLY B C 1
ATOM 2705 O O . GLY B 1 47 ? 5.25 22.703 -8.289 1 95.81 47 GLY B O 1
ATOM 2706 N N . THR B 1 48 ? 6.691 24.469 -8.141 1 96.19 48 THR B N 1
ATOM 2707 C CA . THR B 1 48 ? 7.789 23.703 -7.566 1 96.19 48 THR B CA 1
ATOM 2708 C C . THR B 1 48 ? 8.383 24.422 -6.359 1 96.19 48 THR B C 1
ATOM 2710 O O . THR B 1 48 ? 8.312 25.641 -6.262 1 96.19 48 THR B O 1
ATOM 2713 N N . ASN B 1 49 ? 8.891 23.547 -5.496 1 96.5 49 ASN B N 1
ATOM 2714 C CA . ASN B 1 49 ? 9.547 24.031 -4.281 1 96.5 49 ASN B CA 1
ATOM 2715 C C . ASN B 1 49 ? 8.672 25.031 -3.535 1 96.5 49 ASN B C 1
ATOM 2717 O O . ASN B 1 49 ? 9.102 26.156 -3.252 1 96.5 49 ASN B O 1
ATOM 2721 N N . GLY B 1 50 ? 7.484 24.609 -3.232 1 97.25 50 GLY B N 1
ATOM 2722 C CA . GLY B 1 50 ? 6.531 25.469 -2.551 1 97.25 50 GLY B CA 1
ATOM 2723 C C . GLY B 1 50 ? 5.25 24.75 -2.162 1 97.25 50 GLY B C 1
ATOM 2724 O O . GLY B 1 50 ? 5.207 23.516 -2.139 1 97.25 50 GLY B O 1
ATOM 2725 N N . TRP B 1 51 ? 4.355 25.5 -1.735 1 97.88 51 TRP B N 1
ATOM 2726 C CA . TRP B 1 51 ? 3.08 24.953 -1.288 1 97.88 51 TRP B CA 1
ATOM 2727 C C . TRP B 1 51 ? 1.92 25.609 -2.035 1 97.88 51 TRP B C 1
ATOM 2729 O O . TRP B 1 51 ? 2.078 26.672 -2.631 1 97.88 51 TRP B O 1
ATOM 2739 N N . ALA B 1 52 ? 0.805 24.984 -2.084 1 97.81 52 ALA B N 1
ATOM 2740 C CA . ALA B 1 52 ? -0.452 25.453 -2.656 1 97.81 52 ALA B CA 1
ATOM 2741 C C . ALA B 1 52 ? -1.646 24.953 -1.853 1 97.81 52 ALA B C 1
ATOM 2743 O O . ALA B 1 52 ? -1.479 24.234 -0.859 1 97.81 52 ALA B O 1
ATOM 2744 N N . SER B 1 53 ? -2.779 25.438 -2.156 1 96.94 53 SER B N 1
ATOM 2745 C CA . SER B 1 53 ? -4.016 25.016 -1.507 1 96.94 53 SER B CA 1
ATOM 2746 C C . SER B 1 53 ? -4.871 24.156 -2.439 1 96.94 53 SER B C 1
ATOM 2748 O O . SER B 1 53 ? -5.492 24.672 -3.369 1 96.94 53 SER B O 1
ATOM 2750 N N . PRO B 1 54 ? -4.906 22.906 -2.154 1 97.94 54 PRO B N 1
ATOM 2751 C CA . PRO B 1 54 ? -5.754 22.062 -3.002 1 97.94 54 PRO B CA 1
ATOM 2752 C C . PRO B 1 54 ? -7.242 22.234 -2.689 1 97.94 54 PRO B C 1
ATOM 2754 O O . PRO B 1 54 ? -7.602 22.688 -1.6 1 97.94 54 PRO B O 1
ATOM 2757 N N . PRO B 1 55 ? -8.086 21.922 -3.686 1 97.12 55 PRO B N 1
ATOM 2758 C CA . PRO B 1 55 ? -9.508 21.906 -3.346 1 97.12 55 PRO B CA 1
ATOM 2759 C C . PRO B 1 55 ? -9.859 20.844 -2.301 1 97.12 55 PRO B C 1
ATOM 2761 O O . PRO B 1 55 ? -9.281 19.75 -2.309 1 97.12 55 PRO B O 1
ATOM 2764 N N . GLY B 1 56 ? -10.773 21.25 -1.455 1 97.81 56 GLY B N 1
ATOM 2765 C CA . GLY B 1 56 ? -11.125 20.328 -0.383 1 97.81 56 GLY B CA 1
ATOM 2766 C C . GLY B 1 56 ? -11.719 19.016 -0.883 1 97.81 56 GLY B C 1
ATOM 2767 O O . GLY B 1 56 ? -11.648 18 -0.201 1 97.81 56 GLY B O 1
ATOM 2768 N N . ASN B 1 57 ? -12.219 19 -2.047 1 97.44 57 ASN B N 1
ATOM 2769 C CA . ASN B 1 57 ? -12.93 17.859 -2.584 1 97.44 57 ASN B CA 1
ATOM 2770 C C . ASN B 1 57 ? -11.969 16.719 -2.955 1 97.44 57 ASN B C 1
ATOM 2772 O O . ASN B 1 57 ? -12.406 15.609 -3.258 1 97.44 57 ASN B O 1
ATOM 2776 N N . VAL B 1 58 ? -10.711 16.969 -2.928 1 97.12 58 VAL B N 1
ATOM 2777 C CA . VAL B 1 58 ? -9.758 15.898 -3.201 1 97.12 58 VAL B CA 1
ATOM 2778 C C . VAL B 1 58 ? -9.719 14.93 -2.021 1 97.12 58 VAL B C 1
ATOM 2780 O O . VAL B 1 58 ? -9.203 13.82 -2.143 1 97.12 58 VAL B O 1
ATOM 2783 N N . PHE B 1 59 ? -10.25 15.367 -0.909 1 98.06 59 PHE B N 1
ATOM 2784 C CA . PHE B 1 59 ? -10.281 14.523 0.283 1 98.06 59 PHE B CA 1
ATOM 2785 C C . PHE B 1 59 ? -11.68 13.945 0.492 1 98.06 59 PHE B C 1
ATOM 2787 O O . PHE B 1 59 ? -12.672 14.547 0.095 1 98.06 59 PHE B O 1
ATOM 2794 N N . SER B 1 60 ? -11.719 12.812 1.105 1 97.94 60 SER B N 1
ATOM 2795 C CA . SER B 1 60 ? -12.969 12.164 1.48 1 97.94 60 SER B CA 1
ATOM 2796 C C . SER B 1 60 ? -13.109 12.07 2.996 1 97.94 60 SER B C 1
ATOM 2798 O O . SER B 1 60 ? -12.227 11.547 3.68 1 97.94 60 SER B O 1
ATOM 2800 N N . LEU B 1 61 ? -14.227 12.57 3.455 1 98.25 61 LEU B N 1
ATOM 2801 C CA . LEU B 1 61 ? -14.477 12.609 4.891 1 98.25 61 LEU B CA 1
ATOM 2802 C C . LEU B 1 61 ? -15.742 11.828 5.242 1 98.25 61 LEU B C 1
ATOM 2804 O O . LEU B 1 61 ? -16.547 11.508 4.359 1 98.25 61 LEU B O 1
ATOM 2808 N N . ARG B 1 62 ? -15.883 11.562 6.523 1 97.88 62 ARG B N 1
ATOM 2809 C CA . ARG B 1 62 ? -17.094 10.914 7.004 1 97.88 62 ARG B CA 1
ATOM 2810 C C . ARG B 1 62 ? -18.328 11.797 6.758 1 97.88 62 ARG B C 1
ATOM 2812 O O . ARG B 1 62 ? -18.359 12.953 7.18 1 97.88 62 ARG B O 1
ATOM 2819 N N . SER B 1 63 ? -19.297 11.188 6.133 1 97.38 63 SER B N 1
ATOM 2820 C CA . SER B 1 63 ? -20.516 11.914 5.789 1 97.38 63 SER B CA 1
ATOM 2821 C C . SER B 1 63 ? -21.5 11.938 6.965 1 97.38 63 SER B C 1
ATOM 2823 O O . SER B 1 63 ? -21.188 11.453 8.047 1 97.38 63 SER B O 1
ATOM 2825 N N . HIS B 1 64 ? -22.688 12.492 6.785 1 96.25 64 HIS B N 1
ATOM 2826 C CA . HIS B 1 64 ? -23.703 12.688 7.812 1 96.25 64 HIS B CA 1
ATOM 2827 C C . HIS B 1 64 ? -24.141 11.359 8.414 1 96.25 64 HIS B C 1
ATOM 2829 O O . HIS B 1 64 ? -24.469 11.281 9.594 1 96.25 64 HIS B O 1
ATOM 2835 N N . ASN B 1 65 ? -24.141 10.359 7.609 1 94.88 65 ASN B N 1
ATOM 2836 C CA . ASN B 1 65 ? -24.641 9.062 8.07 1 94.88 65 ASN B CA 1
ATOM 2837 C C . ASN B 1 65 ? -23.531 8.008 8.055 1 94.88 65 ASN B C 1
ATOM 2839 O O . ASN B 1 65 ? -23.812 6.828 7.828 1 94.88 65 ASN B O 1
ATOM 2843 N N . TYR B 1 66 ? -22.422 8.305 8.266 1 97.12 66 TYR B N 1
ATOM 2844 C CA . TYR B 1 66 ? -21.266 7.438 8.102 1 97.12 66 TYR B CA 1
ATOM 2845 C C . TYR B 1 66 ? -21.359 6.219 9.008 1 97.12 66 TYR B C 1
ATOM 2847 O O . TYR B 1 66 ? -21.031 5.105 8.594 1 97.12 66 TYR B O 1
ATOM 2855 N N . PHE B 1 67 ? -21.75 6.398 10.18 1 95.75 67 PHE B N 1
ATOM 2856 C CA . PHE B 1 67 ? -21.703 5.289 11.125 1 95.75 67 PHE B CA 1
ATOM 2857 C C . PHE B 1 67 ? -22.719 4.223 10.758 1 95.75 67 PHE B C 1
ATOM 2859 O O . PHE B 1 67 ? -22.594 3.062 11.148 1 95.75 67 PHE B O 1
ATOM 2866 N N . THR B 1 68 ? -23.688 4.562 9.992 1 93.62 68 THR B N 1
ATOM 2867 C CA . THR B 1 68 ? -24.672 3.613 9.508 1 93.62 68 THR B CA 1
ATOM 2868 C C . THR B 1 68 ? -24.297 3.088 8.125 1 93.62 68 THR B C 1
ATOM 2870 O O . THR B 1 68 ? -24.359 1.883 7.875 1 93.62 68 THR B O 1
ATOM 2873 N N . THR B 1 69 ? -23.859 3.994 7.27 1 92.06 69 THR B N 1
ATOM 2874 C CA . THR B 1 69 ? -23.672 3.643 5.867 1 92.06 69 THR B CA 1
ATOM 2875 C C . THR B 1 69 ? -22.219 3.35 5.566 1 92.06 69 THR B C 1
ATOM 2877 O O . THR B 1 69 ? -21.891 2.723 4.551 1 92.06 69 THR B O 1
ATOM 2880 N N . LYS B 1 70 ? -21.328 3.896 6.348 1 92.5 70 LYS B N 1
ATOM 2881 C CA . LYS B 1 70 ? -19.875 3.807 6.16 1 92.5 70 LYS B CA 1
ATOM 2882 C C . LYS B 1 70 ? -19.453 4.484 4.859 1 92.5 70 LYS B C 1
ATOM 2884 O O . LYS B 1 70 ? -18.438 4.109 4.262 1 92.5 70 LYS B O 1
ATOM 2889 N N . GLN B 1 71 ? -20.234 5.477 4.453 1 93.88 71 GLN B N 1
ATOM 2890 C CA . GLN B 1 71 ? -19.953 6.211 3.229 1 93.88 71 GLN B CA 1
ATOM 2891 C C . GLN B 1 71 ? -19.266 7.547 3.535 1 93.88 71 GLN B C 1
ATOM 2893 O O . GLN B 1 71 ? -19.656 8.242 4.473 1 93.88 71 GLN B O 1
ATOM 2898 N N . LYS B 1 72 ? -18.312 7.828 2.748 1 97 72 LYS B N 1
ATOM 2899 C CA . LYS B 1 72 ? -17.625 9.109 2.855 1 97 72 LYS B CA 1
ATOM 2900 C C . LYS B 1 72 ? -18.078 10.078 1.765 1 97 72 LYS B C 1
ATOM 2902 O O . LYS B 1 72 ? -18.75 9.672 0.806 1 97 72 LYS B O 1
ATOM 2907 N N . SER B 1 73 ? -17.828 11.305 1.978 1 97.19 73 SER B N 1
ATOM 2908 C CA . SER B 1 73 ? -18.156 12.352 1.021 1 97.19 73 SER B CA 1
ATOM 2909 C C . SER B 1 73 ? -17 13.32 0.833 1 97.19 73 SER B C 1
ATOM 2911 O O . SER B 1 73 ? -16.078 13.367 1.656 1 97.19 73 SER B O 1
ATOM 2913 N N . PRO B 1 74 ? -17.047 14.047 -0.333 1 97.25 74 PRO B N 1
ATOM 2914 C CA . PRO B 1 74 ? -16 15.062 -0.522 1 97.25 74 PRO B CA 1
ATOM 2915 C C . PRO B 1 74 ? -15.961 16.078 0.615 1 97.25 74 PRO B C 1
ATOM 2917 O O . PRO B 1 74 ? -17 16.438 1.169 1 97.25 74 PRO B O 1
ATOM 2920 N N . GLY B 1 75 ? -14.758 16.547 0.937 1 96.5 75 GLY B N 1
ATOM 2921 C CA . GLY B 1 75 ? -14.516 17.375 2.115 1 96.5 75 GLY B CA 1
ATOM 2922 C C . GLY B 1 75 ? -15.148 18.75 2.025 1 96.5 75 GLY B C 1
ATOM 2923 O O . GLY B 1 75 ? -15.5 19.344 3.047 1 96.5 75 GLY B O 1
ATOM 2924 N N . GLY B 1 76 ? -15.219 19.328 0.814 1 95.69 76 GLY B N 1
ATOM 2925 C CA . GLY B 1 76 ? -15.805 20.656 0.655 1 95.69 76 GLY B CA 1
ATOM 2926 C C . GLY B 1 76 ? -14.875 21.781 1.097 1 95.69 76 GLY B C 1
ATOM 2927 O O . GLY B 1 76 ? -13.664 21.719 0.872 1 95.69 76 GLY B O 1
ATOM 2928 N N . ASP B 1 77 ? -15.477 22.812 1.774 1 95.56 77 ASP B N 1
ATOM 2929 C CA . ASP B 1 77 ? -14.719 24 2.133 1 95.56 77 ASP B CA 1
ATOM 2930 C C . ASP B 1 77 ? -13.906 23.781 3.402 1 95.56 77 ASP B C 1
ATOM 2932 O O . ASP B 1 77 ? -14.352 23.078 4.32 1 95.56 77 ASP B O 1
ATOM 2936 N N . TYR B 1 78 ? -12.82 24.469 3.395 1 97.31 78 TYR B N 1
ATOM 2937 C CA . TYR B 1 78 ? -12 24.484 4.598 1 97.31 78 TYR B CA 1
ATOM 2938 C C . TYR B 1 78 ? -12.578 25.422 5.648 1 97.31 78 TYR B C 1
ATOM 2940 O O . TYR B 1 78 ? -13.062 26.516 5.316 1 97.31 78 TYR B O 1
ATOM 2948 N N . LEU B 1 79 ? -12.461 25 6.895 1 97.44 79 LEU B N 1
ATOM 2949 C CA . LEU B 1 79 ? -12.852 25.891 7.984 1 97.44 79 LEU B CA 1
ATOM 2950 C C . LEU B 1 79 ? -11.867 27.047 8.109 1 97.44 79 LEU B C 1
ATOM 2952 O O . LEU B 1 79 ? -12.258 28.172 8.43 1 97.44 79 LEU B O 1
ATOM 2956 N N . LEU B 1 80 ? -10.617 26.75 7.938 1 97.5 80 LEU B N 1
ATOM 2957 C CA . LEU B 1 80 ? -9.562 27.75 8.008 1 97.5 80 LEU B CA 1
ATOM 2958 C C . LEU B 1 80 ? -8.742 27.781 6.723 1 97.5 80 LEU B C 1
ATOM 2960 O O . LEU B 1 80 ? -8.586 26.75 6.059 1 97.5 80 LEU B O 1
ATOM 2964 N N . SER B 1 81 ? -8.219 28.969 6.453 1 95.56 81 SER B N 1
ATOM 2965 C CA . SER B 1 81 ? -7.43 29.141 5.234 1 95.56 81 SER B CA 1
ATOM 2966 C C . SER B 1 81 ? -5.938 28.984 5.516 1 95.56 81 SER B C 1
ATOM 2968 O O . SER B 1 81 ? -5.449 29.438 6.551 1 95.56 81 SER B O 1
ATOM 2970 N N . LEU B 1 82 ? -5.281 28.375 4.578 1 96.81 82 LEU B N 1
ATOM 2971 C CA . LEU B 1 82 ? -3.834 28.25 4.695 1 96.81 82 LEU B CA 1
ATOM 2972 C C . LEU B 1 82 ? -3.152 29.609 4.566 1 96.81 82 LEU B C 1
ATOM 2974 O O . LEU B 1 82 ? -3.209 30.234 3.506 1 96.81 82 LEU B O 1
ATOM 2978 N N . ALA B 1 83 ? -2.516 30.016 5.59 1 95.75 83 ALA B N 1
ATOM 2979 C CA . ALA B 1 83 ? -1.933 31.359 5.637 1 95.75 83 ALA B CA 1
ATOM 2980 C C . ALA B 1 83 ? -0.433 31.312 5.359 1 95.75 83 ALA B C 1
ATOM 2982 O O . ALA B 1 83 ? 0.151 32.312 4.902 1 95.75 83 ALA B O 1
ATOM 2983 N N . ALA B 1 84 ? 0.152 30.203 5.66 1 96.69 84 ALA B N 1
ATOM 2984 C CA . ALA B 1 84 ? 1.59 30.062 5.441 1 96.69 84 ALA B CA 1
ATOM 2985 C C . ALA B 1 84 ? 2.035 28.625 5.664 1 96.69 84 ALA B C 1
ATOM 2987 O O . ALA B 1 84 ? 1.333 27.844 6.309 1 96.69 84 ALA B O 1
ATOM 2988 N N . VAL B 1 85 ? 3.143 28.312 5.113 1 97.56 85 VAL B N 1
ATOM 2989 C CA . VAL B 1 85 ? 3.873 27.078 5.379 1 97.56 85 VAL B CA 1
ATOM 2990 C C . VAL B 1 85 ? 5.355 27.375 5.562 1 97.56 85 VAL B C 1
ATOM 2992 O O . VAL B 1 85 ? 5.949 28.125 4.773 1 97.56 85 VAL B O 1
ATOM 2995 N N . ASP B 1 86 ? 5.918 26.812 6.582 1 96.69 86 ASP B N 1
ATOM 2996 C CA . ASP B 1 86 ? 7.344 27 6.812 1 96.69 86 ASP B CA 1
ATOM 2997 C C . ASP B 1 86 ? 8.094 25.672 6.809 1 96.69 86 ASP B C 1
ATOM 2999 O O . ASP B 1 86 ? 7.613 24.688 7.359 1 96.69 86 ASP B O 1
ATOM 3003 N N . TRP B 1 87 ? 9.141 25.688 6.109 1 96.25 87 TRP B N 1
ATOM 3004 C CA . TRP B 1 87 ? 10.164 24.656 6.145 1 96.25 87 TRP B CA 1
ATOM 3005 C C . TRP B 1 87 ? 11.422 25.141 6.848 1 96.25 87 TRP B C 1
ATOM 3007 O O . TRP B 1 87 ? 12.156 25.984 6.309 1 96.25 87 TRP B O 1
ATOM 3017 N N . LEU B 1 88 ? 11.641 24.578 8.07 1 95.31 88 LEU B N 1
ATOM 3018 C CA . LEU B 1 88 ? 12.68 25.109 8.945 1 95.31 88 LEU B CA 1
ATOM 3019 C C . LEU B 1 88 ? 13.719 24.047 9.281 1 95.31 88 LEU B C 1
ATOM 3021 O O . LEU B 1 88 ? 13.406 22.859 9.273 1 95.31 88 LEU B O 1
ATOM 3025 N N . LYS B 1 89 ? 14.859 24.547 9.516 1 93.88 89 LYS B N 1
ATOM 3026 C CA . LYS B 1 89 ? 15.961 23.672 9.938 1 93.88 89 LYS B CA 1
ATOM 3027 C C . LYS B 1 89 ? 16.672 24.25 11.156 1 93.88 89 LYS B C 1
ATOM 3029 O O . LYS B 1 89 ? 16.906 25.453 11.234 1 93.88 89 LYS B O 1
ATOM 3034 N N . SER B 1 90 ? 16.875 23.375 12.133 1 90.94 90 SER B N 1
ATOM 3035 C CA . SER B 1 90 ? 17.656 23.734 13.305 1 90.94 90 SER B CA 1
ATOM 3036 C C . SER B 1 90 ? 18.75 22.703 13.57 1 90.94 90 SER B C 1
ATOM 3038 O O . SER B 1 90 ? 18.547 21.5 13.398 1 90.94 90 SER B O 1
ATOM 3040 N N . THR B 1 91 ? 19.969 23.125 13.953 1 83.44 91 THR B N 1
ATOM 3041 C CA . THR B 1 91 ? 21.109 22.219 14.125 1 83.44 91 THR B CA 1
ATOM 3042 C C . THR B 1 91 ? 21.172 21.703 15.562 1 83.44 91 THR B C 1
ATOM 3044 O O . THR B 1 91 ? 21.828 20.703 15.828 1 83.44 91 THR B O 1
ATOM 3047 N N . THR B 1 92 ? 20.469 22.266 16.359 1 82.69 92 THR B N 1
ATOM 3048 C CA . THR B 1 92 ? 20.656 21.922 17.75 1 82.69 92 THR B CA 1
ATOM 3049 C C . THR B 1 92 ? 19.516 21.047 18.25 1 82.69 92 THR B C 1
ATOM 3051 O O . THR B 1 92 ? 19.75 19.938 18.75 1 82.69 92 THR B O 1
ATOM 3054 N N . ASN B 1 93 ? 18.297 21.578 18.172 1 85.69 93 ASN B N 1
ATOM 3055 C CA . ASN B 1 93 ? 17.141 20.859 18.688 1 85.69 93 ASN B CA 1
ATOM 3056 C C . ASN B 1 93 ? 15.914 21.062 17.812 1 85.69 93 ASN B C 1
ATOM 3058 O O . ASN B 1 93 ? 15.852 22.016 17.031 1 85.69 93 ASN B O 1
ATOM 3062 N N . LYS B 1 94 ? 15.039 20.094 17.969 1 88.81 94 LYS B N 1
ATOM 3063 C CA . LYS B 1 94 ? 13.75 20.344 17.344 1 88.81 94 LYS B CA 1
ATOM 3064 C C . LYS B 1 94 ? 13.078 21.578 17.938 1 88.81 94 LYS B C 1
ATOM 3066 O O . LYS B 1 94 ? 13.297 21.922 19.109 1 88.81 94 LYS B O 1
ATOM 3071 N N . LEU B 1 95 ? 12.266 22.25 17.172 1 93 95 LEU B N 1
ATOM 3072 C CA . LEU B 1 95 ? 11.586 23.469 17.609 1 93 95 LEU B CA 1
ATOM 3073 C C . LEU B 1 95 ? 10.188 23.141 18.125 1 93 95 LEU B C 1
ATOM 3075 O O . LEU B 1 95 ? 9.344 22.641 17.375 1 93 95 LEU B O 1
ATOM 3079 N N . ASP B 1 96 ? 10 23.344 19.375 1 95 96 ASP B N 1
ATOM 3080 C CA . ASP B 1 96 ? 8.688 23.188 19.984 1 95 96 ASP B CA 1
ATOM 3081 C C . ASP B 1 96 ? 7.934 24.516 20.016 1 95 96 ASP B C 1
ATOM 3083 O O . ASP B 1 96 ? 8.555 25.594 20.031 1 95 96 ASP B O 1
ATOM 3087 N N . HIS B 1 97 ? 6.629 24.406 19.984 1 97.5 97 HIS B N 1
ATOM 3088 C CA . HIS B 1 97 ? 5.789 25.578 20.219 1 97.5 97 HIS B CA 1
ATOM 3089 C C . HIS B 1 97 ? 6.281 26.766 19.406 1 97.5 97 HIS B C 1
ATOM 3091 O O . HIS B 1 97 ? 6.559 27.828 19.969 1 97.5 97 HIS B O 1
ATOM 3097 N N . ILE B 1 98 ? 6.238 26.578 18.141 1 96.25 98 ILE B N 1
ATOM 3098 C CA . ILE B 1 98 ? 6.84 27.5 17.188 1 96.25 98 ILE B CA 1
ATOM 3099 C C . ILE B 1 98 ? 6.184 28.875 17.312 1 96.25 98 ILE B C 1
ATOM 3101 O O . ILE B 1 98 ? 6.84 29.906 17.141 1 96.25 98 ILE B O 1
ATOM 3105 N N . LEU B 1 99 ? 4.918 28.953 17.625 1 97.06 99 LEU B N 1
ATOM 3106 C CA . LEU B 1 99 ? 4.191 30.219 17.641 1 97.06 99 LEU B CA 1
ATOM 3107 C C . LEU B 1 99 ? 4.508 31.016 18.906 1 97.06 99 LEU B C 1
ATOM 3109 O O . LEU B 1 99 ? 4.145 32.188 19.016 1 97.06 99 LEU B O 1
ATOM 3113 N N . SER B 1 100 ? 5.133 30.406 19.859 1 95.88 100 SER B N 1
ATOM 3114 C CA . SER B 1 100 ? 5.547 31.125 21.047 1 95.88 100 SER B CA 1
ATOM 3115 C C . SER B 1 100 ? 6.879 31.844 20.844 1 95.88 100 SER B C 1
ATOM 3117 O O . SER B 1 100 ? 7.273 32.688 21.641 1 95.88 100 SER B O 1
ATOM 3119 N N . ARG B 1 101 ? 7.551 31.531 19.797 1 93.25 101 ARG B N 1
ATOM 3120 C CA . ARG B 1 101 ? 8.875 32.094 19.547 1 93.25 101 ARG B CA 1
ATOM 3121 C C . ARG B 1 101 ? 8.781 33.562 19.156 1 93.25 101 ARG B C 1
ATOM 3123 O O . ARG B 1 101 ? 7.918 33.938 18.359 1 93.25 101 ARG B O 1
ATOM 3130 N N . PRO B 1 102 ? 9.727 34.281 19.609 1 89.44 102 PRO B N 1
ATOM 3131 C CA . PRO B 1 102 ? 9.695 35.688 19.281 1 89.44 102 PRO B CA 1
ATOM 3132 C C . PRO B 1 102 ? 10.023 35.969 17.828 1 89.44 102 PRO B C 1
ATOM 3134 O O . PRO B 1 102 ? 9.625 37 17.281 1 89.44 102 PRO B O 1
ATOM 3137 N N . ASP B 1 103 ? 10.719 35.062 17.141 1 88.81 103 ASP B N 1
ATOM 3138 C CA . ASP B 1 103 ? 11.141 35.312 15.773 1 88.81 103 ASP B CA 1
ATOM 3139 C C . ASP B 1 103 ? 10.18 34.656 14.781 1 88.81 103 ASP B C 1
ATOM 3141 O O . ASP B 1 103 ? 10.469 34.594 13.586 1 88.81 103 ASP B O 1
ATOM 3145 N N . ASN B 1 104 ? 9.117 34.188 15.289 1 93.25 104 ASN B N 1
ATOM 3146 C CA . ASN B 1 104 ? 8.156 33.594 14.367 1 93.25 104 ASN B CA 1
ATOM 3147 C C . ASN B 1 104 ? 7.473 34.656 13.508 1 93.25 104 ASN B C 1
ATOM 3149 O O . ASN B 1 104 ? 6.801 35.531 14.023 1 93.25 104 ASN B O 1
ATOM 3153 N N . ARG B 1 105 ? 7.602 34.469 12.266 1 92.56 105 ARG B N 1
ATOM 3154 C CA . ARG B 1 105 ? 7.156 35.5 11.328 1 92.56 105 ARG B CA 1
ATOM 3155 C C . ARG B 1 105 ? 5.633 35.594 11.281 1 92.56 105 ARG B C 1
ATOM 3157 O O . ARG B 1 105 ? 5.066 36.656 11.016 1 92.56 105 ARG B O 1
ATOM 3164 N N . VAL B 1 106 ? 4.961 34.531 11.477 1 94.5 106 VAL B N 1
ATOM 3165 C CA . VAL B 1 106 ? 3.512 34.5 11.305 1 94.5 106 VAL B CA 1
ATOM 3166 C C . VAL B 1 106 ? 2.83 35.188 12.484 1 94.5 106 VAL B C 1
ATOM 3168 O O . VAL B 1 106 ? 1.966 36.031 12.297 1 94.5 106 VAL B O 1
ATOM 3171 N N . ILE B 1 107 ? 3.209 34.844 13.656 1 91.81 107 ILE B N 1
ATOM 3172 C CA . ILE B 1 107 ? 2.615 35.438 14.836 1 91.81 107 ILE B CA 1
ATOM 3173 C C . ILE B 1 107 ? 2.932 36.938 14.852 1 91.81 107 ILE B C 1
ATOM 3175 O O . ILE B 1 107 ? 2.105 37.75 15.281 1 91.81 107 ILE B O 1
ATOM 3179 N N . HIS B 1 108 ? 4.113 37.312 14.445 1 91.88 108 HIS B N 1
ATOM 3180 C CA . HIS B 1 108 ? 4.484 38.719 14.367 1 91.88 108 HIS B CA 1
ATOM 3181 C C . HIS B 1 108 ? 3.574 39.469 13.414 1 91.88 108 HIS B C 1
ATOM 3183 O O . HIS B 1 108 ? 3.145 40.594 13.719 1 91.88 108 HIS B O 1
ATOM 3189 N N . ALA B 1 109 ? 3.4 38.844 12.297 1 92.81 109 ALA B N 1
ATOM 3190 C CA . ALA B 1 109 ? 2.518 39.469 11.32 1 92.81 109 ALA B CA 1
ATOM 3191 C C . ALA B 1 109 ? 1.107 39.625 11.875 1 92.81 109 ALA B C 1
ATOM 3193 O O . ALA B 1 109 ? 0.481 40.688 11.703 1 92.81 109 ALA B O 1
ATOM 3194 N N . LEU B 1 110 ? 0.61 38.656 12.531 1 91.69 110 LEU B N 1
ATOM 3195 C CA . LEU B 1 110 ? -0.726 38.719 13.117 1 91.69 110 LEU B CA 1
ATOM 3196 C C . LEU B 1 110 ? -0.827 39.812 14.164 1 91.69 110 LEU B C 1
ATOM 3198 O O . LEU B 1 110 ? -1.747 40.625 14.125 1 91.69 110 LEU B O 1
ATOM 3202 N N . LYS B 1 111 ? 0.098 39.875 15.031 1 89.12 111 LYS B N 1
ATOM 3203 C CA . LYS B 1 111 ? 0.071 40.812 16.141 1 89.12 111 LYS B CA 1
ATOM 3204 C C . LYS B 1 111 ? 0.215 42.25 15.656 1 89.12 111 LYS B C 1
ATOM 3206 O O . LYS B 1 111 ? -0.432 43.156 16.172 1 89.12 111 LYS B O 1
ATOM 3211 N N . THR B 1 112 ? 1.049 42.406 14.734 1 89.5 112 THR B N 1
ATOM 3212 C CA . THR B 1 112 ? 1.297 43.75 14.211 1 89.5 112 THR B CA 1
ATOM 3213 C C . THR B 1 112 ? 0.074 44.281 13.461 1 89.5 112 THR B C 1
ATOM 3215 O O . THR B 1 112 ? -0.149 45.469 13.398 1 89.5 112 THR B O 1
ATOM 3218 N N . SER B 1 113 ? -0.68 43.438 12.922 1 88.56 113 SER B N 1
ATOM 3219 C CA . SER B 1 113 ? -1.854 43.812 12.148 1 88.56 113 SER B CA 1
ATOM 3220 C C . SER B 1 113 ? -3.033 44.125 13.062 1 88.56 113 SER B C 1
ATOM 3222 O O . SER B 1 113 ? -4.023 44.719 12.625 1 88.56 113 SER B O 1
ATOM 3224 N N . HIS B 1 114 ? -2.998 43.844 14.305 1 82 114 HIS B N 1
ATOM 3225 C CA . HIS B 1 114 ? -4.098 44 15.258 1 82 114 HIS B CA 1
ATOM 3226 C C . HIS B 1 114 ? -5.352 43.281 14.758 1 82 114 HIS B C 1
ATOM 3228 O O . HIS B 1 114 ? -6.461 43.812 14.906 1 82 114 HIS B O 1
ATOM 3234 N N . SER B 1 115 ? -5.066 42.281 14.047 1 82.25 115 SER B N 1
ATOM 3235 C CA . SER B 1 115 ? -6.164 41.469 13.547 1 82.25 115 SER B CA 1
ATOM 3236 C C . SER B 1 115 ? -6.727 40.562 14.648 1 82.25 115 SER B C 1
ATOM 3238 O O . SER B 1 115 ? -6.008 40.188 15.57 1 82.25 115 SER B O 1
ATOM 3240 N N . ARG B 1 116 ? -7.984 40.312 14.641 1 85 116 ARG B N 1
ATOM 3241 C CA . ARG B 1 116 ? -8.633 39.406 15.586 1 85 116 ARG B CA 1
ATOM 3242 C C . ARG B 1 116 ? -8.695 38 15.031 1 85 116 ARG B C 1
ATOM 3244 O O . ARG B 1 116 ? -9.578 37.219 15.398 1 85 116 ARG B O 1
ATOM 3251 N N . SER B 1 117 ? -7.832 37.719 14.18 1 91.44 117 SER B N 1
ATOM 3252 C CA . SER B 1 117 ? -7.785 36.406 13.539 1 91.44 117 SER B CA 1
ATOM 3253 C C . SER B 1 117 ? -7.258 35.344 14.492 1 91.44 117 SER B C 1
ATOM 3255 O O . SER B 1 117 ? -6.684 35.656 15.531 1 91.44 117 SER B O 1
ATOM 3257 N N . PHE B 1 118 ? -7.613 34.188 14.227 1 95.62 118 PHE B N 1
ATOM 3258 C CA . PHE B 1 118 ? -7.164 33 14.977 1 95.62 118 PHE B CA 1
ATOM 3259 C C . PHE B 1 118 ? -6.332 32.094 14.094 1 95.62 118 PHE B C 1
ATOM 3261 O O . PHE B 1 118 ? -6.672 31.875 12.93 1 95.62 118 PHE B O 1
ATOM 3268 N N . ILE B 1 119 ? -5.195 31.562 14.672 1 97.38 119 ILE B N 1
ATOM 3269 C CA . ILE B 1 119 ? -4.305 30.688 13.914 1 97.38 119 ILE B CA 1
ATOM 3270 C C . ILE B 1 119 ? -4.355 29.281 14.484 1 97.38 119 ILE B C 1
ATOM 3272 O O . ILE B 1 119 ? -4.301 29.094 15.703 1 97.38 119 ILE B O 1
ATOM 3276 N N . PHE B 1 120 ? -4.574 28.328 13.648 1 98.44 120 PHE B N 1
ATOM 3277 C CA . PHE B 1 120 ? -4.379 26.922 13.945 1 98.44 120 PHE B CA 1
ATOM 3278 C C . PHE B 1 120 ? -3.129 26.391 13.25 1 98.44 120 PHE B C 1
ATOM 3280 O O . PHE B 1 120 ? -3.072 26.312 12.023 1 98.44 120 PHE B O 1
ATOM 3287 N N . ALA B 1 121 ? -2.105 26 14.047 1 98.75 121 ALA B N 1
ATOM 3288 C CA . ALA B 1 121 ? -0.833 25.578 13.461 1 98.75 121 ALA B CA 1
ATOM 3289 C C . ALA B 1 121 ? -0.558 24.109 13.742 1 98.75 121 ALA B C 1
ATOM 3291 O O . ALA B 1 121 ? -0.901 23.594 14.812 1 98.75 121 ALA B O 1
ATOM 3292 N N . VAL B 1 122 ? -0.02 23.438 12.797 1 98.81 122 VAL B N 1
ATOM 3293 C CA . VAL B 1 122 ? 0.479 22.078 12.938 1 98.81 122 VAL B CA 1
ATOM 3294 C C . VAL B 1 122 ? 1.978 22.047 12.641 1 98.81 122 VAL B C 1
ATOM 3296 O O . VAL B 1 122 ? 2.41 22.406 11.547 1 98.81 122 VAL B O 1
ATOM 3299 N N . ASN B 1 123 ? 2.732 21.672 13.617 1 98.56 123 ASN B N 1
ATOM 3300 C CA . ASN B 1 123 ? 4.188 21.609 13.547 1 98.56 123 ASN B CA 1
ATOM 3301 C C . ASN B 1 123 ? 4.695 20.172 13.539 1 98.56 123 ASN B C 1
ATOM 3303 O O . ASN B 1 123 ? 4.754 19.531 14.586 1 98.56 123 ASN B O 1
ATOM 3307 N N . PHE B 1 124 ? 5.082 19.672 12.359 1 98.06 124 PHE B N 1
ATOM 3308 C CA . PHE B 1 124 ? 5.711 18.359 12.258 1 98.06 124 PHE B CA 1
ATOM 3309 C C . PHE B 1 124 ? 7.195 18.453 12.578 1 98.06 124 PHE B C 1
ATOM 3311 O O . PHE B 1 124 ? 7.941 19.172 11.906 1 98.06 124 PHE B O 1
ATOM 3318 N N . GLN B 1 125 ? 7.566 17.75 13.555 1 97.56 125 GLN B N 1
ATOM 3319 C CA . GLN B 1 125 ? 8.969 17.688 13.953 1 97.56 125 GLN B CA 1
ATOM 3320 C C . GLN B 1 125 ? 9.641 16.422 13.406 1 97.56 125 GLN B C 1
ATOM 3322 O O . GLN B 1 125 ? 9.305 15.312 13.812 1 97.56 125 GLN B O 1
ATOM 3327 N N . ILE B 1 126 ? 10.531 16.625 12.547 1 94.44 126 ILE B N 1
ATOM 3328 C CA . ILE B 1 126 ? 11.156 15.547 11.789 1 94.44 126 ILE B CA 1
ATOM 3329 C C . ILE B 1 126 ? 12.547 15.266 12.344 1 94.44 126 ILE B C 1
ATOM 3331 O O . ILE B 1 126 ? 13.398 16.156 12.383 1 94.44 126 ILE B O 1
ATOM 3335 N N . PRO B 1 127 ? 12.75 14.031 12.719 1 83.38 127 PRO B N 1
ATOM 3336 C CA . PRO B 1 127 ? 14.047 13.688 13.312 1 83.38 127 PRO B CA 1
ATOM 3337 C C . PRO B 1 127 ? 15.156 13.547 12.273 1 83.38 127 PRO B C 1
ATOM 3339 O O . PRO B 1 127 ? 14.875 13.289 11.094 1 83.38 127 PRO B O 1
ATOM 3342 N N . GLY B 1 128 ? 16.453 13.648 12.656 1 81.75 128 GLY B N 1
ATOM 3343 C CA . GLY B 1 128 ? 17.641 13.438 11.844 1 81.75 128 GLY B CA 1
ATOM 3344 C C . GLY B 1 128 ? 18.891 14.062 12.422 1 81.75 128 GLY B C 1
ATOM 3345 O O . GLY B 1 128 ? 18.891 14.5 13.578 1 81.75 128 GLY B O 1
ATOM 3346 N N . LYS B 1 129 ? 19.984 13.945 11.625 1 82.19 129 LYS B N 1
ATOM 3347 C CA . LYS B 1 129 ? 21.203 14.656 12.016 1 82.19 129 LYS B CA 1
ATOM 3348 C C . LYS B 1 129 ? 20.922 16.141 12.211 1 82.19 129 LYS B C 1
ATOM 3350 O O . LYS B 1 129 ? 21.406 16.75 13.164 1 82.19 129 LYS B O 1
ATOM 3355 N N . GLU B 1 130 ? 20.156 16.609 11.258 1 86.69 130 GLU B N 1
ATOM 3356 C CA . GLU B 1 130 ? 19.547 17.922 11.383 1 86.69 130 GLU B CA 1
ATOM 3357 C C . GLU B 1 130 ? 18.062 17.828 11.719 1 86.69 130 GLU B C 1
ATOM 3359 O O . GLU B 1 130 ? 17.391 16.859 11.328 1 86.69 130 GLU B O 1
ATOM 3364 N N . HIS B 1 131 ? 17.641 18.797 12.508 1 91.12 131 HIS B N 1
ATOM 3365 C CA . HIS B 1 131 ? 16.219 18.812 12.898 1 91.12 131 HIS B CA 1
ATOM 3366 C C . HIS B 1 131 ? 15.406 19.688 11.961 1 91.12 131 HIS B C 1
ATOM 3368 O O . HIS B 1 131 ? 15.68 20.891 11.836 1 91.12 131 HIS B O 1
ATOM 3374 N N . TYR B 1 132 ? 14.477 19.094 11.344 1 94.19 132 TYR B N 1
ATOM 3375 C CA . TYR B 1 132 ? 13.594 19.844 10.453 1 94.19 132 TYR B CA 1
ATOM 3376 C C . TYR B 1 132 ? 12.211 20 11.078 1 94.19 132 TYR B C 1
ATOM 3378 O O . TYR B 1 132 ? 11.773 19.172 11.867 1 94.19 132 TYR B O 1
ATOM 3386 N N . ASN B 1 133 ? 11.648 21.094 10.797 1 96.62 133 ASN B N 1
ATOM 3387 C CA . ASN B 1 133 ? 10.25 21.359 11.125 1 96.62 133 ASN B CA 1
ATOM 3388 C C . ASN B 1 133 ? 9.453 21.766 9.898 1 96.62 133 ASN B C 1
ATOM 3390 O O . ASN B 1 133 ? 9.875 22.625 9.125 1 96.62 133 ASN B O 1
ATOM 3394 N N . PHE B 1 134 ? 8.406 21.078 9.695 1 97.06 134 PHE B N 1
ATOM 3395 C CA . PHE B 1 134 ? 7.441 21.438 8.664 1 97.06 134 PHE B CA 1
ATOM 3396 C C . PHE B 1 134 ? 6.156 21.969 9.281 1 97.06 134 PHE B C 1
ATOM 3398 O O . PHE B 1 134 ? 5.402 21.219 9.906 1 97.06 134 PHE B O 1
ATOM 3405 N N . VAL B 1 135 ? 5.863 23.234 9.055 1 98.06 135 VAL B N 1
ATOM 3406 C CA . VAL B 1 135 ? 4.824 23.891 9.836 1 98.06 135 VAL B CA 1
ATOM 3407 C C . VAL B 1 135 ? 3.742 24.438 8.906 1 98.06 135 VAL B C 1
ATOM 3409 O O . VAL B 1 135 ? 4.039 25.141 7.945 1 98.06 135 VAL B O 1
ATOM 3412 N N . PHE B 1 136 ? 2.541 24.109 9.211 1 98.44 136 PHE B N 1
ATOM 3413 C CA . PHE B 1 136 ? 1.37 24.656 8.531 1 98.44 136 PHE B CA 1
ATOM 3414 C C . PHE B 1 136 ? 0.649 25.656 9.422 1 98.44 136 PHE B C 1
ATOM 3416 O O . PHE B 1 136 ? 0.434 25.406 10.609 1 98.44 136 PHE B O 1
ATOM 3423 N N . TYR B 1 137 ? 0.302 26.781 8.828 1 98.19 137 TYR B N 1
ATOM 3424 C CA . TYR B 1 137 ? -0.473 27.797 9.523 1 98.19 137 TYR B CA 1
ATOM 3425 C C . TYR B 1 137 ? -1.819 28.016 8.844 1 98.19 137 TYR B C 1
ATOM 3427 O O . TYR B 1 137 ? -1.879 28.516 7.719 1 98.19 137 TYR B O 1
ATOM 3435 N N . PHE B 1 138 ? -2.859 27.703 9.562 1 98.06 138 PHE B N 1
ATOM 3436 C CA . PHE B 1 138 ? -4.211 27.953 9.086 1 98.06 138 PHE B CA 1
ATOM 3437 C C . PHE B 1 138 ? -4.852 29.109 9.867 1 98.06 138 PHE B C 1
ATOM 3439 O O . PHE B 1 138 ? -4.699 29.188 11.086 1 98.06 138 PHE B O 1
ATOM 3446 N N . ALA B 1 139 ? -5.582 29.953 9.125 1 96.75 139 ALA B N 1
ATOM 3447 C CA . ALA B 1 139 ? -6.117 31.141 9.789 1 96.75 139 ALA B CA 1
ATOM 3448 C C . ALA B 1 139 ? -7.59 31.344 9.453 1 96.75 139 ALA B C 1
ATOM 3450 O O . ALA B 1 139 ? -8.062 30.891 8.398 1 96.75 139 ALA B O 1
ATOM 3451 N N . THR B 1 140 ? -8.242 31.922 10.375 1 95.38 140 THR B N 1
ATOM 3452 C CA . THR B 1 140 ? -9.617 32.375 10.141 1 95.38 140 THR B CA 1
ATOM 3453 C C . THR B 1 140 ? -9.844 33.75 10.766 1 95.38 140 THR B C 1
ATOM 3455 O O . THR B 1 140 ? -9.32 34.062 11.836 1 95.38 140 THR B O 1
ATOM 3458 N N . GLN B 1 141 ? -10.578 34.531 10.055 1 91.12 141 GLN B N 1
ATOM 3459 C CA . GLN B 1 141 ? -10.977 35.844 10.57 1 91.12 141 GLN B CA 1
ATOM 3460 C C . GLN B 1 141 ? -12.32 35.75 11.297 1 91.12 141 GLN B C 1
ATOM 3462 O O . GLN B 1 141 ? -12.656 36.625 12.094 1 91.12 141 GLN B O 1
ATOM 3467 N N . LYS B 1 142 ? -13.008 34.781 10.961 1 90.69 142 LYS B N 1
ATOM 3468 C CA . LYS B 1 142 ? -14.297 34.562 11.609 1 90.69 142 LYS B CA 1
ATOM 3469 C C . LYS B 1 142 ? -14.141 33.688 12.852 1 90.69 142 LYS B C 1
ATOM 3471 O O . LYS B 1 142 ? -13.32 32.781 12.875 1 90.69 142 LYS B O 1
ATOM 3476 N N . PRO B 1 143 ? -14.953 34.062 13.828 1 91.69 143 PRO B N 1
ATOM 3477 C CA . PRO B 1 143 ? -14.883 33.219 15.016 1 91.69 143 PRO B CA 1
ATOM 3478 C C . PRO B 1 143 ? -15.258 31.766 14.719 1 91.69 143 PRO B C 1
ATOM 3480 O O . PRO B 1 143 ? -16.156 31.5 13.914 1 91.69 143 PRO B O 1
ATOM 3483 N N . ILE B 1 144 ? -14.578 30.844 15.305 1 94.31 144 ILE B N 1
ATOM 3484 C CA . ILE B 1 144 ? -14.93 29.422 15.234 1 94.31 144 ILE B CA 1
ATOM 3485 C C . ILE B 1 144 ? -16.203 29.172 16.047 1 94.31 144 ILE B C 1
ATOM 3487 O O . ILE B 1 144 ? -16.25 29.453 17.234 1 94.31 144 ILE B O 1
ATOM 3491 N N . PRO B 1 145 ? -17.188 28.594 15.391 1 94.06 145 PRO B N 1
ATOM 3492 C CA . PRO B 1 145 ? -18.453 28.391 16.094 1 94.06 145 PRO B CA 1
ATOM 3493 C C . PRO B 1 145 ? -18.297 27.578 17.375 1 94.06 145 PRO B C 1
ATOM 3495 O O . PRO B 1 145 ? -17.625 26.547 17.375 1 94.06 145 PRO B O 1
ATOM 3498 N N . SER B 1 146 ? -19 28 18.422 1 94 146 SER B N 1
ATOM 3499 C CA . SER B 1 146 ? -18.828 27.406 19.75 1 94 146 SER B CA 1
ATOM 3500 C C . SER B 1 146 ? -19.391 26 19.797 1 94 146 SER B C 1
ATOM 3502 O O . SER B 1 146 ? -18.984 25.188 20.641 1 94 146 SER B O 1
ATOM 3504 N N . ASP B 1 147 ? -20.312 25.656 18.922 1 93.19 147 ASP B N 1
ATOM 3505 C CA . ASP B 1 147 ? -20.938 24.328 18.938 1 93.19 147 ASP B CA 1
ATOM 3506 C C . ASP B 1 147 ? -20.234 23.375 17.969 1 93.19 147 ASP B C 1
ATOM 3508 O O . ASP B 1 147 ? -20.641 22.234 17.812 1 93.19 147 ASP B O 1
ATOM 3512 N N . SER B 1 148 ? -19.203 23.859 17.391 1 95.75 148 SER B N 1
ATOM 3513 C CA . SER B 1 148 ? -18.484 23.031 16.438 1 95.75 148 SER B CA 1
ATOM 3514 C C . SER B 1 148 ? -17.516 22.078 17.141 1 95.75 148 SER B C 1
ATOM 3516 O O . SER B 1 148 ? -17.078 22.344 18.266 1 95.75 148 SER B O 1
ATOM 3518 N N . LEU B 1 149 ? -17.266 20.969 16.516 1 97.25 149 LEU B N 1
ATOM 3519 C CA . LEU B 1 149 ? -16.312 20.016 17.031 1 97.25 149 LEU B CA 1
ATOM 3520 C C . LEU B 1 149 ? -14.922 20.609 17.125 1 97.25 149 LEU B C 1
ATOM 3522 O O . LEU B 1 149 ? -14.172 20.328 18.062 1 97.25 149 LEU B O 1
ATOM 3526 N N . LEU B 1 150 ? -14.578 21.469 16.219 1 98.12 150 LEU B N 1
ATOM 3527 C CA . LEU B 1 150 ? -13.289 22.141 16.25 1 98.12 150 LEU B CA 1
ATOM 3528 C C . LEU B 1 150 ? -13.164 23.031 17.484 1 98.12 150 LEU B C 1
ATOM 3530 O O . LEU B 1 150 ? -12.109 23.062 18.141 1 98.12 150 LEU B O 1
ATOM 3534 N N . HIS B 1 151 ? -14.172 23.75 17.734 1 97.69 151 HIS B N 1
ATOM 3535 C CA . HIS B 1 151 ? -14.164 24.594 18.922 1 97.69 151 HIS B CA 1
ATOM 3536 C C . HIS B 1 151 ? -13.914 23.75 20.188 1 97.69 151 HIS B C 1
ATOM 3538 O O . HIS B 1 151 ? -13.117 24.141 21.047 1 97.69 151 HIS B O 1
ATOM 3544 N N . LYS B 1 152 ? -14.602 22.641 20.266 1 97.19 152 LYS B N 1
ATOM 3545 C CA . LYS B 1 152 ? -14.398 21.75 21.406 1 97.19 152 LYS B CA 1
ATOM 3546 C C . LYS B 1 152 ? -12.953 21.25 21.453 1 97.19 152 LYS B C 1
ATOM 3548 O O . LYS B 1 152 ? -12.344 21.219 22.531 1 97.19 152 LYS B O 1
ATOM 3553 N N . PHE B 1 153 ? -12.43 20.891 20.391 1 98.19 153 PHE B N 1
ATOM 3554 C CA . PHE B 1 153 ? -11.07 20.391 20.266 1 98.19 153 PHE B CA 1
ATOM 3555 C C . PHE B 1 153 ? -10.07 21.406 20.797 1 98.19 153 PHE B C 1
ATOM 3557 O O . PHE B 1 153 ? -9.125 21.062 21.5 1 98.19 153 PHE B O 1
ATOM 3564 N N . ILE B 1 154 ? -10.281 22.641 20.438 1 97.81 154 ILE B N 1
ATOM 3565 C CA . ILE B 1 154 ? -9.367 23.719 20.766 1 97.81 154 ILE B CA 1
ATOM 3566 C C . ILE B 1 154 ? -9.492 24.062 22.25 1 97.81 154 ILE B C 1
ATOM 3568 O O . ILE B 1 154 ? -8.492 24.375 22.922 1 97.81 154 ILE B O 1
ATOM 3572 N N . ASN B 1 155 ? -10.672 23.922 22.812 1 96.06 155 ASN B N 1
ATOM 3573 C CA . ASN B 1 155 ? -10.914 24.547 24.109 1 96.06 155 ASN B CA 1
ATOM 3574 C C . ASN B 1 155 ? -11.07 23.516 25.219 1 96.06 155 ASN B C 1
ATOM 3576 O O . ASN B 1 155 ? -11.055 23.844 26.406 1 96.06 155 ASN B O 1
ATOM 3580 N N . VAL B 1 156 ? -11.133 22.328 24.844 1 92.94 156 VAL B N 1
ATOM 3581 C CA . VAL B 1 156 ? -11.273 21.297 25.859 1 92.94 156 VAL B CA 1
ATOM 3582 C C . VAL B 1 156 ? -9.984 21.203 26.672 1 92.94 156 VAL B C 1
ATOM 3584 O O . VAL B 1 156 ? -8.891 21.406 26.141 1 92.94 156 VAL B O 1
ATOM 3587 N N . ASP B 1 157 ? -10.125 21.047 27.938 1 89.5 157 ASP B N 1
ATOM 3588 C CA . ASP B 1 157 ? -8.961 20.844 28.797 1 89.5 157 ASP B CA 1
ATOM 3589 C C . ASP B 1 157 ? -8.703 19.359 29 1 89.5 157 ASP B C 1
ATOM 3591 O O . ASP B 1 157 ? -8.758 18.875 30.141 1 89.5 157 ASP B O 1
ATOM 3595 N N . ASP B 1 158 ? -8.508 18.562 27.984 1 90.19 158 ASP B N 1
ATOM 3596 C CA . ASP B 1 158 ? -8.297 17.109 27.984 1 90.19 158 ASP B CA 1
ATOM 3597 C C . ASP B 1 158 ? -7.445 16.688 26.781 1 90.19 158 ASP B C 1
ATOM 3599 O O . ASP B 1 158 ? -7.945 16.578 25.672 1 90.19 158 ASP B O 1
ATOM 3603 N N . SE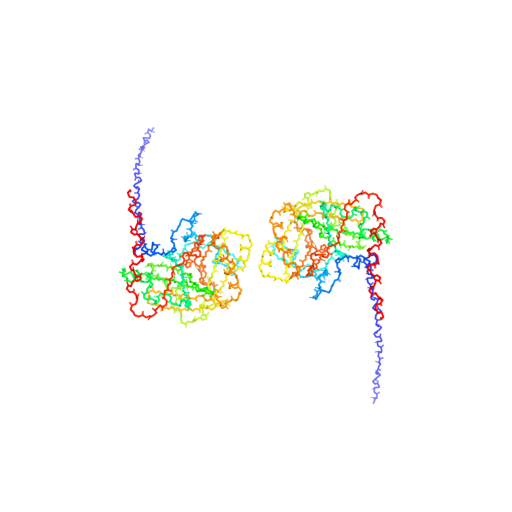R B 1 159 ? -6.25 16.375 27.062 1 92.25 159 SER B N 1
ATOM 3604 C CA . SER B 1 159 ? -5.344 15.961 26 1 92.25 159 SER B CA 1
ATOM 3605 C C . SER B 1 159 ? -5.746 14.617 25.406 1 92.25 159 SER B C 1
ATOM 3607 O O . SER B 1 159 ? -5.48 14.336 24.234 1 92.25 159 SER B O 1
ATOM 3609 N N . SER B 1 160 ? -6.375 13.836 26.172 1 95.12 160 SER B N 1
ATOM 3610 C CA . SER B 1 160 ? -6.812 12.539 25.688 1 95.12 160 SER B CA 1
ATOM 3611 C C . SER B 1 160 ? -7.863 12.68 24.594 1 95.12 160 SER B C 1
ATOM 3613 O O . SER B 1 160 ? -7.855 11.93 23.609 1 95.12 160 SER B O 1
ATOM 3615 N N . PHE B 1 161 ? -8.734 13.648 24.812 1 97.25 161 PHE B N 1
ATOM 3616 C CA . PHE B 1 161 ? -9.734 13.938 23.797 1 97.25 161 PHE B CA 1
ATOM 3617 C C . PHE B 1 161 ? -9.062 14.328 22.484 1 97.25 161 PHE B C 1
ATOM 3619 O O . PHE B 1 161 ? -9.445 13.836 21.406 1 97.25 161 PHE B O 1
ATOM 3626 N N . ARG B 1 162 ? -8.055 15.125 22.516 1 98 162 ARG B N 1
ATOM 3627 C CA . ARG B 1 162 ? -7.34 15.586 21.344 1 98 162 ARG B CA 1
ATOM 3628 C C . ARG B 1 162 ? -6.57 14.453 20.672 1 98 162 ARG B C 1
ATOM 3630 O O . ARG B 1 162 ? -6.609 14.289 19.453 1 98 162 ARG B O 1
ATOM 3637 N N . ASP B 1 163 ? -5.98 13.641 21.5 1 97.94 163 ASP B N 1
ATOM 3638 C CA . ASP B 1 163 ? -5.176 12.531 21 1 97.94 163 ASP B CA 1
ATOM 3639 C C . ASP B 1 163 ? -6.031 11.531 20.234 1 97.94 163 ASP B C 1
ATOM 3641 O O . ASP B 1 163 ? -5.57 10.922 19.266 1 97.94 163 ASP B O 1
ATOM 3645 N N . GLU B 1 164 ? -7.23 11.445 20.562 1 97.94 164 GLU B N 1
ATOM 3646 C CA . GLU B 1 164 ? -8.109 10.438 19.984 1 97.94 164 GLU B CA 1
ATOM 3647 C C . GLU B 1 164 ? -8.797 10.961 18.734 1 97.94 164 GLU B C 1
ATOM 3649 O O . GLU B 1 164 ? -9.445 10.203 18 1 97.94 164 GLU B O 1
ATOM 3654 N N . ARG B 1 165 ? -8.594 12.266 18.469 1 97.94 165 ARG B N 1
ATOM 3655 C CA . ARG B 1 165 ? -9.469 12.836 17.453 1 97.94 165 ARG B CA 1
ATOM 3656 C C . ARG B 1 165 ? -8.664 13.547 16.375 1 97.94 165 ARG B C 1
ATOM 3658 O O . ARG B 1 165 ? -9.172 13.789 15.273 1 97.94 165 ARG B O 1
ATOM 3665 N N . PHE B 1 166 ? -7.488 14 16.719 1 98.5 166 PHE B N 1
ATOM 3666 C CA . PHE B 1 166 ? -6.707 14.734 15.727 1 98.5 166 PHE B CA 1
ATOM 3667 C C . PHE B 1 166 ? -6.285 13.82 14.578 1 98.5 166 PHE B C 1
ATOM 3669 O O . PHE B 1 166 ? -5.473 12.914 14.773 1 98.5 166 PHE B O 1
ATOM 3676 N N . LYS B 1 167 ? -6.785 14.109 13.43 1 98.56 167 LYS B N 1
ATOM 3677 C CA . LYS B 1 167 ? -6.664 13.203 12.297 1 98.56 167 LYS B CA 1
ATOM 3678 C C . LYS B 1 167 ? -6 13.891 11.109 1 98.56 167 LYS B C 1
ATOM 3680 O O . LYS B 1 167 ? -6.277 15.055 10.828 1 98.56 167 LYS B O 1
ATOM 3685 N N . ILE B 1 168 ? -5.109 13.141 10.43 1 98.69 168 ILE B N 1
ATOM 3686 C CA . ILE B 1 168 ? -4.477 13.609 9.195 1 98.69 168 ILE B CA 1
ATOM 3687 C C . ILE B 1 168 ? -4.938 12.75 8.023 1 98.69 168 ILE B C 1
ATOM 3689 O O . ILE B 1 168 ? -5.137 11.539 8.172 1 98.69 168 ILE B O 1
ATOM 3693 N N . ILE B 1 169 ? -5.223 13.312 6.938 1 98.56 169 ILE B N 1
ATOM 3694 C CA . ILE B 1 169 ? -5.453 12.648 5.66 1 98.56 169 ILE B CA 1
ATOM 3695 C C . ILE B 1 169 ? -4.438 13.141 4.633 1 98.56 169 ILE B C 1
ATOM 3697 O O . ILE B 1 169 ? -4.23 14.352 4.484 1 98.56 169 ILE B O 1
ATOM 3701 N N . SER B 1 170 ? -3.754 12.297 3.998 1 98.19 170 SER B N 1
ATOM 3702 C CA . SER B 1 170 ? -2.738 12.672 3.021 1 98.19 170 SER B CA 1
ATOM 3703 C C . SER B 1 170 ? -2.783 11.773 1.796 1 98.19 170 SER B C 1
ATOM 3705 O O . SER B 1 170 ? -3.242 10.633 1.875 1 98.19 170 SER B O 1
ATOM 3707 N N . ASN B 1 171 ? -2.385 12.312 0.693 1 97.62 171 ASN B N 1
ATOM 3708 C CA . ASN B 1 171 ? -2.322 11.602 -0.577 1 97.62 171 ASN B CA 1
ATOM 3709 C C . ASN B 1 171 ? -1.137 12.055 -1.421 1 97.62 171 ASN B C 1
ATOM 3711 O O . ASN B 1 171 ? -0.951 13.258 -1.641 1 97.62 171 ASN B O 1
ATOM 3715 N N . VAL B 1 172 ? -0.327 11.117 -1.82 1 97.81 172 VAL B N 1
ATOM 3716 C CA . VAL B 1 172 ? 0.725 11.438 -2.777 1 97.81 172 VAL B CA 1
ATOM 3717 C C . VAL B 1 172 ? 0.129 11.562 -4.18 1 97.81 172 VAL B C 1
ATOM 3719 O O . VAL B 1 172 ? -0.256 10.562 -4.789 1 97.81 172 VAL B O 1
ATOM 3722 N N . VAL B 1 173 ? 0.111 12.734 -4.672 1 97.06 173 VAL B N 1
ATOM 3723 C CA . VAL B 1 173 ? -0.497 13.055 -5.957 1 97.06 173 VAL B CA 1
ATOM 3724 C C . VAL B 1 173 ? 0.453 12.664 -7.09 1 97.06 173 VAL B C 1
ATOM 3726 O O . VAL B 1 173 ? 0.03 12.086 -8.094 1 97.06 173 VAL B O 1
ATOM 3729 N N . LYS B 1 174 ? 1.682 12.977 -6.965 1 97.5 174 LYS B N 1
ATOM 3730 C CA . LYS B 1 174 ? 2.746 12.625 -7.898 1 97.5 174 LYS B CA 1
ATOM 3731 C C . LYS B 1 174 ? 3.947 12.039 -7.164 1 97.5 174 LYS B C 1
ATOM 3733 O O . LYS B 1 174 ? 4.316 12.508 -6.086 1 97.5 174 LYS B O 1
ATOM 3738 N N . GLY B 1 175 ? 4.512 11.031 -7.746 1 97.12 175 GLY B N 1
ATOM 3739 C CA . GLY B 1 175 ? 5.703 10.406 -7.188 1 97.12 175 GLY B CA 1
ATOM 3740 C C . GLY B 1 175 ? 5.863 8.953 -7.602 1 97.12 175 GLY B C 1
ATOM 3741 O O . GLY B 1 175 ? 5.004 8.398 -8.281 1 97.12 175 GLY B O 1
ATOM 3742 N N . PRO B 1 176 ? 7.012 8.398 -7.223 1 96.12 176 PRO B N 1
ATOM 3743 C CA . PRO B 1 176 ? 7.211 6.977 -7.516 1 96.12 176 PRO B CA 1
ATOM 3744 C C . PRO B 1 176 ? 6.109 6.094 -6.934 1 96.12 176 PRO B C 1
ATOM 3746 O O . PRO B 1 176 ? 5.629 6.352 -5.824 1 96.12 176 PRO B O 1
ATOM 3749 N N . TRP B 1 177 ? 5.785 5.074 -7.59 1 94.62 177 TRP B N 1
ATOM 3750 C CA . TRP B 1 177 ? 4.648 4.238 -7.215 1 94.62 177 TRP B CA 1
ATOM 3751 C C . TRP B 1 177 ? 4.891 3.557 -5.871 1 94.62 177 TRP B C 1
ATOM 3753 O O . TRP B 1 177 ? 3.955 3.338 -5.102 1 94.62 177 TRP B O 1
ATOM 3763 N N . VAL B 1 178 ? 6.137 3.225 -5.582 1 95.38 178 VAL B N 1
ATOM 3764 C CA . VAL B 1 178 ? 6.477 2.568 -4.324 1 95.38 178 VAL B CA 1
ATOM 3765 C C . VAL B 1 178 ? 6.199 3.51 -3.156 1 95.38 178 VAL B C 1
ATOM 3767 O O . VAL B 1 178 ? 5.707 3.084 -2.109 1 95.38 178 VAL B O 1
ATOM 3770 N N . VAL B 1 179 ? 6.539 4.777 -3.346 1 96.81 179 VAL B N 1
ATOM 3771 C CA . VAL B 1 179 ? 6.281 5.773 -2.312 1 96.81 179 VAL B CA 1
ATOM 3772 C C . VAL B 1 179 ? 4.777 5.973 -2.15 1 96.81 179 VAL B C 1
ATOM 3774 O O . VAL B 1 179 ? 4.27 6.047 -1.028 1 96.81 179 VAL B O 1
ATOM 3777 N N . LYS B 1 180 ? 4.137 6.043 -3.262 1 97.31 180 LYS B N 1
ATOM 3778 C CA . LYS B 1 180 ? 2.684 6.148 -3.23 1 97.31 180 LYS B CA 1
ATOM 3779 C C . LYS B 1 180 ? 2.064 4.984 -2.459 1 97.31 180 LYS B C 1
ATOM 3781 O O . LYS B 1 180 ? 1.173 5.188 -1.632 1 97.31 180 LYS B O 1
ATOM 3786 N N . ALA B 1 181 ? 2.598 3.859 -2.676 1 96.56 181 ALA B N 1
ATOM 3787 C CA . ALA B 1 181 ? 2.082 2.668 -2.006 1 96.56 181 ALA B CA 1
ATOM 3788 C C . ALA B 1 181 ? 2.381 2.709 -0.51 1 96.56 181 ALA B C 1
ATOM 3790 O O . ALA B 1 181 ? 1.495 2.463 0.313 1 96.56 181 ALA B O 1
ATOM 3791 N N . ALA B 1 182 ? 3.584 2.982 -0.16 1 96.75 182 ALA B N 1
ATOM 3792 C CA . ALA B 1 182 ? 3.986 3.047 1.243 1 96.75 182 ALA B CA 1
ATOM 3793 C C . ALA B 1 182 ? 3.191 4.113 1.992 1 96.75 182 ALA B C 1
ATOM 3795 O O . ALA B 1 182 ? 2.621 3.84 3.051 1 96.75 182 ALA B O 1
ATOM 3796 N N . ALA B 1 183 ? 3.156 5.25 1.417 1 97.31 183 ALA B N 1
ATOM 3797 C CA . ALA B 1 183 ? 2.436 6.355 2.045 1 97.31 183 ALA B CA 1
ATOM 3798 C C . ALA B 1 183 ? 0.938 6.07 2.105 1 97.31 183 ALA B C 1
ATOM 3800 O O . ALA B 1 183 ? 0.249 6.527 3.021 1 97.31 183 ALA B O 1
ATOM 3801 N N . GLY B 1 184 ? 0.525 5.406 1.093 1 96.25 184 GLY B N 1
ATOM 3802 C CA . GLY B 1 184 ? -0.887 5.062 1.036 1 96.25 184 GLY B CA 1
ATOM 3803 C C . GLY B 1 184 ? -1.355 4.262 2.236 1 96.25 184 GLY B C 1
ATOM 3804 O O . GLY B 1 184 ? -2.531 4.312 2.604 1 96.25 184 GLY B O 1
ATOM 3805 N N . LYS B 1 185 ? -0.463 3.549 2.865 1 95.06 185 LYS B N 1
ATOM 3806 C CA . LYS B 1 185 ? -0.799 2.803 4.074 1 95.06 185 LYS B CA 1
ATOM 3807 C C . LYS B 1 185 ? -1.134 3.746 5.227 1 95.06 185 LYS B C 1
ATOM 3809 O O . LYS B 1 185 ? -1.769 3.34 6.203 1 95.06 185 LYS B O 1
ATOM 3814 N N . PHE B 1 186 ? -0.75 4.934 5.082 1 95.44 186 PHE B N 1
ATOM 3815 C CA . PHE B 1 186 ? -0.966 5.953 6.102 1 95.44 186 PHE B CA 1
ATOM 3816 C C . PHE B 1 186 ? -1.718 7.145 5.523 1 95.44 186 PHE B C 1
ATOM 3818 O O . PHE B 1 186 ? -1.401 8.297 5.836 1 95.44 186 PHE B O 1
ATOM 3825 N N . GLY B 1 187 ? -2.602 6.844 4.68 1 96.31 187 GLY B N 1
ATOM 3826 C CA . GLY B 1 187 ? -3.338 7.883 3.979 1 96.31 187 GLY B CA 1
ATOM 3827 C C . GLY B 1 187 ? -4.266 8.672 4.883 1 96.31 187 GLY B C 1
ATOM 3828 O O . GLY B 1 187 ? -4.574 9.836 4.609 1 96.31 187 GLY B O 1
ATOM 3829 N N . ALA B 1 188 ? -4.812 7.996 5.906 1 97.5 188 ALA B N 1
ATOM 3830 C CA . ALA B 1 188 ? -5.691 8.617 6.898 1 97.5 188 ALA B CA 1
ATOM 3831 C C . ALA B 1 188 ? -5.578 7.91 8.242 1 97.5 188 ALA B C 1
ATOM 3833 O O . ALA B 1 188 ? -5.793 6.695 8.336 1 97.5 188 ALA B O 1
ATOM 3834 N N . PHE B 1 189 ? -5.219 8.648 9.211 1 97.25 189 PHE B N 1
ATOM 3835 C CA . PHE B 1 189 ? -5.133 8.039 10.531 1 97.25 189 PHE B CA 1
ATOM 3836 C C . PHE B 1 189 ? -5.168 9.102 11.617 1 97.25 189 PHE B C 1
ATOM 3838 O O . PHE B 1 189 ? -4.91 10.281 11.359 1 97.25 189 PHE B O 1
ATOM 3845 N N . VAL B 1 190 ? -5.547 8.711 12.82 1 98.19 190 VAL B N 1
ATOM 3846 C CA . VAL B 1 190 ? -5.52 9.594 13.977 1 98.19 190 VAL B CA 1
ATOM 3847 C C . VAL B 1 190 ? -4.082 9.75 14.477 1 98.19 190 VAL B C 1
ATOM 3849 O O . VAL B 1 190 ? -3.482 8.789 14.969 1 98.19 190 VAL B O 1
ATOM 3852 N N . VAL B 1 191 ? -3.615 10.906 14.422 1 97.75 191 VAL B N 1
ATOM 3853 C CA . VAL B 1 191 ? -2.205 11.195 14.664 1 97.75 191 VAL B CA 1
ATOM 3854 C C . VAL B 1 191 ? -1.871 10.938 16.125 1 97.75 191 VAL B C 1
ATOM 3856 O O . VAL B 1 191 ? -0.871 10.289 16.438 1 97.75 191 VAL B O 1
ATOM 3859 N N . GLY B 1 192 ? -2.732 11.375 17.016 1 95.5 192 GLY B N 1
ATOM 3860 C CA . GLY B 1 192 ? -2.461 11.297 18.453 1 95.5 192 GLY B CA 1
ATOM 3861 C C . GLY B 1 192 ? -2.422 9.875 18.969 1 95.5 192 GLY B C 1
ATOM 3862 O O . GLY B 1 192 ? -1.935 9.633 20.078 1 95.5 192 GLY B O 1
ATOM 3863 N N . LYS B 1 193 ? -2.9 8.961 18.25 1 95.94 193 LYS B N 1
ATOM 3864 C CA . LYS B 1 193 ? -2.85 7.562 18.641 1 95.94 193 LYS B CA 1
ATOM 3865 C C . LYS B 1 193 ? -1.556 6.902 18.172 1 95.94 193 LYS B C 1
ATOM 3867 O O . LYS B 1 193 ? -1.177 5.84 18.672 1 95.94 193 LYS B O 1
ATOM 3872 N N . SER B 1 194 ? -0.918 7.527 17.25 1 95.06 194 SER B N 1
ATOM 3873 C CA . SER B 1 194 ? 0.217 6.891 16.578 1 95.06 194 SER B CA 1
ATOM 3874 C C . SER B 1 194 ? 1.526 7.59 16.938 1 95.06 194 SER B C 1
ATOM 3876 O O . SER B 1 194 ? 2.598 6.984 16.875 1 95.06 194 SER B O 1
ATOM 3878 N N . VAL B 1 195 ? 1.401 8.836 17.219 1 96.94 195 VAL B N 1
ATOM 3879 C CA . VAL B 1 195 ? 2.574 9.672 17.469 1 96.94 195 VAL B CA 1
ATOM 3880 C C . VAL B 1 195 ? 2.328 10.578 18.672 1 96.94 195 VAL B C 1
ATOM 3882 O O . VAL B 1 195 ? 1.185 10.93 18.969 1 96.94 195 VAL B O 1
ATOM 3885 N N . LYS B 1 196 ? 3.416 10.953 19.281 1 97.5 196 LYS B N 1
ATOM 3886 C CA . LYS B 1 196 ? 3.291 11.883 20.406 1 97.5 196 LYS B CA 1
ATOM 3887 C C . LYS B 1 196 ? 2.961 13.289 19.906 1 97.5 196 LYS B C 1
ATOM 3889 O O . LYS B 1 196 ? 3.688 13.852 19.094 1 97.5 196 LYS B O 1
ATOM 3894 N N . CYS B 1 197 ? 1.904 13.789 20.5 1 98.12 197 CYS B N 1
ATOM 3895 C CA . CYS B 1 197 ? 1.485 15.148 20.172 1 98.12 197 CYS B CA 1
ATOM 3896 C C . CYS B 1 197 ? 1.486 16.031 21.406 1 98.12 197 CYS B C 1
ATOM 3898 O O . CYS B 1 197 ? 1.184 15.578 22.5 1 98.12 197 CYS B O 1
ATOM 3900 N N . SER B 1 198 ? 1.908 17.25 21.203 1 98.06 198 SER B N 1
ATOM 3901 C CA . SER B 1 198 ? 1.77 18.312 22.188 1 98.06 198 SER B CA 1
ATOM 3902 C C . SER B 1 198 ? 0.859 19.422 21.688 1 98.06 198 SER B C 1
ATOM 3904 O O . SER B 1 198 ? 0.874 19.75 20.5 1 98.06 198 SER B O 1
ATOM 3906 N N . TYR B 1 199 ? 0.112 19.922 22.672 1 98.19 199 TYR B N 1
ATOM 3907 C CA . TYR B 1 199 ? -0.88 20.938 22.328 1 98.19 199 TYR B CA 1
ATOM 3908 C C . TYR B 1 199 ? -0.625 22.219 23.094 1 98.19 199 TYR B C 1
ATOM 3910 O O . TYR B 1 199 ? -0.406 22.203 24.312 1 98.19 199 TYR B O 1
ATOM 3918 N N . TYR B 1 200 ? -0.652 23.312 22.375 1 97.75 200 TYR B N 1
ATOM 3919 C CA . TYR B 1 200 ? -0.412 24.625 22.984 1 97.75 200 TYR B CA 1
ATOM 3920 C C . TYR B 1 200 ? -1.521 25.594 22.625 1 97.75 200 TYR B C 1
ATOM 3922 O O . TYR B 1 200 ? -1.885 25.719 21.453 1 97.75 200 TYR B O 1
ATOM 3930 N N . ARG B 1 201 ? -2.041 26.266 23.625 1 96.12 201 ARG B N 1
ATOM 3931 C CA . ARG B 1 201 ? -3.082 27.266 23.422 1 96.12 201 ARG B CA 1
ATOM 3932 C C . ARG B 1 201 ? -2.576 28.656 23.781 1 96.12 201 ARG B C 1
ATOM 3934 O O . ARG B 1 201 ? -2.102 28.891 24.891 1 96.12 201 ARG B O 1
ATOM 3941 N N . GLY B 1 202 ? -2.545 29.531 22.828 1 94 202 GLY B N 1
ATOM 3942 C CA . GLY B 1 202 ? -2.334 30.953 23.062 1 94 202 GLY B CA 1
ATOM 3943 C C . GLY B 1 202 ? -3.611 31.766 23 1 94 202 GLY B C 1
ATOM 3944 O O . GLY B 1 202 ? -4.707 31.203 22.938 1 94 202 GLY B O 1
ATOM 3945 N N . VAL B 1 203 ? -3.426 33.062 23.078 1 91.25 203 VAL B N 1
ATOM 3946 C CA . VAL B 1 203 ? -4.578 33.938 23.047 1 91.25 203 VAL B CA 1
ATOM 3947 C C . VAL B 1 203 ? -5.27 33.875 21.688 1 91.25 203 VAL B C 1
ATOM 3949 O O . VAL B 1 203 ? -6.492 33.719 21.625 1 91.25 203 VAL B O 1
ATOM 3952 N N . ASP B 1 204 ? -4.52 33.938 20.625 1 93.56 204 ASP B N 1
ATOM 3953 C CA . ASP B 1 204 ? -5.098 33.969 19.281 1 93.56 204 ASP B CA 1
ATOM 3954 C C . ASP B 1 204 ? -4.613 32.812 18.422 1 93.56 204 ASP B C 1
ATOM 3956 O O . ASP B 1 204 ? -4.566 32.938 17.188 1 93.56 204 ASP B O 1
ATOM 3960 N N . TYR B 1 205 ? -4.23 31.75 19.109 1 97.19 205 TYR B N 1
ATOM 3961 C CA . TYR B 1 205 ? -3.779 30.641 18.281 1 97.19 205 TYR B CA 1
ATOM 3962 C C . TYR B 1 205 ? -3.848 29.328 19.031 1 97.19 205 TYR B C 1
ATOM 3964 O O . TYR B 1 205 ? -4.008 29.312 20.266 1 97.19 205 TYR B O 1
ATOM 3972 N N . PHE B 1 206 ? -3.869 28.234 18.359 1 98.12 206 PHE B N 1
ATOM 3973 C CA . PHE B 1 206 ? -3.73 26.875 18.828 1 98.12 206 PHE B CA 1
ATOM 3974 C C . PHE B 1 206 ? -2.705 26.109 17.984 1 98.12 206 PHE B C 1
ATOM 3976 O O . PHE B 1 206 ? -2.691 26.234 16.75 1 98.12 206 PHE B O 1
ATOM 3983 N N . GLU B 1 207 ? -1.765 25.422 18.641 1 98.62 207 GLU B N 1
ATOM 3984 C CA . GLU B 1 207 ? -0.696 24.719 17.938 1 98.62 207 GLU B CA 1
ATOM 3985 C C . GLU B 1 207 ? -0.633 23.25 18.344 1 98.62 207 GLU B C 1
ATOM 3987 O O . GLU B 1 207 ? -0.713 22.938 19.531 1 98.62 207 GLU B O 1
ATOM 3992 N N . VAL B 1 208 ? -0.542 22.422 17.375 1 98.69 208 VAL B N 1
ATOM 3993 C CA . VAL B 1 208 ? -0.272 21 17.578 1 98.69 208 VAL B CA 1
ATOM 3994 C C . VAL B 1 208 ? 1.15 20.672 17.141 1 98.69 208 VAL B C 1
ATOM 3996 O O . VAL B 1 208 ? 1.498 20.859 15.969 1 98.69 208 VAL B O 1
ATOM 3999 N N . ASP B 1 209 ? 1.988 20.203 18.062 1 98.56 209 ASP B N 1
ATOM 4000 C CA . ASP B 1 209 ? 3.305 19.672 17.719 1 98.56 209 ASP B CA 1
ATOM 4001 C C . ASP B 1 209 ? 3.266 18.156 17.578 1 98.56 209 ASP B C 1
ATOM 4003 O O . ASP B 1 209 ? 2.844 17.453 18.484 1 98.56 209 ASP B O 1
ATOM 4007 N N . VAL B 1 210 ? 3.68 17.703 16.438 1 98.38 210 VAL B N 1
ATOM 4008 C CA . VAL B 1 210 ? 3.693 16.281 16.125 1 98.38 210 VAL B CA 1
ATOM 4009 C C . VAL B 1 210 ? 5.133 15.781 16.078 1 98.38 210 VAL B C 1
ATOM 4011 O O . VAL B 1 210 ? 5.875 16.078 15.141 1 98.38 210 VAL B O 1
ATOM 4014 N N . ASP B 1 211 ? 5.473 14.961 16.984 1 97.75 211 ASP B N 1
ATOM 4015 C CA . ASP B 1 211 ? 6.832 14.438 17.094 1 97.75 211 ASP B CA 1
ATOM 4016 C C . ASP B 1 211 ? 6.984 13.141 16.312 1 97.75 211 ASP B C 1
ATOM 4018 O O . ASP B 1 211 ? 6.824 12.047 16.859 1 97.75 211 ASP B O 1
ATOM 4022 N N . ILE B 1 212 ? 7.445 13.25 15.117 1 97.5 212 ILE B N 1
ATOM 4023 C CA . ILE B 1 212 ? 7.531 12.109 14.211 1 97.5 212 ILE B CA 1
ATOM 4024 C C . ILE B 1 212 ? 8.484 11.062 14.781 1 97.5 212 ILE B C 1
ATOM 4026 O O . ILE B 1 212 ? 8.297 9.859 14.586 1 97.5 212 ILE B O 1
ATOM 4030 N N . SER B 1 213 ? 9.492 11.453 15.508 1 95.19 213 SER B N 1
ATOM 4031 C CA . SER B 1 213 ? 10.508 10.547 16.031 1 95.19 213 SER B CA 1
ATOM 4032 C C . SER B 1 213 ? 9.914 9.555 17.031 1 95.19 213 SER B C 1
ATOM 4034 O O . SER B 1 213 ? 10.547 8.547 17.344 1 95.19 213 SER B O 1
ATOM 4036 N N . SER B 1 214 ? 8.773 9.836 17.469 1 97 214 SER B N 1
ATOM 4037 C CA . SER B 1 214 ? 8.148 8.969 18.469 1 97 214 SER B CA 1
ATOM 4038 C C . SER B 1 214 ? 7.508 7.754 17.812 1 97 214 SER B C 1
ATOM 4040 O O . SER B 1 214 ? 7.039 6.844 18.5 1 97 214 SER B O 1
ATOM 4042 N N . SER B 1 215 ? 7.438 7.684 16.594 1 96.44 215 SER B N 1
ATOM 4043 C CA . SER B 1 215 ? 6.91 6.555 15.844 1 96.44 215 SER B CA 1
ATOM 4044 C C . SER B 1 215 ? 7.926 6.043 14.828 1 96.44 215 SER B C 1
ATOM 4046 O O . SER B 1 215 ? 8.148 6.676 13.789 1 96.44 215 SER B O 1
ATOM 4048 N N . PRO B 1 216 ? 8.477 4.891 15.125 1 94.56 216 PRO B N 1
ATOM 4049 C CA . PRO B 1 216 ? 9.492 4.359 14.211 1 94.56 216 PRO B CA 1
ATOM 4050 C C . PRO B 1 216 ? 8.969 4.184 12.781 1 94.56 216 PRO B C 1
ATOM 4052 O O . PRO B 1 216 ? 9.688 4.453 11.82 1 94.56 216 PRO B O 1
ATOM 4055 N N . ILE B 1 217 ? 7.77 3.736 12.602 1 93.94 217 ILE B N 1
ATOM 4056 C CA . ILE B 1 217 ? 7.234 3.48 11.266 1 93.94 217 ILE B CA 1
ATOM 4057 C C . ILE B 1 217 ? 7.016 4.801 10.531 1 93.94 217 ILE B C 1
ATOM 4059 O O . ILE B 1 217 ? 7.262 4.902 9.328 1 93.94 217 ILE B O 1
ATOM 4063 N N . LEU B 1 218 ? 6.512 5.812 11.234 1 95.94 218 LEU B N 1
ATOM 4064 C CA . LEU B 1 218 ? 6.336 7.105 10.586 1 95.94 218 LEU B CA 1
ATOM 4065 C C . LEU B 1 218 ? 7.688 7.766 10.32 1 95.94 218 LEU B C 1
ATOM 4067 O O . LEU B 1 218 ? 7.848 8.469 9.32 1 95.94 218 LEU B O 1
ATOM 4071 N N . THR B 1 219 ? 8.641 7.547 11.195 1 96.06 219 THR B N 1
ATOM 4072 C CA . THR B 1 219 ? 10 8 10.93 1 96.06 219 THR B CA 1
ATOM 4073 C C . THR B 1 219 ? 10.531 7.387 9.633 1 96.06 219 THR B C 1
ATOM 4075 O O . THR B 1 219 ? 11.078 8.094 8.789 1 96.06 219 THR B O 1
ATOM 4078 N N . ALA B 1 220 ? 10.344 6.113 9.5 1 95.56 220 ALA B N 1
ATOM 4079 C CA . ALA B 1 220 ? 10.797 5.418 8.297 1 95.56 220 ALA B CA 1
ATOM 4080 C C . ALA B 1 220 ? 10.078 5.949 7.062 1 95.56 220 ALA B C 1
ATOM 4082 O O . ALA B 1 220 ? 10.703 6.168 6.02 1 95.56 220 ALA B O 1
ATOM 4083 N N . LEU B 1 221 ? 8.836 6.164 7.168 1 96.44 221 LEU B N 1
ATOM 4084 C CA . LEU B 1 221 ? 8.055 6.688 6.051 1 96.44 221 LEU B CA 1
ATOM 4085 C C . LEU B 1 221 ? 8.547 8.07 5.641 1 96.44 221 LEU B C 1
ATOM 4087 O O . LEU B 1 221 ? 8.758 8.336 4.453 1 96.44 221 LEU B O 1
ATOM 4091 N N . VAL B 1 222 ? 8.68 8.938 6.617 1 96.12 222 VAL B N 1
ATOM 4092 C CA . VAL B 1 222 ? 9.102 10.305 6.328 1 96.12 222 VAL B CA 1
ATOM 4093 C C . VAL B 1 222 ? 10.5 10.289 5.703 1 96.12 222 VAL B C 1
ATOM 4095 O O . VAL B 1 222 ? 10.766 11.023 4.75 1 96.12 222 VAL B O 1
ATOM 4098 N N . ARG B 1 223 ? 11.359 9.484 6.266 1 95.5 223 ARG B N 1
ATOM 4099 C CA . ARG B 1 223 ? 12.688 9.352 5.676 1 95.5 223 ARG B CA 1
ATOM 4100 C C . ARG B 1 223 ? 12.602 8.898 4.223 1 95.5 223 ARG B C 1
ATOM 4102 O O . ARG B 1 223 ? 13.305 9.438 3.359 1 95.5 223 ARG B O 1
ATOM 4109 N N . LEU B 1 224 ? 11.773 7.891 3.939 1 96 224 LEU B N 1
ATOM 4110 C CA . LEU B 1 224 ? 11.555 7.441 2.57 1 96 224 LEU B CA 1
ATOM 4111 C C . LEU B 1 224 ? 11.078 8.594 1.689 1 96 224 LEU B C 1
ATOM 4113 O O . LEU B 1 224 ? 11.633 8.82 0.611 1 96 224 LEU B O 1
ATOM 4117 N N . MET B 1 225 ? 10.172 9.297 2.115 1 96.62 225 MET B N 1
ATOM 4118 C CA . MET B 1 225 ? 9.594 10.398 1.341 1 96.62 225 MET B CA 1
ATOM 4119 C C . MET B 1 225 ? 10.625 11.492 1.103 1 96.62 225 MET B C 1
ATOM 4121 O O . MET B 1 225 ? 10.688 12.062 0.013 1 96.62 225 MET B O 1
ATOM 4125 N N . LEU B 1 226 ? 11.352 11.812 2.123 1 94.88 226 LEU B N 1
ATOM 4126 C CA . LEU B 1 226 ? 12.367 12.852 1.987 1 94.88 226 LEU B CA 1
ATOM 4127 C C . LEU B 1 226 ? 13.414 12.453 0.949 1 94.88 226 LEU B C 1
ATOM 4129 O O . LEU B 1 226 ? 13.969 13.312 0.266 1 94.88 226 LEU B O 1
ATOM 4133 N N . GLY B 1 227 ? 13.625 11.211 0.796 1 94.94 227 GLY B N 1
ATOM 4134 C CA . GLY B 1 227 ? 14.523 10.727 -0.234 1 94.94 227 GLY B CA 1
ATOM 4135 C C . GLY B 1 227 ? 14.023 10.992 -1.642 1 94.94 227 GLY B C 1
ATOM 4136 O O . GLY B 1 227 ? 14.812 11.016 -2.592 1 94.94 227 GLY B O 1
ATOM 4137 N N . TYR B 1 228 ? 12.727 11.188 -1.758 1 96.56 228 TYR B N 1
ATOM 4138 C CA . TYR B 1 228 ? 12.109 11.422 -3.059 1 96.56 228 TYR B CA 1
ATOM 4139 C C . TYR B 1 228 ? 11.414 12.773 -3.1 1 96.56 228 TYR B C 1
ATOM 4141 O O . TYR B 1 228 ? 10.516 13 -3.918 1 96.56 228 TYR B O 1
ATOM 4149 N N . VAL B 1 229 ? 11.711 13.648 -2.303 1 95.31 229 VAL B N 1
ATOM 4150 C CA . VAL B 1 229 ? 10.906 14.828 -1.997 1 95.31 229 VAL B CA 1
ATOM 4151 C C . VAL B 1 229 ? 10.836 15.734 -3.223 1 95.31 229 VAL B C 1
ATOM 4153 O O . VAL B 1 229 ? 9.812 16.375 -3.471 1 95.31 229 VAL B O 1
ATOM 4156 N N . THR B 1 230 ? 11.836 15.797 -4.051 1 96 230 THR B N 1
ATOM 4157 C CA . THR B 1 230 ? 11.852 16.656 -5.223 1 96 230 THR B CA 1
ATOM 4158 C C . THR B 1 230 ? 10.898 16.141 -6.297 1 96 230 THR B C 1
ATOM 4160 O O . THR B 1 230 ? 10.508 16.875 -7.199 1 96 230 THR B O 1
ATOM 4163 N N . SER B 1 231 ? 10.523 14.875 -6.195 1 97.12 231 SER B N 1
ATOM 4164 C CA . SER B 1 231 ? 9.625 14.289 -7.188 1 97.12 231 SER B CA 1
ATOM 4165 C C . SER B 1 231 ? 8.219 14.117 -6.625 1 97.12 231 SER B C 1
ATOM 4167 O O . SER B 1 231 ? 7.324 13.617 -7.316 1 97.12 231 SER B O 1
ATOM 4169 N N . LEU B 1 232 ? 8.023 14.57 -5.461 1 97.81 232 LEU B N 1
ATOM 4170 C CA . LEU B 1 232 ? 6.75 14.297 -4.801 1 97.81 232 LEU B CA 1
ATOM 4171 C C . LEU B 1 232 ? 5.844 15.523 -4.824 1 97.81 232 LEU B C 1
ATOM 4173 O O . LEU B 1 232 ? 6.316 16.656 -4.684 1 97.81 232 LEU B O 1
ATOM 4177 N N . MET B 1 233 ? 4.641 15.266 -5.035 1 98.44 233 MET B N 1
ATOM 4178 C CA . MET B 1 233 ? 3.541 16.188 -4.738 1 98.44 233 MET B CA 1
ATOM 4179 C C . MET B 1 233 ? 2.545 15.539 -3.779 1 98.44 233 MET B C 1
ATOM 4181 O O . MET B 1 233 ? 2.004 14.469 -4.059 1 98.44 233 MET B O 1
ATOM 4185 N N . VAL B 1 234 ? 2.314 16.172 -2.666 1 98.44 234 VAL B N 1
ATOM 4186 C CA . VAL B 1 234 ? 1.524 15.555 -1.611 1 98.44 234 VAL B CA 1
ATOM 4187 C C . VAL B 1 234 ? 0.42 16.5 -1.16 1 98.44 234 VAL B C 1
ATOM 4189 O O . VAL B 1 234 ? 0.683 17.672 -0.854 1 98.44 234 VAL B O 1
ATOM 4192 N N . ASP B 1 235 ? -0.79 16.047 -1.113 1 98.69 235 ASP B N 1
ATOM 4193 C CA . ASP B 1 235 ? -1.898 16.734 -0.461 1 98.69 235 ASP B CA 1
ATOM 4194 C C . ASP B 1 235 ? -2.059 16.281 0.986 1 98.69 235 ASP B C 1
ATOM 4196 O O . ASP B 1 235 ? -2.004 15.078 1.271 1 98.69 235 ASP B O 1
ATOM 4200 N N . VAL B 1 236 ? -2.25 17.219 1.85 1 98.69 236 VAL B N 1
ATOM 4201 C CA . VAL B 1 236 ? -2.479 16.875 3.248 1 98.69 236 VAL B CA 1
ATOM 4202 C C . VAL B 1 236 ? -3.574 17.766 3.828 1 98.69 236 VAL B C 1
ATOM 4204 O O . VAL B 1 236 ? -3.695 18.938 3.451 1 98.69 236 VAL B O 1
ATOM 4207 N N . CYS B 1 237 ? -4.391 17.219 4.672 1 98.75 237 CYS B N 1
ATOM 4208 C CA . CYS B 1 237 ? -5.363 18 5.418 1 98.75 237 CYS B CA 1
ATOM 4209 C C . CYS B 1 237 ? -5.539 17.453 6.828 1 98.75 237 CYS B C 1
ATOM 4211 O O . CYS B 1 237 ? -5.043 16.375 7.145 1 98.75 237 CYS B O 1
ATOM 4213 N N . PHE B 1 238 ? -6.188 18.203 7.625 1 98.81 238 PHE B N 1
ATOM 4214 C CA . PHE B 1 238 ? -6.406 17.859 9.023 1 98.81 238 PHE B CA 1
ATOM 4215 C C . PHE B 1 238 ? -7.887 17.938 9.375 1 98.81 238 PHE B C 1
ATOM 4217 O O . PHE B 1 238 ? -8.602 18.812 8.875 1 98.81 238 PHE B O 1
ATOM 4224 N N . VAL B 1 239 ? -8.258 17.031 10.203 1 98.56 239 VAL B N 1
ATOM 4225 C CA . VAL B 1 239 ? -9.648 16.906 10.609 1 98.56 239 VAL B CA 1
ATOM 4226 C C . VAL B 1 239 ? -9.727 16.531 12.086 1 98.56 239 VAL B C 1
ATOM 4228 O O . VAL B 1 239 ? -8.797 15.922 12.633 1 98.56 239 VAL B O 1
ATOM 4231 N N . VAL B 1 240 ? -10.742 17.047 12.766 1 98.56 240 VAL B N 1
ATOM 4232 C CA . VAL B 1 240 ? -11.125 16.438 14.031 1 98.56 240 VAL B CA 1
ATOM 4233 C C . VAL B 1 240 ? -12.07 15.258 13.773 1 98.56 240 VAL B C 1
ATOM 4235 O O . VAL B 1 240 ? -13.18 15.453 13.273 1 98.56 240 VAL B O 1
ATOM 4238 N N . GLU B 1 241 ? -11.633 14.102 14.117 1 98.38 241 GLU B N 1
ATOM 4239 C CA . GLU B 1 241 ? -12.414 12.914 13.781 1 98.38 241 GLU B CA 1
ATOM 4240 C C . GLU B 1 241 ? -13.695 12.844 14.602 1 98.38 241 GLU B C 1
ATOM 4242 O O . GLU B 1 241 ? -13.656 12.906 15.828 1 98.38 241 GLU B O 1
ATOM 4247 N N . ALA B 1 242 ? -14.812 12.703 13.898 1 98.25 242 ALA B N 1
ATOM 4248 C CA . ALA B 1 242 ? -16.109 12.484 14.555 1 98.25 242 ALA B CA 1
ATOM 4249 C C . ALA B 1 242 ? -16.203 11.062 15.102 1 98.25 242 ALA B C 1
ATOM 4251 O O . ALA B 1 242 ? -15.828 10.102 14.43 1 98.25 242 ALA B O 1
ATOM 4252 N N . GLN B 1 243 ? -16.719 10.992 16.297 1 97.19 243 GLN B N 1
ATOM 4253 C CA . GLN B 1 243 ? -16.859 9.68 16.906 1 97.19 243 GLN B CA 1
ATOM 4254 C C . GLN B 1 243 ? -18.312 9.406 17.312 1 97.19 243 GLN B C 1
ATOM 4256 O O . GLN B 1 243 ? -18.625 8.312 17.781 1 97.19 243 GLN B O 1
ATOM 4261 N N . THR B 1 244 ? -19.172 10.359 17.188 1 96.56 244 THR B N 1
ATOM 4262 C CA . THR B 1 244 ? -20.609 10.203 17.406 1 96.56 244 THR B CA 1
ATOM 4263 C C . THR B 1 244 ? -21.406 10.797 16.25 1 96.56 244 THR B C 1
ATOM 4265 O O . THR B 1 244 ? -20.859 11.57 15.453 1 96.56 244 THR B O 1
ATOM 4268 N N . GLU B 1 245 ? -22.672 10.508 16.203 1 96.25 245 GLU B N 1
ATOM 4269 C CA . GLU B 1 245 ? -23.531 10.977 15.125 1 96.25 245 GLU B CA 1
ATOM 4270 C C . GLU B 1 245 ? -23.672 12.5 15.156 1 96.25 245 GLU B C 1
ATOM 4272 O O . GLU B 1 245 ? -23.766 13.141 14.117 1 96.25 245 GLU B O 1
ATOM 4277 N N . GLU B 1 246 ? -23.672 13.062 16.328 1 96 246 GLU B N 1
ATOM 4278 C CA . GLU B 1 246 ? -23.891 14.5 16.5 1 96 246 GLU B CA 1
ATOM 4279 C C . GLU B 1 246 ? -22.688 15.297 15.984 1 96 246 GLU B C 1
ATOM 4281 O O . GLU B 1 246 ? -22.812 16.484 15.695 1 96 246 GLU B O 1
ATOM 4286 N N . GLU B 1 247 ? -21.609 14.609 15.82 1 97.38 247 GLU B N 1
ATOM 4287 C CA . GLU B 1 247 ? -20.375 15.281 15.414 1 97.38 247 GLU B CA 1
ATOM 4288 C C . GLU B 1 247 ? -20.203 15.234 13.898 1 97.38 247 GLU B C 1
ATOM 4290 O O . GLU B 1 247 ? -19.234 15.805 13.367 1 97.38 247 GLU B O 1
ATOM 4295 N N . LEU B 1 248 ? -21.156 14.578 13.219 1 97.12 248 L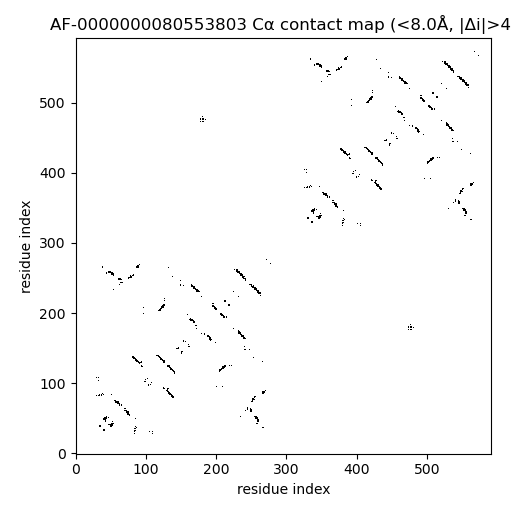EU B N 1
ATOM 4296 C CA . LEU B 1 248 ? -21.109 14.469 11.766 1 97.12 248 LEU B CA 1
ATOM 4297 C C . LEU B 1 248 ? -21.891 15.602 11.109 1 97.12 248 LEU B C 1
ATOM 4299 O O . LEU B 1 248 ? -22.797 16.156 11.711 1 97.12 248 LEU B O 1
ATOM 4303 N N . PRO B 1 249 ? -21.469 15.93 9.828 1 97.56 249 PRO B N 1
ATOM 4304 C CA . PRO B 1 249 ? -20.344 15.406 9.047 1 97.56 249 PRO B CA 1
ATOM 4305 C C . PRO B 1 249 ? -19 16 9.477 1 97.56 249 PRO B C 1
ATOM 4307 O O . PRO B 1 249 ? -18.969 17.047 10.125 1 97.56 249 PRO B O 1
ATOM 4310 N N . GLU B 1 250 ? -17.938 15.352 9.164 1 98.25 250 GLU B N 1
ATOM 4311 C CA . GLU B 1 250 ? -16.609 15.891 9.375 1 98.25 250 GLU B CA 1
ATOM 4312 C C . GLU B 1 250 ? -16.344 17.094 8.477 1 98.25 250 GLU B C 1
ATOM 4314 O O . GLU B 1 250 ? -16.906 17.188 7.387 1 98.25 250 GLU B O 1
ATOM 4319 N N . ARG B 1 251 ? -15.5 17.984 9.016 1 97.75 251 ARG B N 1
ATOM 4320 C CA . ARG B 1 251 ? -15.102 19.172 8.266 1 97.75 251 ARG B CA 1
ATOM 4321 C C . ARG B 1 251 ? -13.578 19.312 8.227 1 97.75 251 ARG B C 1
ATOM 4323 O O . ARG B 1 251 ? -12.898 18.938 9.18 1 97.75 251 ARG B O 1
ATOM 4330 N N . LEU B 1 252 ? -13.156 19.875 7.113 1 98.44 252 LEU B N 1
ATOM 4331 C CA . LEU B 1 252 ? -11.727 20.125 6.973 1 98.44 252 LEU B CA 1
ATOM 4332 C C . LEU B 1 252 ? -11.305 21.344 7.801 1 98.44 252 LEU B C 1
ATOM 4334 O O . LEU B 1 252 ? -11.844 22.438 7.637 1 98.44 252 LEU B O 1
ATOM 4338 N N . ILE B 1 253 ? -10.328 21.078 8.664 1 98.56 253 ILE B N 1
ATOM 4339 C CA . ILE B 1 253 ? -9.734 22.25 9.328 1 98.56 253 ILE B CA 1
ATOM 4340 C C . ILE B 1 253 ? -9 23.109 8.305 1 98.56 253 ILE B C 1
ATOM 4342 O O . ILE B 1 253 ? -9.297 24.297 8.156 1 98.56 253 ILE B O 1
ATOM 4346 N N . GLY B 1 254 ? -8.086 22.562 7.652 1 98.56 254 GLY B N 1
ATOM 4347 C CA . GLY B 1 254 ? -7.242 23.125 6.613 1 98.56 254 GLY B CA 1
ATOM 4348 C C . GLY B 1 254 ? -6.438 22.094 5.855 1 98.56 254 GLY B C 1
ATOM 4349 O O . GLY B 1 254 ? -6.355 20.938 6.273 1 98.56 254 GLY B O 1
ATOM 4350 N N . GLY B 1 255 ? -5.902 22.531 4.734 1 98.56 255 GLY B N 1
ATOM 4351 C CA . GLY B 1 255 ? -5.117 21.625 3.902 1 98.56 255 GLY B CA 1
ATOM 4352 C C . GLY B 1 255 ? -4.066 22.344 3.076 1 98.56 255 GLY B C 1
ATOM 4353 O O . GLY B 1 255 ? -4.086 23.578 2.969 1 98.56 255 GLY B O 1
ATOM 4354 N N . ALA B 1 256 ? -3.178 21.531 2.557 1 98.56 256 ALA B N 1
ATOM 4355 C CA . ALA B 1 256 ? -2.072 22.047 1.757 1 98.56 256 ALA B CA 1
ATOM 4356 C C . ALA B 1 256 ? -1.601 21.016 0.737 1 98.56 256 ALA B C 1
ATOM 4358 O O . ALA B 1 256 ? -1.807 19.812 0.921 1 98.56 256 ALA B O 1
ATOM 4359 N N . ARG B 1 257 ? -1.109 21.531 -0.333 1 98.56 257 ARG B N 1
ATOM 4360 C CA . ARG B 1 257 ? -0.328 20.719 -1.261 1 98.56 257 ARG B CA 1
ATOM 4361 C C . ARG B 1 257 ? 1.15 21.094 -1.2 1 98.56 257 ARG B C 1
ATOM 4363 O O . ARG B 1 257 ? 1.511 22.266 -1.355 1 98.56 257 ARG B O 1
ATOM 4370 N N . ILE B 1 258 ? 1.989 20.141 -0.961 1 98.12 258 ILE B N 1
ATOM 4371 C CA . ILE B 1 258 ? 3.439 20.312 -1.002 1 98.12 258 ILE B CA 1
ATOM 4372 C C . ILE B 1 258 ? 3.963 19.922 -2.383 1 98.12 258 ILE B C 1
ATOM 4374 O O . ILE B 1 258 ? 3.734 18.797 -2.85 1 98.12 258 ILE B O 1
ATOM 4378 N N . CYS B 1 259 ? 4.688 20.828 -2.992 1 98 259 CYS B N 1
ATOM 4379 C CA . CYS B 1 259 ? 5.051 20.641 -4.391 1 98 259 CYS B CA 1
ATOM 4380 C C . CYS B 1 259 ? 6.562 20.516 -4.551 1 98 259 CYS B C 1
ATOM 4382 O O . CYS B 1 259 ? 7.289 21.5 -4.418 1 98 259 CYS B O 1
ATOM 4384 N N . HIS B 1 260 ? 7.074 19.359 -4.891 1 97.62 260 HIS B N 1
ATOM 4385 C CA . HIS B 1 260 ? 8.453 19.125 -5.316 1 97.62 260 HIS B CA 1
ATOM 4386 C C . HIS B 1 260 ? 9.438 19.906 -4.453 1 97.62 260 HIS B C 1
ATOM 4388 O O . HIS B 1 260 ? 10.25 20.672 -4.977 1 97.62 260 HIS B O 1
ATOM 4394 N N . MET B 1 261 ? 9.383 19.594 -3.221 1 96.31 261 MET B N 1
ATOM 4395 C CA . MET B 1 261 ? 10.156 20.359 -2.254 1 96.31 261 MET B CA 1
ATOM 4396 C C . MET B 1 261 ? 11.648 20.109 -2.42 1 96.31 261 MET B C 1
ATOM 4398 O O . MET B 1 261 ? 12.062 18.969 -2.67 1 96.31 261 MET B O 1
ATOM 4402 N N . GLU B 1 262 ? 12.383 21.141 -2.264 1 94.56 262 GLU B N 1
ATOM 4403 C CA . GLU B 1 262 ? 13.836 21.031 -2.137 1 94.56 262 GLU B CA 1
ATOM 4404 C C . GLU B 1 262 ? 14.266 21.078 -0.672 1 94.56 262 GLU B C 1
ATOM 4406 O O . GLU B 1 262 ? 14.078 22.078 0.006 1 94.56 262 GLU B O 1
ATOM 4411 N N . LEU B 1 263 ? 14.906 20.062 -0.235 1 91.38 263 LEU B N 1
ATOM 4412 C CA . LEU B 1 263 ? 15.305 19.953 1.165 1 91.38 263 LEU B CA 1
ATOM 4413 C C . LEU B 1 263 ? 16.203 21.094 1.578 1 91.38 263 LEU B C 1
ATOM 4415 O O . LEU B 1 263 ? 16.109 21.609 2.697 1 91.38 263 LEU B O 1
ATOM 4419 N N . SER B 1 264 ? 17 21.516 0.728 1 90.69 264 SER B N 1
ATOM 4420 C CA . SER B 1 264 ? 18 22.531 1.019 1 90.69 264 SER B CA 1
ATOM 4421 C C . SER B 1 264 ? 17.391 23.922 1.133 1 90.69 264 SER B C 1
ATOM 4423 O O . SER B 1 264 ? 18.047 24.859 1.563 1 90.69 264 SER B O 1
ATOM 4425 N N . SER B 1 265 ? 16.156 24.031 0.846 1 91.69 265 SER B N 1
ATOM 4426 C CA . SER B 1 265 ? 15.508 25.328 0.872 1 91.69 265 SER B CA 1
ATOM 4427 C C . SER B 1 265 ? 15.039 25.688 2.279 1 91.69 265 SER B C 1
ATOM 4429 O O . SER B 1 265 ? 14.477 26.766 2.498 1 91.69 265 SER B O 1
ATOM 4431 N N . ALA B 1 266 ? 15.336 24.859 3.234 1 93.75 266 ALA B N 1
ATOM 4432 C CA . ALA B 1 266 ? 14.898 25.094 4.609 1 93.75 266 ALA B CA 1
ATOM 4433 C C . ALA B 1 266 ? 15.547 26.359 5.18 1 93.75 266 ALA B C 1
ATOM 4435 O O . ALA B 1 266 ? 16.734 26.594 4.957 1 93.75 266 ALA B O 1
ATOM 4436 N N . PHE B 1 267 ? 14.711 27.109 5.812 1 93.5 267 PHE B N 1
ATOM 4437 C CA . PHE B 1 267 ? 15.227 28.266 6.52 1 93.5 267 PHE B CA 1
ATOM 4438 C C . PHE B 1 267 ? 15.891 27.859 7.828 1 93.5 267 PHE B C 1
ATOM 4440 O O . PHE B 1 267 ? 15.297 27.141 8.633 1 93.5 267 PHE B O 1
ATOM 4447 N N . VAL B 1 268 ? 17.094 28.297 8.086 1 92.5 268 VAL B N 1
ATOM 4448 C CA . VAL B 1 268 ? 17.859 27.906 9.266 1 92.5 268 VAL B CA 1
ATOM 4449 C C . VAL B 1 268 ? 17.469 28.797 10.445 1 92.5 268 VAL B C 1
ATOM 4451 O O . VAL B 1 268 ? 17.516 30.016 10.352 1 92.5 268 VAL B O 1
ATOM 4454 N N . VAL B 1 269 ? 16.984 28.188 11.477 1 88.88 269 VAL B N 1
ATOM 4455 C CA . VAL B 1 269 ? 16.609 28.891 12.695 1 88.88 269 VAL B CA 1
ATOM 4456 C C . VAL B 1 269 ? 17.641 28.625 13.789 1 88.88 269 VAL B C 1
ATOM 4458 O O . VAL B 1 269 ? 17.984 27.469 14.062 1 88.88 269 VAL B O 1
ATOM 4461 N N . ASP B 1 270 ? 18.5 29.672 14.195 1 73.19 270 ASP B N 1
ATOM 4462 C CA . ASP B 1 270 ? 19.531 29.562 15.227 1 73.19 270 ASP B CA 1
ATOM 4463 C C . ASP B 1 270 ? 18.891 29.484 16.609 1 73.19 270 ASP B C 1
ATOM 4465 O O . ASP B 1 270 ? 17.844 30.078 16.875 1 73.19 270 ASP B O 1
ATOM 4469 N N . ASP B 1 271 ? 19.062 28.469 17.312 1 60.16 271 ASP B N 1
ATOM 4470 C CA . ASP B 1 271 ? 18.594 28.375 18.688 1 60.16 271 ASP B CA 1
ATOM 4471 C C . ASP B 1 271 ? 19.25 29.453 19.547 1 60.16 271 ASP B C 1
ATOM 4473 O O . ASP B 1 271 ? 19.234 29.359 20.781 1 60.16 271 ASP B O 1
ATOM 4477 N N . ASP B 1 272 ? 20 30.391 18.984 1 50.78 272 ASP B N 1
ATOM 4478 C CA . ASP B 1 272 ? 20.703 31.156 20 1 50.78 272 ASP B CA 1
ATOM 4479 C C . ASP B 1 272 ? 19.719 31.797 20.984 1 50.78 272 ASP B C 1
ATOM 4481 O O . ASP B 1 272 ? 18.969 32.719 20.609 1 50.78 272 ASP B O 1
ATOM 4485 N N . ASP B 1 273 ? 19.109 31.188 21.734 1 45.06 273 ASP B N 1
ATOM 4486 C CA . ASP B 1 273 ? 18.609 31.891 22.922 1 45.06 273 ASP B CA 1
ATOM 4487 C C . ASP B 1 273 ? 19.609 32.938 23.391 1 45.06 273 ASP B C 1
ATOM 4489 O O . ASP B 1 273 ? 19.547 33.406 24.531 1 45.06 273 ASP B O 1
ATOM 4493 N N . ASP B 1 274 ? 20.891 33.125 22.906 1 42.84 274 ASP B N 1
ATOM 4494 C CA . ASP B 1 274 ? 21.641 34.25 23.5 1 42.84 274 ASP B CA 1
ATOM 4495 C C . ASP B 1 274 ? 21.141 35.594 22.984 1 42.84 274 ASP B C 1
ATOM 4497 O O . ASP B 1 274 ? 20.844 35.719 21.797 1 42.84 274 ASP B O 1
ATOM 4501 N N . ASP B 1 275 ? 20.766 36.719 23.75 1 41.53 275 ASP B N 1
ATOM 4502 C CA . ASP B 1 275 ? 20.297 38.094 23.656 1 41.53 275 ASP B CA 1
ATOM 4503 C C . ASP B 1 275 ? 20.969 38.812 22.5 1 41.53 275 ASP B C 1
ATOM 4505 O O . ASP B 1 275 ? 20.328 39.625 21.812 1 41.53 275 ASP B O 1
ATOM 4509 N N . ASP B 1 276 ? 22.391 38.906 22.234 1 40.91 276 ASP B N 1
ATOM 4510 C CA . ASP B 1 276 ? 23.141 39.875 21.469 1 40.91 276 ASP B CA 1
ATOM 4511 C C . ASP B 1 276 ? 23 39.625 19.969 1 40.91 276 ASP B C 1
ATOM 4513 O O . ASP B 1 276 ? 23.188 40.562 19.172 1 40.91 276 ASP B O 1
ATOM 4517 N N . ASP B 1 277 ? 22.984 38.5 19.359 1 40.72 277 ASP B N 1
ATOM 4518 C CA . ASP B 1 277 ? 23.125 38.25 17.922 1 40.72 277 ASP B CA 1
ATOM 4519 C C . ASP B 1 277 ? 21.766 38.312 17.234 1 40.72 277 ASP B C 1
ATOM 4521 O O . ASP B 1 277 ? 21.656 38.031 16.047 1 40.72 277 ASP B O 1
ATOM 4525 N N . GLU B 1 278 ? 20.719 38.562 17.688 1 41.41 278 GLU B N 1
ATOM 4526 C CA . GLU B 1 278 ? 19.375 38.656 17.109 1 41.41 278 GLU B CA 1
ATOM 4527 C C . GLU B 1 278 ? 19.25 39.844 16.156 1 41.41 278 GLU B C 1
ATOM 4529 O O . GLU B 1 278 ? 18.406 39.812 15.25 1 41.41 278 GLU B O 1
ATOM 4534 N N . LYS B 1 279 ? 19.922 41.031 16.297 1 34.94 279 LYS B N 1
ATOM 4535 C CA . LYS B 1 279 ? 19.859 42.219 15.43 1 34.94 279 LYS B CA 1
ATOM 4536 C C . LYS B 1 279 ? 20.469 41.938 14.062 1 34.94 279 LYS B C 1
ATOM 4538 O O . LYS B 1 279 ? 20.078 42.531 13.062 1 34.94 279 LYS B O 1
ATOM 4543 N N . LYS B 1 280 ? 21.453 41 14.086 1 44.94 280 LYS B N 1
ATOM 4544 C CA . LYS B 1 280 ? 22.156 40.875 12.812 1 44.94 280 LYS B CA 1
ATOM 4545 C C . LYS B 1 280 ? 21.375 40.031 11.82 1 44.94 280 LYS B C 1
ATOM 4547 O O . LYS B 1 280 ? 21.656 40.062 10.617 1 44.94 280 LYS B O 1
ATOM 4552 N N . ARG B 1 281 ? 20.594 39.188 12.18 1 42.19 281 ARG B N 1
ATOM 4553 C CA . ARG B 1 281 ? 19.984 38.188 11.297 1 42.19 281 ARG B CA 1
ATOM 4554 C C . ARG B 1 281 ? 18.688 38.75 10.695 1 42.19 281 ARG B C 1
ATOM 4556 O O . ARG B 1 281 ? 18.25 38.281 9.633 1 42.19 281 ARG B O 1
ATOM 4563 N N . ARG B 1 282 ? 17.938 39.594 11.172 1 41.56 282 ARG B N 1
ATOM 4564 C CA . ARG B 1 282 ? 16.781 40.281 10.602 1 41.56 282 ARG B CA 1
ATOM 4565 C C . ARG B 1 282 ? 17.188 41.062 9.352 1 41.56 282 ARG B C 1
ATOM 4567 O O . ARG B 1 282 ? 16.375 41.25 8.445 1 41.56 282 ARG B O 1
ATOM 4574 N N . ARG B 1 283 ? 18.328 41.625 9.211 1 41.91 283 ARG B N 1
ATOM 4575 C CA . ARG B 1 283 ? 18.781 42.438 8.094 1 41.91 283 ARG B CA 1
ATOM 4576 C C . ARG B 1 283 ? 19 41.594 6.848 1 41.91 283 ARG B C 1
ATOM 4578 O O . ARG B 1 283 ? 18.844 42.062 5.723 1 41.91 283 ARG B O 1
ATOM 4585 N N . ARG B 1 284 ? 19.484 40.375 6.934 1 40.44 284 ARG B N 1
ATOM 4586 C CA . ARG B 1 284 ? 19.766 39.531 5.762 1 40.44 284 ARG B CA 1
ATOM 4587 C C . ARG B 1 284 ? 18.484 39.031 5.113 1 40.44 284 ARG B C 1
ATOM 4589 O O . ARG B 1 284 ? 18.438 38.812 3.902 1 40.44 284 ARG B O 1
ATOM 4596 N N . MET B 1 285 ? 17.406 38.719 5.832 1 37.66 285 MET B N 1
ATOM 4597 C CA . MET B 1 285 ? 16.125 38.25 5.324 1 37.66 285 MET B CA 1
ATOM 4598 C C . MET B 1 285 ? 15.414 39.344 4.535 1 37.66 285 MET B C 1
ATOM 4600 O O . MET B 1 285 ? 14.789 39.062 3.51 1 37.66 285 MET B O 1
ATOM 4604 N N . MET B 1 286 ? 15.391 40.656 4.938 1 37.47 286 MET B N 1
ATOM 4605 C CA . MET B 1 286 ? 14.797 41.781 4.207 1 37.47 286 MET B CA 1
ATOM 4606 C C . MET B 1 286 ? 15.602 42.094 2.949 1 37.47 286 MET B C 1
ATOM 4608 O O . MET B 1 286 ? 15.086 42.688 2.004 1 37.47 286 MET B O 1
ATOM 4612 N N . GLY B 1 287 ? 16.859 41.875 2.896 1 39.75 287 GLY B N 1
ATOM 4613 C CA . GLY B 1 287 ? 17.75 42.281 1.822 1 39.75 287 GLY B CA 1
ATOM 4614 C C . GLY B 1 287 ? 17.656 41.406 0.589 1 39.75 287 GLY B C 1
ATOM 4615 O O . GLY B 1 287 ? 18.016 41.812 -0.511 1 39.75 287 GLY B O 1
ATOM 4616 N N . VAL B 1 288 ? 17.312 40.094 0.72 1 40.56 288 VAL B N 1
ATOM 4617 C CA . VAL B 1 288 ? 17.297 39.281 -0.493 1 40.56 288 VAL B CA 1
ATOM 4618 C C . VAL B 1 288 ? 16.031 39.594 -1.291 1 40.56 288 VAL B C 1
ATOM 4620 O O . VAL B 1 288 ? 15.961 39.312 -2.488 1 40.56 288 VAL B O 1
ATOM 4623 N N . ALA B 1 289 ? 14.961 40.25 -0.826 1 38.59 289 ALA B N 1
ATOM 4624 C CA . ALA B 1 289 ? 13.836 40.719 -1.65 1 38.59 289 ALA B CA 1
ATOM 4625 C C . ALA B 1 289 ? 14.242 41.875 -2.531 1 38.59 289 ALA B C 1
ATOM 4627 O O . ALA B 1 289 ? 13.688 42.094 -3.611 1 38.59 289 ALA B O 1
ATOM 4628 N N . GLU B 1 290 ? 15.125 42.75 -2.17 1 34.59 290 GLU B N 1
ATOM 4629 C CA . GLU B 1 290 ? 15.391 43.969 -2.918 1 34.59 290 GLU B CA 1
ATOM 4630 C C . GLU B 1 290 ? 16.281 43.688 -4.125 1 34.59 290 GLU B C 1
ATOM 4632 O O . GLU B 1 290 ? 16.422 44.531 -5.012 1 34.59 290 GLU B O 1
ATOM 4637 N N . GLU B 1 291 ? 17.016 42.594 -4.125 1 36.16 291 GLU B N 1
ATOM 4638 C CA . GLU B 1 291 ? 18.016 42.656 -5.184 1 36.16 291 GLU B CA 1
ATOM 4639 C C . GLU B 1 291 ? 17.422 42.312 -6.539 1 36.16 291 GLU B C 1
ATOM 4641 O O . GLU B 1 291 ? 18.031 42.562 -7.582 1 36.16 291 GLU B O 1
ATOM 4646 N N . ASN B 1 292 ? 16.328 41.531 -6.602 1 35.81 292 ASN B N 1
ATOM 4647 C CA . ASN B 1 292 ? 16.094 41.125 -7.992 1 35.81 292 ASN B CA 1
ATOM 4648 C C . ASN B 1 292 ? 15.359 42.25 -8.758 1 35.81 292 ASN B C 1
ATOM 4650 O O . ASN B 1 292 ? 14.914 42.031 -9.883 1 35.81 292 ASN B O 1
ATOM 4654 N N . ASP B 1 293 ? 14.992 43.344 -8.117 1 31.33 293 ASP B N 1
ATOM 4655 C CA . ASP B 1 293 ? 14.266 44.25 -8.977 1 31.33 293 ASP B CA 1
ATOM 4656 C C . ASP B 1 293 ? 15.211 45 -9.93 1 31.33 293 ASP B C 1
ATOM 4658 O O . ASP B 1 293 ? 14.773 45.781 -10.758 1 31.33 293 ASP B O 1
ATOM 4662 N N . ASP B 1 294 ? 16.516 45.031 -9.594 1 29.8 294 ASP B N 1
ATOM 4663 C CA . ASP B 1 294 ? 17.234 46.031 -10.375 1 29.8 294 ASP B CA 1
ATOM 4664 C C . ASP B 1 294 ? 17.578 45.5 -11.766 1 29.8 294 ASP B C 1
ATOM 4666 O O . ASP B 1 294 ? 18.438 46.031 -12.461 1 29.8 294 ASP B O 1
ATOM 4670 N N . GLY B 1 295 ? 17.156 44.281 -12.227 1 26.31 295 GLY B N 1
ATOM 4671 C CA . GLY B 1 295 ? 17.484 44.125 -13.633 1 26.31 295 GLY B CA 1
ATOM 4672 C C . GLY B 1 295 ? 16.734 45.094 -14.539 1 26.31 295 GLY B C 1
ATOM 4673 O O . GLY B 1 295 ? 15.516 45 -14.664 1 26.31 295 GLY B O 1
ATOM 4674 N N . ARG B 1 296 ? 17.078 46.469 -14.539 1 19.58 296 ARG B N 1
ATOM 4675 C CA . ARG B 1 296 ? 16.984 47.219 -15.805 1 19.58 296 ARG B CA 1
ATOM 4676 C C . ARG B 1 296 ? 17.938 46.625 -16.844 1 19.58 296 ARG B C 1
ATOM 4678 O O . ARG B 1 296 ? 19.062 46.25 -16.516 1 19.58 296 ARG B O 1
#

Sequence (592 aa):
MNQTKSTTDNDNKNSKPAKTESITTVPEWITKTINGGSFRHVDLETGTNGWASPPGNVFSLRSHNYFTTKQKSPGGDYLLSLAAVDWLKSTTNKLDHILSRPDNRVIHALKTSHSRSFIFAVNFQIPGKEHYNFVFYFATQKPIPSDSLLHKFINVDDSSFRDERFKIISNVVKGPWVVKAAAGKFGAFVVGKSVKCSYYRGVDYFEVDVDISSSPILTALVRLMLGYVTSLMVDVCFVVEAQTEEELPERLIGGARICHMELSSAFVVDDDDDDDDEKKRRRRMMGVAEENDDGRMNQTKSTTDNDNKNSKPAKTESITTVPEWITKTINGGSFRHVDLETGTNGWASPPGNVFSLRSHNYFTTKQKSPGGDYLLSLAAVDWLKSTTNKLDHILSRPDNRVIHALKTSHSRSFIFAVNFQIPGKEHYNFVFYFATQKPIPSDSLLHKFINVDDSSFRDERFKIISNVVKGPWVVKAAAGKFGAFVVGKSVKCSYYRGVDYFEVDVDISSSPILTALVRLMLGYVTSLMVDVCFVVEAQTEEELPERLIGGARICHMELSSAFVVDDDDDDDDEKKRRRRMMGVAEENDDGR

pLDDT: mean 84.62, std 22.89, range [19.58, 98.81]

Organism: Arabidopsis lyrata subsp. lyrata (NCBI:txid81972)